Protein AF-A0A0S2IDI2-F1 (afdb_monomer)

Foldseek 3Di:
DDDDPDFQFAFLLLLLLFQQQQAPLGAEEEAEAPPPPCSQVCQCAQQVDPDGRRYHYLHDDPVCVVPNSQVSLLVVLLVCCVVRVGQEYEYEYGPVNLVSPDPVVVSQVVSVVRHPHRYDYQPDDRVPDTSLQSNQSSQQVLLVVLQVVCLQVVVFDWPPDDPDPDPDDPPPDPDDDDDDPDQDPATEGAADLWAEEEEWFQTGPFQLSVLQVVQVCVVCVLQRYHYQYYPPHHHHSNSSSCNLRHQAYEYQDPRHGVSNRVVSCSHHVHHYDHQHQFALVSVLVRLVVLLVSVQVSVVVCVVVVVCVSNVPDCSCVVGLSPDPVSSVVVSVCLLPPVFCLQVVLVDPLLVVQAAFEEEFEAALNQQLSLLCCCCVRRNHAHAETEYQPLVCQVVSCVSCPPSYNYYDHHRHLVVVLVVCLVVLTQAYEEAVSVCVSCVVLVHFYQYRYDPHGSVSSDPDNAHSGDRSVSNNSSCSVSVSNVVLVVVQVCQLVPPPPPDPPPDPDPDDPDDDDDDDDDDDDDDDDDDPDLDQAEDPQLVVVLSNDRPSCSVVLVVLLRVQCVVVVNNYRDVVSSVVSVVVVVVVD

Sequence (585 aa):
MKLAYWMYAGPAHIGTLRVASSFKNVHAIMHAPLGDDYFNVMRSMLERERDFTPVTASIVDRHVLARGSQEKVVQNITRKDLEERPDLILLTPTCTSSILQEDLQNFVNRSKNESDCDVILADVNHYRVNELQAADRTLEQIVRFYVEKALKDGSLNSRGYRPTSTTRSPLAKGLAKDKDCGAIPKLKVDKTKKPSANIIGIFTLGFHNQHDCKELTRILNDLGIDVNLILPEGSTVSSLKNLPKAWFNIVPYREVGLMTATYLEKTFNMPYTSITPMGLVDTAAFIKEIFTMCSKLVSQEFEAGRAETLAGNNFITESIIFNKKDVENYIDKQTHFISQAAWFSRSIDCQNLTGKKVVVFGDATHAASITKILVREMGIHVICSGTYCKHDADWFREQVCGYCDQILITDDHSQIGEIIAKLEPAAIFGTQMERHVGKRLDIPCGVISAPVHIQNFPLGFKPFLGYEGTNNISDLIYNSFNLGMEDHLLEIFNGHDNKPISLPSSKPLQGIYPETQIKARNSSEPQQQNTCEWTKEALLELNKVPGFVRSKVKRNTEKYACSKHFTNITVEVMYAAKEAAASLT

pLDDT: mean 84.14, std 20.72, range [24.61, 98.81]

Secondary structure (DSSP, 8-state):
----S--SS-BHHHHHHHHHHHSBTEEEEEEE-TTTTHHHHHHHHHT--SSPPSEEEEE--HHHHHH-SHHHHHHHHHHHHHHH--SEEEEEE-HHHHHHT--HHHHHHHHTTT-SSEEEE----TTT-BHHHHHHHHHHHHHHHHHHHHHHTT-S--BT---------S-----------PPPPPPB-PPPSS-EEEEEEE-TT-SSHHHHHHHHHHHHHHTT-EEEEEEETT-BGGGGGGGGGSSEEE---TTSSHHHHHHHHHHH---EE-----SHHHHHHHHHHHHHHHHHHHHHHHHTT-THHHHT-THHHH-GGG-HHHHHHHHHHIIIII-SHHHHTTSHHHHTTTT-EEEEEESHHHHHHHHHHHHHTT--EEEEEEES-GGGHHHHHHHHTTT-SEEEE-S-HHHHHHHHHHH--SEEEE-HHHHHHHHHHT--EEE-SSS--GGGS-SS---SSHHHHHHHHHHHHHHHHHHHHHHHHHHHHT--S----------------------------------PEEPHHHHHHHHTS-HHHHHHHHHHHHHHHHHTT-SEE-HHHHHHHHHHHHT--

Nearest PDB structures (foldseek):
  2xdq-assembly1_B-2  TM=9.746E-01  e=1.266E-65  Thermosynechococcus vestitus
  2ynm-assembly1_D-2  TM=8.622E-01  e=1.313E-41  Prochlorococcus marinus
  3aek-assembly1_D  TM=9.465E-01  e=3.951E-39  Rhodobacter capsulatus
  3aeu-assembly1_D  TM=9.539E-01  e=2.201E-38  Rhodobacter capsulatus
  3aeu-assembly1_B  TM=9.548E-01  e=1.296E-37  Rhodobacter capsulatus

Radius of gyration: 28.73 Å; Cα contacts (8 Å, |Δi|>4): 951; chains: 1; bounding box: 89×52×78 Å

Organism: NCBI:txid51712

Solvent-accessible surface area (backbone atoms only — not comparable to full-atom values): 32103 Å² total; per-residue (Å²): 140,81,96,73,94,70,69,69,63,57,58,18,48,58,15,38,48,27,41,31,57,14,26,46,54,27,33,29,37,30,42,27,47,84,74,72,61,54,60,49,56,50,48,41,64,40,71,59,49,88,67,82,65,47,62,45,68,42,65,51,50,78,60,31,78,75,71,53,52,61,69,58,48,33,50,50,51,43,49,46,38,71,74,67,60,30,62,31,39,36,40,30,55,32,67,65,39,67,71,69,66,65,67,60,65,59,42,38,61,53,35,49,79,70,33,92,34,49,56,45,68,54,89,63,53,55,92,79,37,42,12,51,58,22,24,18,49,40,50,27,51,54,50,50,52,42,38,54,48,23,51,73,72,57,76,38,70,43,57,72,72,74,85,77,92,63,99,68,81,89,86,79,75,79,93,73,82,96,77,82,85,73,78,72,74,61,35,47,51,75,58,57,95,59,57,21,31,30,40,32,45,40,36,53,97,44,74,38,30,77,36,24,53,53,40,52,52,50,54,33,49,74,37,51,30,46,80,67,46,47,30,40,39,78,28,46,69,84,53,48,55,53,58,69,24,29,62,31,38,39,23,62,38,74,64,24,24,53,61,35,50,53,49,41,27,67,45,50,69,31,53,66,47,71,58,40,28,36,31,72,69,38,28,52,49,33,55,54,50,50,32,52,52,52,51,52,54,52,52,54,42,45,75,69,70,52,40,74,79,56,74,75,41,73,57,66,82,68,26,38,50,72,37,71,69,49,44,52,50,47,50,51,47,41,46,71,72,67,20,54,38,63,55,44,43,72,31,72,73,31,58,75,40,44,65,44,39,26,38,34,32,19,39,52,52,44,26,34,38,51,42,46,36,38,38,79,55,39,46,26,35,36,53,32,39,26,24,50,44,65,91,49,45,68,61,42,51,63,66,38,60,91,44,41,78,37,82,46,79,50,67,53,68,64,60,56,45,51,49,48,69,72,65,57,40,62,28,36,38,13,18,52,65,49,37,53,46,18,63,77,69,62,28,31,47,31,73,62,29,56,47,70,58,51,82,66,50,59,92,63,91,55,23,55,32,35,57,68,4,26,35,47,51,44,52,45,54,51,52,24,47,45,52,51,49,51,60,32,50,49,63,66,63,54,66,82,65,91,61,91,75,79,70,80,70,80,72,77,82,87,78,89,82,86,88,77,90,75,82,80,78,88,77,91,73,92,74,88,71,87,73,58,45,69,36,73,66,26,50,59,55,49,66,67,40,53,64,70,47,28,68,55,51,52,52,48,28,51,52,43,31,59,76,71,68,42,62,61,39,40,54,67,52,45,53,52,30,51,54,58,56,63,74,76,111

InterPro domains:
  IPR000510 Nitrogenase/oxidoreductase, component 1 [PF00148] (12-481)
  IPR005969 Light-independent protochlorophyllide reductase, B subunit [MF_00353] (1-582)
  IPR005969 Light-independent protochlorophyllide reductase, B subunit [TIGR01278] (1-580)
  IPR013580 Light-independent protochlorophyllide reductase subunit B-like, C-terminal [PF08369] (534-578)
  IPR016209 Protochlorophyllide reductase, ChlB, light independent [PIRSF000163] (1-581)
  IPR042298 Proto-chlorophyllide reductase, C-terminal [G3DSA:1.10.8.550] (533-582)
  IPR050152 ChlB/BchB/BchZ [PTHR33712] (1-581)

Mean predicted aligned error: 10.93 Å

Structure (mmCIF, N/CA/C/O backbone):
data_AF-A0A0S2IDI2-F1
#
_entry.id   AF-A0A0S2IDI2-F1
#
loop_
_atom_site.group_PDB
_atom_site.id
_atom_site.type_symbol
_atom_site.label_atom_id
_atom_site.label_alt_id
_atom_site.label_comp_id
_atom_site.label_asym_id
_atom_site.label_entity_id
_atom_site.label_seq_id
_atom_site.pdbx_PDB_ins_code
_atom_site.Cartn_x
_atom_site.Cartn_y
_atom_site.Cartn_z
_atom_site.occupancy
_atom_site.B_iso_or_equiv
_atom_site.auth_seq_id
_atom_site.auth_comp_id
_atom_site.auth_asym_id
_atom_site.auth_atom_id
_atom_site.pdbx_PDB_model_num
ATOM 1 N N . MET A 1 1 ? 22.011 -18.651 10.833 1.00 74.12 1 MET A N 1
ATOM 2 C CA . MET A 1 1 ? 22.240 -17.206 10.605 1.00 74.12 1 MET A CA 1
ATOM 3 C C . MET A 1 1 ? 22.327 -16.973 9.102 1.00 74.12 1 MET A C 1
ATOM 5 O O . MET A 1 1 ? 22.851 -17.848 8.425 1.00 74.12 1 MET A O 1
ATOM 9 N N . LYS A 1 2 ? 21.782 -15.867 8.581 1.00 77.94 2 LYS A N 1
ATOM 10 C CA . LYS A 1 2 ? 21.916 -15.455 7.172 1.00 77.94 2 LYS A CA 1
ATOM 11 C C . LYS A 1 2 ? 22.753 -14.176 7.131 1.00 77.94 2 LYS A C 1
ATOM 13 O O . LYS A 1 2 ? 22.509 -13.297 7.953 1.00 77.94 2 LYS A O 1
ATOM 18 N N . LEU A 1 3 ? 23.720 -14.082 6.221 1.00 83.00 3 LEU A N 1
ATOM 19 C CA . LEU A 1 3 ? 24.461 -12.840 6.000 1.00 83.00 3 LEU A CA 1
ATOM 20 C C . LEU A 1 3 ? 23.602 -11.926 5.121 1.00 83.00 3 LEU A C 1
ATOM 22 O O . LEU A 1 3 ? 23.314 -12.281 3.984 1.00 83.00 3 LEU A O 1
ATOM 26 N N . ALA A 1 4 ? 23.171 -10.788 5.656 1.00 81.25 4 ALA A N 1
ATOM 27 C CA . ALA A 1 4 ? 22.379 -9.801 4.930 1.00 81.25 4 ALA A CA 1
ATOM 28 C C . ALA A 1 4 ? 22.760 -8.395 5.404 1.00 81.25 4 ALA A C 1
ATOM 30 O O . ALA A 1 4 ? 22.906 -8.171 6.604 1.00 81.25 4 ALA A O 1
ATOM 31 N N . TYR A 1 5 ? 22.916 -7.463 4.464 1.00 86.50 5 TYR A N 1
ATOM 32 C CA . TYR A 1 5 ? 23.124 -6.035 4.747 1.00 86.50 5 TYR A CA 1
ATOM 33 C C . TYR A 1 5 ? 21.960 -5.162 4.255 1.00 86.50 5 TYR A C 1
ATOM 35 O O . TYR A 1 5 ? 21.942 -3.959 4.502 1.00 86.50 5 TYR A O 1
ATOM 43 N N . TRP A 1 6 ? 20.984 -5.766 3.574 1.00 91.56 6 TRP A N 1
ATOM 44 C CA . TRP A 1 6 ? 19.757 -5.127 3.121 1.00 91.56 6 TRP A CA 1
ATOM 45 C C . TRP A 1 6 ? 18.576 -6.077 3.306 1.00 91.56 6 TRP A C 1
ATOM 47 O O . TRP A 1 6 ? 18.709 -7.288 3.118 1.00 91.56 6 TRP A O 1
ATOM 57 N N . MET A 1 7 ? 17.420 -5.523 3.662 1.00 93.62 7 MET A N 1
ATOM 58 C CA . MET A 1 7 ? 16.162 -6.250 3.808 1.00 93.62 7 MET A CA 1
ATOM 59 C C . MET A 1 7 ? 15.039 -5.441 3.164 1.00 93.62 7 MET A C 1
ATOM 61 O O . MET A 1 7 ? 14.935 -4.240 3.396 1.00 93.62 7 MET A O 1
ATOM 65 N N . TYR A 1 8 ? 14.195 -6.100 2.367 1.00 96.19 8 TYR A N 1
ATOM 66 C CA . TYR A 1 8 ? 13.068 -5.438 1.700 1.00 96.19 8 TYR A CA 1
ATOM 67 C C . TYR A 1 8 ? 11.893 -5.146 2.638 1.00 96.19 8 TYR A C 1
ATOM 69 O O . TYR A 1 8 ? 11.248 -4.113 2.508 1.00 96.19 8 TYR A O 1
ATOM 77 N N . ALA A 1 9 ? 11.628 -6.040 3.591 1.00 95.94 9 ALA A N 1
ATOM 78 C CA . ALA A 1 9 ? 10.614 -5.853 4.623 1.00 95.94 9 ALA A CA 1
ATOM 79 C C . ALA A 1 9 ? 11.290 -5.802 5.994 1.00 95.94 9 ALA A C 1
ATOM 81 O O . ALA A 1 9 ? 12.139 -6.645 6.302 1.00 95.94 9 ALA A O 1
ATOM 82 N N . GLY A 1 10 ? 10.905 -4.824 6.809 1.00 94.44 10 GLY A N 1
ATOM 83 C CA . GLY A 1 10 ? 11.411 -4.652 8.159 1.00 94.44 10 GLY A CA 1
ATOM 84 C C . GLY A 1 10 ? 10.927 -5.731 9.137 1.00 94.44 10 GLY A C 1
ATOM 85 O O . GLY A 1 10 ? 10.168 -6.648 8.785 1.00 94.44 10 GLY A O 1
ATOM 86 N N . PRO A 1 11 ? 11.363 -5.636 10.403 1.00 95.56 11 PRO A N 1
ATOM 87 C CA . PRO A 1 11 ? 10.878 -6.509 11.458 1.00 95.56 11 PRO A CA 1
ATOM 88 C C . PRO A 1 11 ? 9.403 -6.234 11.775 1.00 95.56 11 PRO A C 1
ATOM 90 O O . PRO A 1 11 ? 8.873 -5.150 11.543 1.00 95.56 11 PRO A O 1
ATOM 93 N N . ALA A 1 12 ? 8.748 -7.233 12.360 1.00 96.44 12 ALA A N 1
ATOM 94 C CA . ALA A 1 12 ? 7.308 -7.243 12.587 1.00 96.44 12 ALA A CA 1
ATOM 95 C C . ALA A 1 12 ? 6.767 -6.017 13.353 1.00 96.44 12 ALA A C 1
ATOM 97 O O . ALA A 1 12 ? 5.747 -5.456 12.961 1.00 96.44 12 ALA A O 1
ATOM 98 N N . HIS A 1 13 ? 7.469 -5.552 14.396 1.00 96.38 13 HIS A N 1
ATOM 99 C CA . HIS A 1 13 ? 7.044 -4.375 15.159 1.00 96.38 13 HIS A CA 1
ATOM 100 C C . HIS A 1 13 ? 6.902 -3.124 14.290 1.00 96.38 13 HIS A C 1
ATOM 102 O O . HIS A 1 13 ? 5.986 -2.354 14.532 1.00 96.38 13 HIS A O 1
ATOM 108 N N . ILE A 1 14 ? 7.716 -2.935 13.243 1.00 97.31 14 ILE A N 1
ATOM 109 C CA . ILE A 1 14 ? 7.574 -1.775 12.348 1.00 97.31 14 ILE A CA 1
ATOM 110 C C . ILE A 1 14 ? 6.183 -1.760 11.709 1.00 97.31 14 ILE A C 1
ATOM 112 O O . ILE A 1 14 ? 5.557 -0.708 11.654 1.00 97.31 14 ILE A O 1
ATOM 116 N N . GLY A 1 15 ? 5.644 -2.919 11.328 1.00 97.44 15 GLY A N 1
ATOM 117 C CA . GLY A 1 15 ? 4.285 -3.025 10.794 1.00 97.44 15 GLY A CA 1
ATOM 118 C C . GLY A 1 15 ? 3.224 -2.582 11.795 1.00 97.44 15 GLY A C 1
ATOM 119 O O . GLY A 1 15 ? 2.353 -1.775 11.474 1.00 97.44 15 GLY A O 1
ATOM 120 N N . THR A 1 16 ? 3.343 -3.055 13.037 1.00 97.88 16 THR A N 1
ATOM 121 C CA . THR A 1 16 ? 2.486 -2.644 14.156 1.00 97.88 16 THR A CA 1
ATOM 122 C C . THR A 1 16 ? 2.562 -1.135 14.413 1.00 97.88 16 THR A C 1
ATOM 124 O O . THR A 1 16 ? 1.528 -0.486 14.560 1.00 97.88 16 THR A O 1
ATOM 127 N N . LEU A 1 17 ? 3.768 -0.560 14.422 1.00 98.00 17 LEU A N 1
ATOM 128 C CA . LEU A 1 17 ? 3.987 0.869 14.664 1.00 98.00 17 LEU A CA 1
ATOM 129 C C . LEU A 1 17 ? 3.443 1.748 13.543 1.00 98.00 17 LEU A C 1
ATOM 131 O O . LEU A 1 17 ? 2.897 2.814 13.827 1.00 98.00 17 LEU A O 1
ATOM 135 N N . ARG A 1 18 ? 3.572 1.306 12.285 1.00 97.94 18 ARG A N 1
ATOM 136 C CA . ARG A 1 18 ? 2.987 2.002 11.136 1.00 97.94 18 ARG A CA 1
ATOM 137 C C . ARG A 1 18 ? 1.474 2.082 11.293 1.00 97.94 18 ARG A C 1
ATOM 139 O O . ARG A 1 18 ? 0.944 3.180 11.229 1.00 97.94 18 ARG A O 1
ATOM 146 N N . VAL A 1 19 ? 0.802 0.969 11.605 1.00 98.12 19 VAL A N 1
ATOM 147 C CA . VAL A 1 19 ? -0.653 0.954 11.850 1.00 98.12 19 VAL A CA 1
ATOM 148 C C . VAL A 1 19 ? -1.043 1.845 13.029 1.00 98.12 19 VAL A C 1
ATOM 150 O O . VAL A 1 19 ? -1.971 2.638 12.901 1.00 98.12 19 VAL A O 1
ATOM 153 N N . ALA A 1 20 ? -0.337 1.746 14.159 1.00 97.44 20 ALA A N 1
ATOM 154 C CA . ALA A 1 20 ? -0.620 2.568 15.335 1.00 97.44 20 ALA A CA 1
ATOM 155 C C . ALA A 1 20 ? -0.476 4.067 15.040 1.00 97.44 20 ALA A C 1
ATOM 157 O O . ALA A 1 20 ? -1.360 4.840 15.385 1.00 97.44 20 ALA A O 1
ATOM 158 N N . SER A 1 21 ? 0.596 4.457 14.343 1.00 97.44 21 SER A N 1
ATOM 159 C CA . SER A 1 21 ? 0.885 5.859 14.013 1.00 97.44 21 SER A CA 1
ATOM 160 C C . SER A 1 21 ? -0.049 6.447 12.954 1.00 97.44 21 SER A C 1
ATOM 162 O O . SER A 1 21 ? -0.127 7.667 12.838 1.00 97.44 21 SER A O 1
ATOM 164 N N . SER A 1 22 ? -0.738 5.602 12.181 1.00 97.62 22 SER A N 1
ATOM 165 C CA . SER A 1 22 ? -1.747 6.031 11.206 1.00 97.62 22 SER A CA 1
ATOM 166 C C . SER A 1 22 ? -3.079 6.402 11.853 1.00 97.62 22 SER A C 1
ATOM 168 O O . SER A 1 22 ? -3.804 7.247 11.328 1.00 97.62 22 SER A O 1
ATOM 170 N N . PHE A 1 23 ? -3.420 5.776 12.983 1.00 97.69 23 PHE A N 1
ATOM 171 C CA . PHE A 1 23 ? -4.600 6.154 13.751 1.00 97.69 23 PHE A CA 1
ATOM 172 C C . PHE A 1 23 ? -4.348 7.442 14.539 1.00 97.69 23 PHE A C 1
ATOM 174 O O . PHE A 1 23 ? -3.258 7.702 15.044 1.00 97.69 23 PHE A O 1
ATOM 181 N N . LYS A 1 24 ? -5.404 8.233 14.716 1.00 96.19 24 LYS A N 1
ATOM 182 C CA . LYS A 1 24 ? -5.406 9.361 15.647 1.00 96.19 24 LYS A CA 1
ATOM 183 C C . LYS A 1 24 ? -5.610 8.859 17.071 1.00 96.19 24 LYS A C 1
ATOM 185 O O . LYS A 1 24 ? -6.450 7.989 17.299 1.00 96.19 24 LYS A O 1
ATOM 190 N N . ASN A 1 25 ? -4.889 9.464 18.013 1.00 95.81 25 ASN A N 1
ATOM 191 C CA . ASN A 1 25 ? -4.958 9.170 19.448 1.00 95.81 25 ASN A CA 1
ATOM 192 C C . ASN A 1 25 ? -4.694 7.693 19.791 1.00 95.81 25 ASN A C 1
ATOM 194 O O . ASN A 1 25 ? -5.272 7.157 20.733 1.00 95.81 25 ASN A O 1
ATOM 198 N N . VAL A 1 26 ? -3.825 7.025 19.032 1.00 98.00 26 VAL A N 1
ATOM 199 C CA . VAL A 1 26 ? -3.325 5.689 19.365 1.00 98.00 26 VAL A CA 1
ATOM 200 C C . VAL A 1 26 ? -1.843 5.801 19.666 1.00 98.00 26 VAL A C 1
ATOM 202 O O . VAL A 1 26 ? -1.087 6.317 18.848 1.00 98.00 26 VAL A O 1
ATOM 205 N N . HIS A 1 27 ? -1.430 5.300 20.827 1.00 98.19 27 HIS A N 1
ATOM 206 C CA . HIS A 1 27 ? -0.036 5.337 21.254 1.00 98.19 27 HIS A CA 1
ATOM 207 C C . HIS A 1 27 ? 0.562 3.940 21.275 1.00 98.19 27 HIS A C 1
ATOM 209 O O . HIS A 1 27 ? 0.031 3.041 21.926 1.00 98.19 27 HIS A O 1
ATOM 215 N N . ALA A 1 28 ? 1.688 3.730 20.602 1.00 97.94 28 ALA A N 1
ATOM 216 C CA . ALA A 1 28 ? 2.397 2.461 20.685 1.00 97.94 28 ALA A CA 1
ATOM 217 C C . ALA A 1 28 ? 3.476 2.516 21.770 1.00 97.94 28 ALA A C 1
ATOM 219 O O . ALA A 1 28 ? 4.295 3.434 21.815 1.00 97.94 28 ALA A O 1
ATOM 220 N N . ILE A 1 29 ? 3.530 1.495 22.623 1.00 97.50 29 ILE A N 1
ATOM 221 C CA . ILE A 1 29 ? 4.626 1.331 23.581 1.00 97.50 29 ILE A CA 1
ATOM 222 C C . ILE A 1 29 ? 5.412 0.091 23.193 1.00 97.50 29 ILE A C 1
ATOM 224 O O . ILE A 1 29 ? 4.907 -1.023 23.280 1.00 97.50 29 ILE A O 1
ATOM 228 N N . MET A 1 30 ? 6.654 0.269 22.761 1.00 96.25 30 MET A N 1
ATOM 229 C CA . MET A 1 30 ? 7.528 -0.839 22.395 1.00 96.25 30 MET A CA 1
ATOM 230 C C . MET A 1 30 ? 8.254 -1.380 23.613 1.00 96.25 30 MET A C 1
ATOM 232 O O . MET A 1 30 ? 8.971 -0.641 24.280 1.00 96.25 30 MET A O 1
ATOM 236 N N . HIS A 1 31 ? 8.151 -2.677 23.874 1.00 95.25 31 HIS A N 1
ATOM 237 C CA . HIS A 1 31 ? 9.022 -3.324 24.850 1.00 95.25 31 HIS A CA 1
ATOM 238 C C . HIS A 1 31 ? 10.356 -3.686 24.175 1.00 95.25 31 HIS A C 1
ATOM 240 O O . HIS A 1 31 ? 10.496 -4.733 23.541 1.00 95.25 31 HIS A O 1
ATOM 246 N N . ALA A 1 32 ? 11.323 -2.771 24.225 1.00 94.81 32 ALA A N 1
ATOM 247 C CA . ALA A 1 32 ? 12.502 -2.813 23.361 1.00 94.81 32 ALA A CA 1
ATOM 248 C C . ALA A 1 32 ? 13.763 -2.275 24.050 1.00 94.81 32 ALA A C 1
ATOM 250 O O . ALA A 1 32 ? 13.646 -1.428 24.932 1.00 94.81 32 ALA A O 1
ATOM 251 N N . PRO A 1 33 ? 14.973 -2.717 23.670 1.00 93.69 33 PRO A N 1
ATOM 252 C CA . PRO A 1 33 ? 16.214 -2.060 24.071 1.00 93.69 33 PRO A CA 1
ATOM 253 C C . PRO A 1 33 ? 16.281 -0.597 23.618 1.00 93.69 33 PRO A C 1
ATOM 255 O O . PRO A 1 33 ? 15.570 -0.165 22.712 1.00 93.69 33 PRO A O 1
ATOM 258 N N . LEU A 1 34 ? 17.185 0.167 24.232 1.00 92.75 34 LEU A N 1
ATOM 259 C CA . LEU A 1 34 ? 17.510 1.514 23.764 1.00 92.75 34 LEU A CA 1
ATOM 260 C C . LEU A 1 34 ? 18.097 1.453 22.340 1.00 92.75 34 LEU A C 1
ATOM 262 O O . LEU A 1 34 ? 19.045 0.702 22.111 1.00 92.75 34 LEU A O 1
ATOM 266 N N . GLY A 1 35 ? 17.562 2.263 21.421 1.00 91.38 35 GLY A N 1
ATOM 267 C CA . GLY A 1 35 ? 17.973 2.335 20.012 1.00 91.38 35 GLY A CA 1
ATOM 268 C C . GLY A 1 35 ? 16.963 1.747 19.019 1.00 91.38 35 GLY A C 1
ATOM 269 O O . GLY A 1 35 ? 16.988 2.110 17.844 1.00 91.38 35 GLY A O 1
ATOM 270 N N . ASP A 1 36 ? 16.031 0.903 19.475 1.00 93.12 36 ASP A N 1
ATOM 271 C CA . ASP A 1 36 ? 14.946 0.364 18.635 1.00 93.12 36 ASP A CA 1
ATOM 272 C C . ASP A 1 36 ? 13.873 1.429 18.295 1.00 93.12 36 ASP A C 1
ATOM 274 O O . ASP A 1 36 ? 12.983 1.195 17.482 1.00 93.12 36 ASP A O 1
ATOM 278 N N . ASP A 1 37 ? 13.975 2.633 18.866 1.00 93.19 37 ASP A N 1
ATOM 279 C CA . ASP A 1 37 ? 13.136 3.809 18.601 1.00 93.19 37 ASP A CA 1
ATOM 280 C C . ASP A 1 37 ? 13.467 4.544 17.288 1.00 93.19 37 ASP A C 1
ATOM 282 O O . ASP A 1 37 ? 12.864 5.575 16.982 1.00 93.19 37 ASP A O 1
ATOM 286 N N . TYR A 1 38 ? 14.341 3.978 16.446 1.00 94.81 38 TYR A N 1
ATOM 287 C CA . TYR A 1 38 ? 14.665 4.500 15.110 1.00 94.81 38 TYR A CA 1
ATOM 288 C C . TYR A 1 38 ? 13.445 4.631 14.178 1.00 94.81 38 TYR A C 1
ATOM 290 O O . TYR A 1 38 ? 13.496 5.397 13.212 1.00 94.81 38 TYR A O 1
ATOM 298 N N . PHE A 1 39 ? 12.330 3.948 14.471 1.00 96.31 39 PHE A N 1
ATOM 299 C CA . PHE A 1 39 ? 11.050 4.167 13.789 1.00 96.31 39 PHE A CA 1
ATOM 300 C C . PHE A 1 39 ? 10.618 5.640 13.814 1.00 96.31 39 PHE A C 1
ATOM 302 O O . PHE A 1 39 ? 10.168 6.165 12.794 1.00 96.31 39 PHE A O 1
ATOM 309 N N . ASN A 1 40 ? 10.835 6.329 14.938 1.00 95.88 40 ASN A N 1
ATOM 310 C CA . ASN A 1 40 ? 10.496 7.744 15.092 1.00 95.88 40 ASN A CA 1
ATOM 311 C C . ASN A 1 40 ? 11.277 8.603 14.093 1.00 95.88 40 ASN A C 1
ATOM 313 O O . ASN A 1 40 ? 10.713 9.481 13.446 1.00 95.88 40 ASN A O 1
ATOM 317 N N . VAL A 1 41 ? 12.564 8.297 13.905 1.00 95.75 41 VAL A N 1
ATOM 318 C CA . VAL A 1 41 ? 13.415 8.978 12.922 1.00 95.75 41 VAL A CA 1
ATOM 319 C C . VAL A 1 41 ? 12.918 8.709 11.504 1.00 95.75 41 VAL A C 1
ATOM 321 O O . VAL A 1 41 ? 12.813 9.645 10.716 1.00 95.75 41 VAL A O 1
ATOM 324 N N . MET A 1 42 ? 12.573 7.459 11.173 1.00 93.94 42 MET A N 1
ATOM 325 C CA . MET A 1 42 ? 12.057 7.120 9.842 1.00 93.94 42 MET A CA 1
ATOM 326 C C . MET A 1 42 ? 10.778 7.891 9.518 1.00 93.94 42 MET A C 1
ATOM 328 O O . MET A 1 42 ? 10.716 8.515 8.461 1.00 93.94 42 MET A O 1
ATOM 332 N N . ARG A 1 43 ? 9.790 7.900 10.421 1.00 94.56 43 ARG A N 1
ATOM 333 C CA . ARG A 1 43 ? 8.523 8.607 10.196 1.00 94.56 43 ARG A CA 1
ATOM 334 C C . ARG A 1 43 ? 8.730 10.115 10.082 1.00 94.56 43 ARG A C 1
ATOM 336 O O . ARG A 1 43 ? 8.350 10.708 9.075 1.00 94.56 43 ARG A O 1
ATOM 343 N N . SER A 1 44 ? 9.399 10.725 11.061 1.00 95.00 44 SER A N 1
ATOM 344 C CA . SER A 1 44 ? 9.643 12.171 11.062 1.00 95.00 44 SER A CA 1
ATOM 345 C C . SER A 1 44 ? 10.441 12.635 9.844 1.00 95.00 44 SER A C 1
ATOM 347 O O . SER A 1 44 ? 10.136 13.685 9.287 1.00 95.00 44 SER A O 1
ATOM 349 N N . MET A 1 45 ? 11.431 11.863 9.386 1.00 94.81 45 MET A N 1
ATOM 350 C CA . MET A 1 45 ? 12.277 12.274 8.263 1.00 94.81 45 MET A CA 1
ATOM 351 C C . MET A 1 45 ? 11.657 11.971 6.899 1.00 94.81 45 MET A C 1
ATOM 353 O O . MET A 1 45 ? 11.707 12.835 6.026 1.00 94.81 45 MET A O 1
ATOM 357 N N . LEU A 1 46 ? 11.103 10.770 6.691 1.00 93.06 46 LEU A N 1
ATOM 358 C CA . LEU A 1 46 ? 10.581 10.350 5.384 1.00 93.06 46 LEU A CA 1
ATOM 359 C C . LEU A 1 46 ? 9.252 11.030 5.053 1.00 93.06 46 LEU A C 1
ATOM 361 O O . LEU A 1 46 ? 9.104 11.564 3.957 1.00 93.06 46 LEU A O 1
ATOM 365 N N . GLU A 1 47 ? 8.313 11.074 5.998 1.00 92.75 47 GLU A N 1
ATOM 366 C CA . GLU A 1 47 ? 7.017 11.728 5.774 1.00 92.75 47 GLU A CA 1
ATOM 367 C C . GLU A 1 47 ? 7.053 13.231 6.042 1.00 92.75 47 GLU A C 1
ATOM 369 O O . GLU A 1 47 ? 6.146 13.946 5.621 1.00 92.75 47 GLU A O 1
ATOM 374 N N . ARG A 1 48 ? 8.116 13.731 6.690 1.00 92.62 48 ARG A N 1
ATOM 375 C CA . ARG A 1 48 ? 8.206 15.121 7.172 1.00 92.62 48 ARG A CA 1
ATOM 376 C C . ARG A 1 48 ? 7.022 15.468 8.074 1.00 92.62 48 ARG A C 1
ATOM 378 O O . ARG A 1 48 ? 6.417 16.535 7.948 1.00 92.62 48 ARG A O 1
ATOM 385 N N . GLU A 1 49 ? 6.708 14.527 8.960 1.00 92.56 49 GLU A N 1
ATOM 386 C CA . GLU A 1 49 ? 5.644 14.661 9.946 1.00 92.56 49 GLU A CA 1
ATOM 387 C C . GLU A 1 49 ? 5.934 15.838 10.882 1.00 92.56 49 GLU A C 1
ATOM 389 O O . GLU A 1 49 ? 7.075 16.037 11.312 1.00 92.56 49 GLU A O 1
ATOM 394 N N . ARG A 1 50 ? 4.904 16.639 11.166 1.00 93.31 50 ARG A N 1
ATOM 395 C CA . ARG A 1 50 ? 5.037 17.837 12.013 1.00 93.31 50 ARG A CA 1
ATOM 396 C C . ARG A 1 50 ? 4.863 17.513 13.486 1.00 93.31 50 ARG A C 1
ATOM 398 O O . ARG A 1 50 ? 5.487 18.155 14.328 1.00 93.31 50 ARG A O 1
ATOM 405 N N . ASP A 1 51 ? 4.011 16.537 13.765 1.00 93.81 51 ASP A N 1
ATOM 406 C CA . ASP A 1 51 ? 3.718 16.084 15.113 1.00 93.81 51 ASP A CA 1
ATOM 407 C C . ASP A 1 51 ? 4.734 15.032 15.570 1.00 93.81 51 ASP A C 1
ATOM 409 O O . ASP A 1 51 ? 5.393 14.355 14.773 1.00 93.81 51 ASP A O 1
ATOM 413 N N . PHE A 1 52 ? 4.866 14.877 16.888 1.00 95.19 52 PHE A N 1
ATOM 414 C CA . PHE A 1 52 ? 5.670 13.793 17.435 1.00 95.19 52 PHE A CA 1
ATOM 415 C C . PHE A 1 52 ? 5.064 12.441 17.055 1.00 95.19 52 PHE A C 1
ATOM 417 O O . PHE A 1 52 ? 3.849 12.252 17.023 1.00 95.19 52 PHE A O 1
ATOM 424 N N . THR A 1 53 ? 5.934 11.474 16.775 1.00 96.25 53 THR A N 1
ATOM 425 C CA . THR A 1 53 ? 5.486 10.109 16.505 1.00 96.25 53 THR A CA 1
ATOM 426 C C . THR A 1 53 ? 4.939 9.493 17.801 1.00 96.25 53 THR A C 1
ATOM 428 O O . THR A 1 53 ? 5.677 9.503 18.789 1.00 96.25 53 THR A O 1
ATOM 431 N N . PRO A 1 54 ? 3.695 8.957 17.832 1.00 96.62 54 PRO A N 1
ATOM 432 C CA . PRO A 1 54 ? 3.043 8.460 19.047 1.00 96.62 54 PRO A CA 1
ATOM 433 C C . PRO A 1 54 ? 3.558 7.059 19.404 1.00 96.62 54 PRO A C 1
ATOM 435 O O . PRO A 1 54 ? 2.832 6.065 19.437 1.00 96.62 54 PRO A O 1
ATOM 438 N N . VAL A 1 55 ? 4.875 6.960 19.583 1.00 97.62 55 VAL A N 1
ATOM 439 C CA . VAL A 1 55 ? 5.593 5.720 19.851 1.00 97.62 55 VAL A CA 1
ATOM 440 C C . VAL A 1 55 ? 6.633 5.975 20.933 1.00 97.62 55 VAL A C 1
ATOM 442 O O . VAL A 1 55 ? 7.473 6.869 20.832 1.00 97.62 55 VAL A O 1
ATOM 445 N N . THR A 1 56 ? 6.604 5.167 21.988 1.00 96.75 56 THR A N 1
ATOM 446 C CA . THR A 1 56 ? 7.547 5.250 23.110 1.00 96.75 56 THR A CA 1
ATOM 447 C C . THR A 1 56 ? 8.187 3.896 23.375 1.00 96.75 56 THR A C 1
ATOM 449 O O . THR A 1 56 ? 7.512 2.872 23.378 1.00 96.75 56 THR A O 1
ATOM 452 N N . ALA A 1 57 ? 9.491 3.869 23.640 1.00 95.44 57 ALA A N 1
ATOM 453 C CA . ALA A 1 57 ? 10.174 2.652 24.060 1.00 95.44 57 ALA A CA 1
ATOM 454 C C . ALA A 1 57 ? 10.086 2.471 25.585 1.00 95.44 57 ALA A C 1
ATOM 456 O O . ALA A 1 57 ? 10.621 3.266 26.358 1.00 95.44 57 ALA A O 1
ATOM 457 N N . SER A 1 58 ? 9.463 1.382 26.031 1.00 94.81 58 SER A N 1
ATOM 458 C CA . SER A 1 58 ? 9.662 0.835 27.371 1.00 94.81 58 SER A CA 1
ATOM 459 C C . SER A 1 58 ? 10.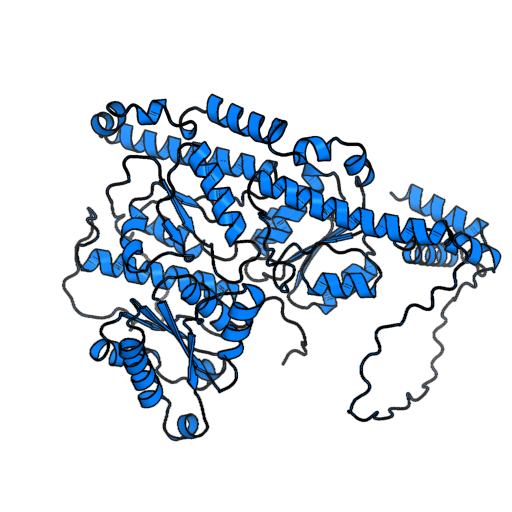988 0.076 27.399 1.00 94.81 58 SER A C 1
ATOM 461 O O . SER A 1 58 ? 11.049 -1.111 27.071 1.00 94.81 58 SER A O 1
ATOM 463 N N . ILE A 1 59 ? 12.053 0.799 27.761 1.00 93.56 59 ILE A N 1
ATOM 464 C CA . ILE A 1 59 ? 13.444 0.358 27.598 1.00 93.56 59 ILE A CA 1
ATOM 465 C C . ILE A 1 59 ? 13.734 -0.954 28.343 1.00 93.56 59 ILE A C 1
ATOM 467 O O . ILE A 1 59 ? 13.601 -1.027 29.566 1.00 93.56 59 ILE A O 1
ATOM 471 N N . VAL A 1 60 ? 14.250 -1.942 27.620 1.00 91.69 60 VAL A N 1
ATOM 472 C CA . VAL A 1 60 ? 14.835 -3.175 28.155 1.00 91.69 60 VAL A CA 1
ATOM 473 C C . VAL A 1 60 ? 16.324 -2.947 28.400 1.00 91.69 60 VAL A C 1
ATOM 475 O O . VAL A 1 60 ? 17.119 -2.889 27.464 1.00 91.69 60 VAL A O 1
ATOM 478 N N . ASP A 1 61 ? 16.703 -2.803 29.667 1.00 90.12 61 ASP A N 1
ATOM 479 C CA . ASP A 1 61 ? 18.097 -2.662 30.096 1.00 90.12 61 ASP A CA 1
ATOM 480 C C . ASP A 1 61 ? 18.550 -3.872 30.937 1.00 90.12 61 ASP A C 1
ATOM 482 O O . ASP A 1 61 ? 17.807 -4.832 31.145 1.00 90.12 61 ASP A O 1
ATOM 486 N N . ARG A 1 62 ? 19.792 -3.856 31.432 1.00 88.69 62 ARG A N 1
ATOM 487 C CA . ARG A 1 62 ? 20.349 -4.981 32.206 1.00 88.69 62 ARG A CA 1
ATOM 488 C C . ARG A 1 62 ? 19.571 -5.284 33.495 1.00 88.69 62 ARG A C 1
ATOM 490 O O . ARG A 1 62 ? 19.610 -6.421 33.953 1.00 88.69 62 ARG A O 1
ATOM 497 N N . HIS A 1 63 ? 18.865 -4.313 34.075 1.00 87.56 63 HIS A N 1
ATOM 498 C CA . HIS A 1 63 ? 18.056 -4.533 35.275 1.00 87.56 63 HIS A CA 1
ATOM 499 C C . HIS A 1 63 ? 16.778 -5.302 34.953 1.00 87.56 63 HIS A C 1
ATOM 501 O O . HIS A 1 63 ? 16.360 -6.123 35.765 1.00 87.56 63 HIS A O 1
ATOM 507 N N . VAL A 1 64 ? 16.212 -5.104 33.757 1.00 85.69 64 VAL A N 1
ATOM 508 C CA . VAL A 1 64 ? 15.071 -5.890 33.264 1.00 85.69 64 VAL A CA 1
ATOM 509 C C . VAL A 1 64 ? 15.436 -7.373 33.177 1.00 85.69 64 VAL A C 1
ATOM 511 O O . VAL A 1 64 ? 14.659 -8.215 33.606 1.00 85.69 64 VAL A O 1
ATOM 514 N N . LEU A 1 65 ? 16.654 -7.704 32.738 1.00 80.00 65 LEU A N 1
ATOM 515 C CA . LEU A 1 65 ? 17.126 -9.096 32.706 1.00 80.00 65 LEU A CA 1
ATOM 516 C C . LEU A 1 65 ? 17.225 -9.736 34.100 1.00 80.00 65 LEU A C 1
ATOM 518 O O . LEU A 1 65 ? 17.094 -10.949 34.227 1.00 80.00 65 LEU A O 1
ATOM 522 N N . ALA A 1 66 ? 17.483 -8.935 35.137 1.00 79.50 66 ALA A N 1
ATOM 523 C CA . ALA A 1 66 ? 17.673 -9.422 36.501 1.00 79.50 66 ALA A CA 1
ATOM 524 C C . ALA A 1 66 ? 16.379 -9.440 37.333 1.00 79.50 66 ALA A C 1
ATOM 526 O O . ALA A 1 66 ? 16.242 -10.276 38.223 1.00 79.50 66 ALA A O 1
ATOM 527 N N . ARG A 1 67 ? 15.463 -8.494 37.096 1.00 79.06 67 ARG A N 1
ATOM 528 C CA . ARG A 1 67 ? 14.272 -8.252 37.934 1.00 79.06 67 ARG A CA 1
ATOM 529 C C . ARG A 1 67 ? 12.941 -8.380 37.186 1.00 79.06 67 ARG A C 1
ATOM 531 O O . ARG A 1 67 ? 11.896 -8.336 37.826 1.00 79.06 67 ARG A O 1
ATOM 538 N N . GLY A 1 68 ? 12.975 -8.553 35.867 1.00 82.38 68 GLY A N 1
ATOM 539 C CA . GLY A 1 68 ? 11.808 -8.503 34.990 1.00 82.38 68 GLY A CA 1
ATOM 540 C C . GLY A 1 68 ? 11.443 -7.077 34.567 1.00 82.38 68 GLY A C 1
ATOM 541 O O . GLY A 1 68 ? 11.845 -6.089 35.186 1.00 82.38 68 GLY A O 1
ATOM 542 N N . SER A 1 69 ? 10.678 -6.959 33.485 1.00 84.75 69 SER A N 1
ATOM 543 C CA . SER A 1 69 ? 10.217 -5.682 32.917 1.00 84.75 69 SER A CA 1
ATOM 544 C C . SER A 1 69 ? 8.880 -5.206 33.479 1.00 84.75 69 SER A C 1
ATOM 546 O O . SER A 1 69 ? 8.443 -4.095 33.175 1.00 84.75 69 SER A O 1
ATOM 548 N N . GLN A 1 70 ? 8.238 -6.039 34.300 1.00 81.38 70 GLN A N 1
ATOM 549 C CA . GLN A 1 70 ? 6.836 -5.913 34.681 1.00 81.38 70 GLN A CA 1
ATOM 550 C C . GLN A 1 70 ? 6.457 -4.517 35.186 1.00 81.38 70 GLN A C 1
ATOM 552 O O . GLN A 1 70 ? 5.585 -3.873 34.606 1.00 81.38 70 GLN A O 1
ATOM 557 N N . GLU A 1 71 ? 7.110 -4.040 36.249 1.00 84.38 71 GLU A N 1
ATOM 558 C CA . GLU A 1 71 ? 6.796 -2.734 36.842 1.00 84.38 71 GLU A CA 1
ATOM 559 C C . GLU A 1 71 ? 7.043 -1.598 35.848 1.00 84.38 71 GLU A C 1
ATOM 561 O O . GLU A 1 71 ? 6.237 -0.680 35.748 1.00 84.38 71 GLU A O 1
ATOM 566 N N . LYS A 1 72 ? 8.115 -1.694 35.054 1.00 89.69 72 LYS A N 1
ATOM 567 C CA . LYS A 1 72 ? 8.511 -0.661 34.093 1.00 89.69 72 LYS A CA 1
ATOM 568 C C . LYS A 1 72 ? 7.507 -0.536 32.949 1.00 89.69 72 LYS A C 1
ATOM 570 O O . LYS A 1 72 ? 7.136 0.576 32.588 1.00 89.69 72 LYS A O 1
ATOM 575 N N . VAL A 1 73 ? 7.050 -1.659 32.392 1.00 92.50 73 VAL A N 1
ATOM 576 C CA . VAL A 1 73 ? 6.057 -1.668 31.307 1.00 92.50 73 VAL A CA 1
ATOM 577 C C . VAL A 1 73 ? 4.727 -1.102 31.799 1.00 92.50 73 VAL A C 1
ATOM 579 O O . VAL A 1 73 ? 4.186 -0.208 31.153 1.00 92.50 73 VAL A O 1
ATOM 582 N N . VAL A 1 74 ? 4.237 -1.557 32.959 1.00 93.38 74 VAL A N 1
ATOM 583 C CA . VAL A 1 74 ? 2.971 -1.068 33.533 1.00 93.38 74 VAL A CA 1
ATOM 584 C C . VAL A 1 74 ? 3.061 0.425 33.857 1.00 93.38 74 VAL A C 1
ATOM 586 O O . VAL A 1 74 ? 2.211 1.186 33.407 1.00 93.38 74 VAL A O 1
ATOM 589 N N . GLN A 1 75 ? 4.129 0.873 34.528 1.00 93.06 75 GLN A N 1
ATOM 590 C CA . GLN A 1 75 ? 4.347 2.292 34.834 1.00 93.06 75 GLN A CA 1
ATOM 591 C C . GLN A 1 75 ? 4.426 3.158 33.575 1.00 93.06 75 GLN A C 1
ATOM 593 O O . GLN A 1 75 ? 3.879 4.257 33.566 1.00 93.06 75 GLN A O 1
ATOM 598 N N . ASN A 1 76 ? 5.085 2.689 32.511 1.00 94.81 76 ASN A N 1
ATOM 599 C CA . ASN A 1 76 ? 5.165 3.432 31.253 1.00 94.81 76 ASN A CA 1
ATOM 600 C C . ASN A 1 76 ? 3.802 3.545 30.563 1.00 94.81 76 ASN A C 1
ATOM 602 O O . ASN A 1 76 ? 3.505 4.605 30.015 1.00 94.81 76 ASN A O 1
ATOM 606 N N . ILE A 1 77 ? 2.976 2.493 30.612 1.00 95.38 77 ILE A N 1
ATOM 607 C CA . ILE A 1 77 ? 1.598 2.528 30.104 1.00 95.38 77 ILE A CA 1
ATOM 608 C C . ILE A 1 77 ? 0.783 3.563 30.884 1.00 95.38 77 ILE A C 1
ATOM 610 O O . ILE A 1 77 ? 0.276 4.503 30.279 1.00 95.38 77 ILE A O 1
ATOM 614 N N . THR A 1 78 ? 0.736 3.461 32.214 1.00 95.25 78 THR A N 1
ATOM 615 C CA . THR A 1 78 ? -0.027 4.386 33.071 1.00 95.25 78 THR A CA 1
ATOM 616 C C . THR A 1 78 ? 0.477 5.826 32.941 1.00 95.25 78 THR A C 1
ATOM 618 O O . THR A 1 78 ? -0.301 6.773 32.878 1.00 95.25 78 THR A O 1
ATOM 621 N N . ARG A 1 79 ? 1.795 6.021 32.834 1.00 95.50 79 ARG A N 1
ATOM 622 C CA . ARG A 1 79 ? 2.389 7.339 32.601 1.00 95.50 79 ARG A CA 1
ATOM 623 C C . ARG A 1 79 ? 1.939 7.932 31.268 1.00 95.50 79 ARG A C 1
ATOM 625 O O . ARG A 1 79 ? 1.589 9.108 31.228 1.00 95.50 79 ARG A O 1
ATOM 632 N N . LYS A 1 80 ? 1.971 7.150 30.186 1.00 95.81 80 LYS A N 1
ATOM 633 C CA . LYS A 1 80 ? 1.586 7.640 28.857 1.00 95.81 80 LYS A CA 1
ATOM 634 C C . LYS A 1 80 ? 0.093 7.890 28.726 1.00 95.81 80 LYS A C 1
ATOM 636 O O . LYS A 1 80 ? -0.290 8.853 28.070 1.00 95.81 80 LYS A O 1
ATOM 641 N N . ASP A 1 81 ? -0.717 7.103 29.420 1.00 96.12 81 ASP A N 1
ATOM 642 C CA . ASP A 1 81 ? -2.145 7.362 29.575 1.00 96.12 81 ASP A CA 1
ATOM 643 C C . ASP A 1 81 ? -2.404 8.743 30.206 1.00 96.12 81 ASP A C 1
ATOM 645 O O . ASP A 1 81 ? -3.164 9.548 29.673 1.00 96.12 81 ASP A O 1
ATOM 649 N N . LEU A 1 82 ? -1.679 9.084 31.277 1.00 95.44 82 LEU A N 1
ATOM 650 C CA . LEU A 1 82 ? -1.809 10.382 31.946 1.00 95.44 82 LEU A CA 1
ATOM 651 C C . LEU A 1 82 ? -1.266 11.563 31.125 1.00 95.44 82 LEU A C 1
ATOM 653 O O . LEU A 1 82 ? -1.866 12.640 31.144 1.00 95.44 82 LEU A O 1
ATOM 657 N N . GLU A 1 83 ? -0.125 11.387 30.450 1.00 95.69 83 GLU A N 1
ATOM 658 C CA . GLU A 1 83 ? 0.546 12.447 29.683 1.00 95.69 83 GLU A CA 1
ATOM 659 C C . GLU A 1 83 ? -0.189 12.787 28.380 1.00 95.69 83 GLU A C 1
ATOM 661 O O . GLU A 1 83 ? -0.345 13.966 28.061 1.00 95.69 83 GLU A O 1
ATOM 666 N N . GLU A 1 84 ? -0.617 11.772 27.625 1.00 94.69 84 GLU A N 1
ATOM 667 C CA . GLU A 1 84 ? -1.097 11.939 26.245 1.00 94.69 84 GLU A CA 1
ATOM 668 C C . GLU A 1 84 ? -2.589 11.624 26.078 1.00 94.69 84 GLU A C 1
ATOM 670 O O . GLU A 1 84 ? -3.182 12.037 25.082 1.00 94.69 84 GLU A O 1
ATOM 675 N N . ARG A 1 85 ? -3.215 10.948 27.056 1.00 95.38 85 ARG A N 1
ATOM 676 C CA . ARG A 1 85 ? -4.631 10.528 27.043 1.00 95.38 85 ARG A CA 1
ATOM 677 C C . ARG A 1 85 ? -5.075 9.909 25.706 1.00 95.38 85 ARG A C 1
ATOM 679 O O . ARG A 1 85 ? -6.038 10.392 25.102 1.00 95.38 85 ARG A O 1
ATOM 686 N N . PRO A 1 86 ? -4.370 8.876 25.207 1.00 96.81 86 PRO A N 1
ATOM 687 C CA . PRO A 1 86 ? -4.756 8.195 23.979 1.00 96.81 86 PRO A CA 1
ATOM 688 C C . PRO A 1 86 ? -6.080 7.439 24.162 1.00 96.81 86 PRO A C 1
ATOM 690 O O . PRO A 1 86 ? -6.433 7.033 25.263 1.00 96.81 86 PRO A O 1
ATOM 693 N N . ASP A 1 87 ? -6.789 7.175 23.067 1.00 96.50 87 ASP A N 1
ATOM 694 C CA . ASP A 1 87 ? -7.947 6.276 23.087 1.00 96.50 87 ASP A CA 1
ATOM 695 C C . ASP A 1 87 ? -7.496 4.803 23.222 1.00 96.50 87 ASP A C 1
ATOM 697 O O . ASP A 1 87 ? -8.196 3.972 23.803 1.00 96.50 87 ASP A O 1
ATOM 701 N N . LEU A 1 88 ? -6.313 4.471 22.684 1.00 97.88 88 LEU A N 1
ATOM 702 C CA . LEU A 1 88 ? -5.719 3.132 22.704 1.00 97.88 88 LEU A CA 1
ATOM 703 C C . LEU A 1 88 ? -4.210 3.196 22.963 1.00 97.88 88 LEU A C 1
ATOM 705 O O . LEU A 1 88 ? -3.488 3.878 22.235 1.00 97.88 88 LEU A O 1
ATOM 709 N N . ILE A 1 89 ? -3.720 2.379 23.894 1.00 98.25 89 ILE A N 1
ATOM 710 C CA . ILE A 1 89 ? -2.306 2.016 24.000 1.00 98.25 89 ILE A CA 1
ATOM 711 C C . ILE A 1 89 ? -2.080 0.619 23.415 1.00 98.25 89 ILE A C 1
ATOM 713 O O . ILE A 1 89 ? -2.670 -0.376 23.845 1.00 98.25 89 ILE A O 1
ATOM 717 N N . LEU A 1 90 ? -1.175 0.534 22.443 1.00 97.81 90 LEU A N 1
ATOM 718 C CA . LEU A 1 90 ? -0.757 -0.707 21.801 1.00 97.81 90 LEU A CA 1
ATOM 719 C C . LEU A 1 90 ? 0.619 -1.136 22.319 1.00 97.81 90 LEU A C 1
ATOM 721 O O . LEU A 1 90 ? 1.658 -0.640 21.870 1.00 97.81 90 LEU A O 1
ATOM 725 N N . LEU A 1 91 ? 0.639 -2.089 23.254 1.00 97.44 91 LEU A N 1
ATOM 726 C CA . LEU A 1 91 ? 1.883 -2.709 23.700 1.00 97.44 91 LEU A CA 1
ATOM 727 C C . LEU A 1 91 ? 2.446 -3.551 22.553 1.00 97.44 91 LEU A C 1
ATOM 729 O O . LEU A 1 91 ? 1.828 -4.512 22.097 1.00 97.44 91 LEU A O 1
ATOM 733 N N . THR A 1 92 ? 3.626 -3.177 22.081 1.00 96.81 92 THR A N 1
ATOM 734 C CA . THR A 1 92 ? 4.267 -3.745 20.900 1.00 96.81 92 THR A CA 1
ATOM 735 C C . THR A 1 92 ? 5.478 -4.569 21.342 1.00 96.81 92 THR A C 1
ATOM 737 O O . THR A 1 92 ? 6.461 -3.997 21.827 1.00 96.81 92 THR A O 1
ATOM 740 N N . PRO A 1 93 ? 5.443 -5.910 21.218 1.00 94.12 93 PRO A N 1
ATOM 741 C CA . PRO A 1 93 ? 6.629 -6.717 21.458 1.00 94.12 93 PRO A CA 1
ATOM 742 C C . PRO A 1 93 ? 7.692 -6.398 20.400 1.00 94.12 93 PRO A C 1
ATOM 744 O O . PRO A 1 93 ? 7.365 -5.946 19.307 1.00 94.12 93 PRO A O 1
ATOM 747 N N . THR A 1 94 ? 8.960 -6.679 20.698 1.00 94.69 94 THR A N 1
ATOM 748 C CA . THR A 1 94 ? 10.069 -6.668 19.723 1.00 94.69 94 THR A CA 1
ATOM 749 C C . THR A 1 94 ? 10.743 -8.040 19.605 1.00 94.69 94 THR A C 1
ATOM 751 O O . THR A 1 94 ? 10.334 -9.020 20.244 1.00 94.69 94 THR A O 1
ATOM 754 N N . CYS A 1 95 ? 11.803 -8.141 18.793 1.00 92.31 95 CYS A N 1
ATOM 755 C CA . CYS A 1 95 ? 12.629 -9.349 18.722 1.00 92.31 95 CYS A CA 1
ATOM 756 C C . CYS A 1 95 ? 13.207 -9.710 20.100 1.00 92.31 95 CYS A C 1
ATOM 758 O O . CYS A 1 95 ? 13.141 -10.871 20.502 1.00 92.31 95 CYS A O 1
ATOM 760 N N . THR A 1 96 ? 13.653 -8.712 20.868 1.00 91.25 96 THR A N 1
ATOM 761 C CA . THR A 1 96 ? 14.147 -8.891 22.240 1.00 91.25 96 THR A CA 1
ATOM 762 C C . THR A 1 96 ? 13.040 -9.364 23.178 1.00 91.25 96 THR A C 1
ATOM 764 O O . THR A 1 96 ? 13.228 -10.349 23.889 1.00 91.25 96 THR A O 1
ATOM 767 N N . SER A 1 97 ? 11.853 -8.744 23.126 1.00 87.75 97 SER A N 1
ATOM 768 C CA . SER A 1 97 ? 10.689 -9.195 23.913 1.00 87.75 97 SER A CA 1
ATOM 769 C C . SER A 1 97 ? 10.370 -10.672 23.697 1.00 87.75 97 SER A C 1
ATOM 771 O O . SER A 1 97 ? 10.061 -11.398 24.637 1.00 87.75 97 SER A O 1
ATOM 773 N N . SER A 1 98 ? 10.451 -11.114 22.440 1.00 88.12 98 SER A N 1
ATOM 774 C CA . SER A 1 98 ? 10.088 -12.476 22.046 1.00 88.12 98 SER A CA 1
ATOM 775 C C . SER A 1 98 ? 11.045 -13.525 22.628 1.00 88.12 98 SER A C 1
ATOM 777 O O . SER A 1 98 ? 10.645 -14.671 22.819 1.00 88.12 98 SER A O 1
ATOM 779 N N . ILE A 1 99 ? 12.294 -13.141 22.920 1.00 90.31 99 ILE A N 1
ATOM 780 C CA . ILE A 1 99 ? 13.296 -14.009 23.555 1.00 90.31 99 ILE A CA 1
ATOM 781 C C . ILE A 1 99 ? 13.118 -14.038 25.076 1.00 90.31 99 ILE A C 1
ATOM 783 O O . ILE A 1 99 ? 13.290 -15.093 25.678 1.00 90.31 99 ILE A O 1
ATOM 787 N N . LEU A 1 100 ? 12.768 -12.906 25.695 1.00 88.94 100 LEU A N 1
ATOM 788 C CA . LEU A 1 100 ? 12.574 -12.827 27.147 1.00 88.94 100 LEU A CA 1
ATOM 789 C C . LEU A 1 100 ? 11.390 -13.670 27.632 1.00 88.94 100 LEU A C 1
ATOM 791 O O . LEU A 1 100 ? 11.396 -14.111 28.776 1.00 88.94 100 LEU A O 1
ATOM 795 N N . GLN A 1 101 ? 10.401 -13.906 26.760 1.00 87.25 101 GLN A N 1
ATOM 796 C CA . GLN A 1 101 ? 9.215 -14.727 27.041 1.00 87.25 101 GLN A CA 1
ATOM 797 C C . GLN A 1 101 ? 8.469 -14.318 28.320 1.00 87.25 101 GLN A C 1
ATOM 799 O O . GLN A 1 101 ? 7.847 -15.141 28.989 1.00 87.25 101 GLN A O 1
ATOM 804 N N . GLU A 1 102 ? 8.509 -13.029 28.650 1.00 90.00 102 GLU A N 1
ATOM 805 C CA . GLU A 1 102 ? 7.705 -12.475 29.729 1.00 90.00 102 GLU A CA 1
ATOM 806 C C . GLU A 1 102 ? 6.222 -12.484 29.352 1.00 90.00 102 GLU A C 1
ATOM 808 O O . GLU A 1 102 ? 5.845 -12.385 28.180 1.00 90.00 102 GLU A O 1
ATOM 813 N N . ASP A 1 103 ? 5.363 -12.564 30.365 1.00 92.19 103 ASP A N 1
ATOM 814 C CA . ASP A 1 103 ? 3.916 -12.545 30.179 1.00 92.19 103 ASP A CA 1
ATOM 815 C C . ASP A 1 103 ? 3.409 -11.110 29.954 1.00 92.19 103 ASP A C 1
ATOM 817 O O . ASP A 1 103 ? 2.787 -10.484 30.816 1.00 92.19 103 ASP A O 1
ATOM 821 N N . LEU A 1 104 ? 3.686 -10.580 28.760 1.00 93.19 104 LEU A N 1
ATOM 822 C CA . LEU A 1 104 ? 3.242 -9.247 28.342 1.00 93.19 104 LEU A CA 1
ATOM 823 C C . LEU A 1 104 ? 1.712 -9.116 28.367 1.00 93.19 104 LEU A C 1
ATOM 825 O O . LEU A 1 104 ? 1.185 -8.024 28.585 1.00 93.19 104 LEU A O 1
ATOM 829 N N . GLN A 1 105 ? 0.984 -10.221 28.180 1.00 94.06 105 GLN A N 1
ATOM 830 C CA . GLN A 1 105 ? -0.474 -10.214 28.230 1.00 94.06 105 GLN A CA 1
ATOM 831 C C . GLN A 1 105 ? -0.977 -9.943 29.651 1.00 94.06 105 GLN A C 1
ATOM 833 O O . GLN A 1 105 ? -1.940 -9.194 29.831 1.00 94.06 105 GLN A O 1
ATOM 838 N N . ASN A 1 106 ? -0.316 -10.501 30.667 1.00 93.25 106 ASN A N 1
ATOM 839 C CA . ASN A 1 106 ? -0.587 -10.174 32.063 1.00 93.25 106 ASN A CA 1
ATOM 840 C C . ASN A 1 106 ? -0.281 -8.702 32.372 1.00 93.25 106 ASN A C 1
ATOM 842 O O . ASN A 1 106 ? -1.049 -8.070 33.093 1.00 93.25 106 ASN A O 1
ATOM 846 N N . PHE A 1 107 ? 0.772 -8.120 31.790 1.00 93.25 107 PHE A N 1
ATOM 847 C CA . PHE A 1 107 ? 1.070 -6.692 31.977 1.00 93.25 107 PHE A CA 1
ATOM 848 C C . PHE A 1 107 ? -0.049 -5.814 31.414 1.00 93.25 107 PHE A C 1
ATOM 850 O O . PHE A 1 107 ? -0.564 -4.962 32.130 1.00 93.25 107 PHE A O 1
ATOM 857 N N . VAL A 1 108 ? -0.519 -6.106 30.196 1.00 94.25 108 VAL A N 1
ATOM 858 C CA . VAL A 1 108 ? -1.688 -5.433 29.605 1.00 94.25 108 VAL A CA 1
ATOM 859 C C . VAL A 1 108 ? -2.932 -5.584 30.480 1.00 94.25 108 VAL A C 1
ATOM 861 O O . VAL A 1 108 ? -3.641 -4.610 30.712 1.00 94.25 108 VAL A O 1
ATOM 864 N N . ASN A 1 109 ? -3.203 -6.786 30.997 1.00 93.25 109 ASN A N 1
ATOM 865 C CA . ASN A 1 109 ? -4.372 -7.026 31.847 1.00 93.25 109 ASN A CA 1
ATOM 866 C C . ASN A 1 109 ? -4.321 -6.240 33.165 1.00 93.25 109 ASN A C 1
ATOM 868 O O . ASN A 1 109 ? -5.371 -5.846 33.663 1.00 93.25 109 ASN A O 1
ATOM 872 N N . ARG A 1 110 ? -3.127 -6.018 33.727 1.00 91.00 110 ARG A N 1
ATOM 873 C CA . ARG A 1 110 ? -2.948 -5.177 34.917 1.00 91.00 110 ARG A CA 1
ATOM 874 C C . ARG A 1 110 ? -3.126 -3.703 34.586 1.00 91.00 110 ARG A C 1
ATOM 876 O O . ARG A 1 110 ? -3.917 -3.049 35.254 1.00 91.00 110 ARG A O 1
ATOM 883 N N . SER A 1 111 ? -2.475 -3.223 33.525 1.00 91.12 111 SER A N 1
ATOM 884 C CA . SER A 1 111 ? -2.574 -1.826 33.098 1.00 91.12 111 SER A CA 1
ATOM 885 C C . SER A 1 111 ? -4.010 -1.402 32.806 1.00 91.12 111 SER A C 1
ATOM 887 O O . SER A 1 111 ? -4.386 -0.311 33.196 1.00 91.12 111 SER A O 1
ATOM 889 N N . LYS A 1 112 ? -4.853 -2.284 32.249 1.00 89.81 112 LYS A N 1
ATOM 890 C CA . LYS A 1 112 ? -6.289 -2.010 32.035 1.00 89.81 112 LYS A CA 1
ATOM 891 C C . LYS A 1 112 ? -7.073 -1.607 33.287 1.00 89.81 112 LYS A C 1
ATOM 893 O O . LYS A 1 112 ? -8.133 -1.014 33.150 1.00 89.81 112 LYS A O 1
ATOM 898 N N . ASN A 1 113 ? -6.618 -1.992 34.481 1.00 87.94 113 ASN A N 1
ATOM 899 C CA . ASN A 1 113 ? -7.272 -1.600 35.733 1.00 87.94 113 ASN A CA 1
ATOM 900 C C . ASN A 1 113 ? -6.751 -0.258 36.272 1.00 87.94 113 ASN A C 1
ATOM 902 O O . ASN A 1 113 ? -7.344 0.289 37.197 1.00 87.94 113 ASN A O 1
ATOM 906 N N . GLU A 1 114 ? -5.627 0.226 35.742 1.00 89.00 114 GLU A N 1
ATOM 907 C CA . GLU A 1 114 ? -4.922 1.429 36.194 1.00 89.00 114 GLU A CA 1
ATOM 908 C C . GLU A 1 114 ? -4.986 2.579 35.175 1.00 89.00 114 GLU A C 1
ATOM 910 O O . GLU A 1 114 ? -4.699 3.713 35.548 1.00 89.00 114 GLU A O 1
ATOM 915 N N . SER A 1 115 ? -5.341 2.296 33.916 1.00 89.56 115 SER A N 1
ATOM 916 C CA . SER A 1 115 ? -5.452 3.266 32.823 1.00 89.56 115 SER A CA 1
ATOM 917 C C . SER A 1 115 ? -6.901 3.501 32.401 1.00 89.56 115 SER A C 1
ATOM 919 O O . SER A 1 115 ? -7.702 2.565 32.373 1.00 89.56 115 SER A O 1
ATOM 921 N N . ASP A 1 116 ? -7.209 4.729 31.987 1.00 90.75 116 ASP A N 1
ATOM 922 C CA . ASP A 1 116 ? -8.511 5.092 31.417 1.00 90.75 116 ASP A CA 1
ATOM 923 C C . ASP A 1 116 ? -8.633 4.646 29.947 1.00 90.75 116 ASP A C 1
ATOM 925 O O . ASP A 1 116 ? -9.728 4.313 29.482 1.00 90.75 116 ASP A O 1
ATOM 929 N N . CYS A 1 117 ? -7.518 4.617 29.205 1.00 93.62 117 CYS A N 1
ATOM 930 C CA . CYS A 1 117 ? -7.497 4.152 27.819 1.00 93.62 117 CYS A CA 1
ATOM 931 C C . CYS A 1 117 ? -7.630 2.627 27.678 1.00 93.62 117 CYS A C 1
ATOM 933 O O . CYS A 1 117 ? -7.309 1.841 28.579 1.00 93.62 117 CYS A O 1
ATOM 935 N N . ASP A 1 118 ? -8.053 2.180 26.490 1.00 96.56 118 ASP A N 1
ATOM 936 C CA . ASP A 1 118 ? -7.965 0.764 26.145 1.00 96.56 118 ASP A CA 1
ATOM 937 C C . ASP A 1 118 ? -6.495 0.365 25.963 1.00 96.56 118 ASP A C 1
ATOM 939 O O . ASP A 1 118 ? -5.730 1.055 25.297 1.00 96.56 118 ASP A O 1
ATOM 943 N N . VAL A 1 119 ? -6.100 -0.798 26.483 1.00 96.88 119 VAL A N 1
ATOM 944 C CA . VAL A 1 119 ? -4.744 -1.340 26.292 1.00 96.88 119 VAL A CA 1
ATOM 945 C C . VAL A 1 119 ? -4.822 -2.688 25.585 1.00 96.88 119 VAL A C 1
ATOM 947 O O . VAL A 1 119 ? -5.539 -3.588 26.028 1.00 96.88 119 VAL A O 1
ATOM 950 N N . ILE A 1 120 ? -4.077 -2.876 24.496 1.00 97.12 120 ILE A N 1
ATOM 951 C CA . ILE A 1 120 ? -3.996 -4.167 23.796 1.00 97.12 120 ILE A CA 1
ATOM 952 C C . ILE A 1 120 ? -2.537 -4.565 23.548 1.00 97.12 120 ILE A C 1
ATOM 954 O O . ILE A 1 120 ? -1.673 -3.713 23.360 1.00 97.12 120 ILE A O 1
ATOM 958 N N . LEU A 1 121 ? -2.259 -5.870 23.551 1.00 97.31 121 LEU A N 1
ATOM 959 C CA . LEU A 1 121 ? -0.970 -6.427 23.134 1.00 97.31 121 LEU A CA 1
ATOM 960 C C . LEU A 1 121 ? -1.041 -6.739 21.641 1.00 97.31 121 LEU A C 1
ATOM 962 O O . LEU A 1 121 ? -1.938 -7.475 21.231 1.00 97.31 121 LEU A O 1
ATOM 966 N N . ALA A 1 122 ? -0.100 -6.232 20.848 1.00 96.62 122 ALA A N 1
ATOM 967 C CA . ALA A 1 122 ? -0.007 -6.587 19.439 1.00 96.62 122 ALA A CA 1
ATOM 968 C C . ALA A 1 122 ? 0.259 -8.095 19.294 1.00 96.62 122 ALA A C 1
ATOM 970 O O . ALA A 1 122 ? 1.276 -8.610 19.769 1.00 96.62 122 ALA A O 1
ATOM 971 N N . ASP A 1 123 ? -0.657 -8.805 18.638 1.00 93.62 123 ASP A N 1
ATOM 972 C CA . ASP A 1 123 ? -0.587 -10.255 18.435 1.00 93.62 123 ASP A CA 1
ATOM 973 C C . ASP A 1 123 ? 0.359 -10.591 17.273 1.00 93.62 123 ASP A C 1
ATOM 975 O O . ASP A 1 123 ? -0.041 -10.987 16.177 1.00 93.62 123 ASP A O 1
ATOM 979 N N . VAL A 1 124 ? 1.650 -10.362 17.504 1.00 92.25 124 VAL A N 1
ATOM 980 C CA . VAL A 1 124 ? 2.688 -10.423 16.479 1.00 92.25 124 VAL A CA 1
ATOM 981 C C . VAL A 1 124 ? 3.891 -11.212 16.987 1.00 92.25 124 VAL A C 1
ATOM 983 O O . VAL A 1 124 ? 4.419 -10.965 18.070 1.00 92.25 124 VAL A O 1
ATOM 986 N N . ASN A 1 125 ? 4.366 -12.159 16.170 1.00 89.69 125 ASN A N 1
ATOM 987 C CA . ASN A 1 125 ? 5.562 -12.948 16.461 1.00 89.69 125 ASN A CA 1
ATOM 988 C C . ASN A 1 125 ? 6.709 -12.598 15.501 1.00 89.69 125 ASN A C 1
ATOM 990 O O . ASN A 1 125 ? 6.677 -12.947 14.320 1.00 89.69 125 ASN A O 1
ATOM 994 N N . HIS A 1 126 ? 7.759 -11.988 16.049 1.00 88.44 126 HIS A N 1
ATOM 995 C CA . HIS A 1 126 ? 8.912 -11.441 15.326 1.00 88.44 126 HIS A CA 1
ATOM 996 C C . HIS A 1 126 ? 9.658 -12.427 14.435 1.00 88.44 126 HIS A C 1
ATOM 998 O O . HIS A 1 126 ? 10.261 -12.019 13.449 1.00 88.44 126 HIS A O 1
ATOM 1004 N N . TYR A 1 127 ? 9.642 -13.713 14.783 1.00 88.56 127 TYR A N 1
ATOM 1005 C CA . TYR A 1 127 ? 10.366 -14.746 14.042 1.00 88.56 127 TYR A CA 1
ATOM 1006 C C . TYR A 1 127 ? 9.488 -15.481 13.027 1.00 88.56 127 TYR A C 1
ATOM 1008 O O . TYR A 1 127 ? 9.974 -16.378 12.341 1.00 88.56 127 TYR A O 1
ATOM 1016 N N . ARG A 1 128 ? 8.195 -15.139 12.945 1.00 90.62 128 ARG A N 1
ATOM 1017 C CA . ARG A 1 128 ? 7.227 -15.803 12.058 1.00 90.62 128 ARG A CA 1
ATOM 1018 C C . ARG A 1 128 ? 6.622 -14.886 11.009 1.00 90.62 128 ARG A C 1
ATOM 1020 O O . ARG A 1 128 ? 6.245 -15.383 9.955 1.00 90.62 128 ARG A O 1
ATOM 1027 N N . VAL A 1 129 ? 6.498 -13.597 11.306 1.00 94.81 129 VAL A N 1
ATOM 1028 C CA . VAL A 1 129 ? 5.878 -12.624 10.405 1.00 94.81 129 VAL A CA 1
ATOM 1029 C C . VAL A 1 129 ? 6.811 -11.443 10.172 1.00 94.81 129 VAL A C 1
ATOM 1031 O O . VAL A 1 129 ? 7.597 -11.086 11.050 1.00 94.81 129 VAL A O 1
ATOM 1034 N N . ASN A 1 130 ? 6.742 -10.860 8.980 1.00 95.69 130 ASN A N 1
ATOM 1035 C CA . ASN A 1 130 ? 7.473 -9.641 8.639 1.00 95.69 130 ASN A CA 1
ATOM 1036 C C . ASN A 1 130 ? 6.630 -8.383 8.920 1.00 95.69 130 ASN A C 1
ATOM 1038 O O . ASN A 1 130 ? 5.508 -8.472 9.417 1.00 95.69 130 ASN A O 1
ATOM 1042 N N . GLU A 1 131 ? 7.180 -7.212 8.599 1.00 97.19 131 GLU A N 1
ATOM 1043 C CA . GLU A 1 131 ? 6.503 -5.914 8.696 1.00 97.19 131 GLU A CA 1
ATOM 1044 C C . GLU A 1 131 ? 5.088 -5.901 8.087 1.00 97.19 131 GLU A C 1
ATOM 1046 O O . GLU A 1 131 ? 4.140 -5.495 8.750 1.00 97.19 131 GLU A O 1
ATOM 1051 N N . LEU A 1 132 ? 4.919 -6.370 6.850 1.00 97.25 132 LEU A N 1
ATOM 1052 C CA . LEU A 1 132 ? 3.647 -6.273 6.124 1.00 97.25 132 LEU A CA 1
ATOM 1053 C C . LEU A 1 132 ? 2.562 -7.162 6.745 1.00 97.25 132 LEU A C 1
ATOM 1055 O O . LEU A 1 132 ? 1.462 -6.705 7.044 1.00 97.25 132 LEU A O 1
ATOM 1059 N N . GLN A 1 133 ? 2.911 -8.412 7.047 1.00 97.19 133 GLN A N 1
ATOM 1060 C CA . GLN A 1 133 ? 2.009 -9.359 7.705 1.00 97.19 133 GLN A CA 1
ATOM 1061 C C . GLN A 1 133 ? 1.616 -8.894 9.116 1.00 97.19 133 GLN A C 1
ATOM 1063 O O . GLN A 1 133 ? 0.488 -9.108 9.561 1.00 97.19 133 GLN A O 1
ATOM 1068 N N . ALA A 1 134 ? 2.549 -8.266 9.838 1.00 97.81 134 ALA A N 1
ATOM 1069 C CA . ALA A 1 134 ? 2.277 -7.690 11.147 1.00 97.81 134 ALA A CA 1
ATOM 1070 C C . ALA A 1 134 ? 1.358 -6.468 11.057 1.00 97.81 134 ALA A C 1
ATOM 1072 O O . ALA A 1 134 ? 0.488 -6.321 11.914 1.00 97.81 134 ALA A O 1
ATOM 1073 N N . ALA A 1 135 ? 1.507 -5.627 10.030 1.00 98.19 135 ALA A N 1
ATOM 1074 C CA . ALA A 1 135 ? 0.600 -4.513 9.776 1.00 98.19 135 ALA A CA 1
ATOM 1075 C C . ALA A 1 135 ? -0.832 -5.011 9.507 1.00 98.19 135 ALA A C 1
ATOM 1077 O O . ALA A 1 135 ? -1.755 -4.578 10.196 1.00 98.19 135 ALA A O 1
ATOM 1078 N N . ASP A 1 136 ? -1.023 -5.976 8.599 1.00 98.00 136 ASP A N 1
ATOM 1079 C CA . ASP A 1 136 ? -2.363 -6.508 8.289 1.00 98.00 136 ASP A CA 1
ATOM 1080 C C . ASP A 1 136 ? -3.037 -7.128 9.524 1.00 98.00 136 ASP A C 1
ATOM 1082 O O . ASP A 1 136 ? -4.183 -6.812 9.858 1.00 98.00 136 ASP A O 1
ATOM 1086 N N . ARG A 1 137 ? -2.283 -7.932 10.287 1.00 97.81 137 ARG A N 1
ATOM 1087 C CA . ARG A 1 137 ? -2.781 -8.547 11.525 1.00 97.81 137 ARG A CA 1
ATOM 1088 C C . ARG A 1 137 ? -3.081 -7.525 12.618 1.00 97.81 137 ARG A C 1
ATOM 1090 O O . ARG A 1 137 ? -4.090 -7.657 13.300 1.00 97.81 137 ARG A O 1
ATOM 1097 N N . THR A 1 138 ? -2.232 -6.512 12.792 1.00 98.31 138 THR A N 1
ATOM 1098 C CA . THR A 1 138 ? -2.445 -5.459 13.801 1.00 98.31 138 THR A CA 1
ATOM 1099 C C . THR A 1 138 ? -3.698 -4.647 13.475 1.00 98.31 138 THR A C 1
ATOM 1101 O O . THR A 1 138 ? -4.505 -4.378 14.364 1.00 98.31 138 THR A O 1
ATOM 1104 N N . LEU A 1 139 ? -3.892 -4.281 12.203 1.00 98.44 139 LEU A N 1
ATOM 1105 C CA . LEU A 1 139 ? -5.076 -3.546 11.760 1.00 98.44 139 LEU A CA 1
ATOM 1106 C C . LEU A 1 139 ? -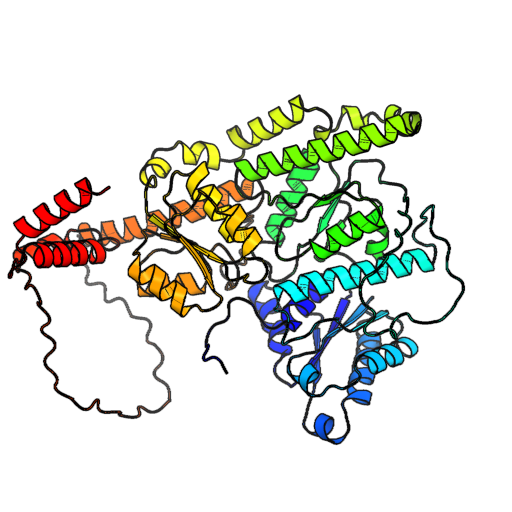6.353 -4.347 12.032 1.00 98.44 139 LEU A C 1
ATOM 1108 O O . LEU A 1 139 ? -7.299 -3.829 12.628 1.00 98.44 139 LEU A O 1
ATOM 1112 N N . GLU A 1 140 ? -6.351 -5.623 11.653 1.00 98.25 140 GLU A N 1
ATOM 1113 C CA . GLU A 1 140 ? -7.477 -6.523 11.883 1.00 98.25 140 GLU A CA 1
ATOM 1114 C C . GLU A 1 140 ? -7.766 -6.704 13.378 1.00 98.25 140 GLU A C 1
ATOM 1116 O O . GLU A 1 140 ? -8.924 -6.621 13.790 1.00 98.25 140 GLU A O 1
ATOM 1121 N N . GLN A 1 141 ? -6.726 -6.855 14.203 1.00 98.31 141 GLN A N 1
ATOM 1122 C CA . GLN A 1 141 ? -6.847 -6.983 15.653 1.00 98.31 141 GLN A CA 1
ATOM 1123 C C . GLN A 1 141 ? -7.513 -5.753 16.288 1.00 98.31 141 GLN A C 1
ATOM 1125 O O . GLN A 1 141 ? -8.430 -5.906 17.100 1.00 98.31 141 GLN A O 1
ATOM 1130 N N . ILE A 1 142 ? -7.083 -4.540 15.918 1.00 98.19 142 ILE A N 1
ATOM 1131 C CA . ILE A 1 142 ? -7.664 -3.284 16.423 1.00 98.19 142 ILE A CA 1
ATOM 1132 C C . ILE A 1 142 ? -9.133 -3.179 16.004 1.00 98.19 142 ILE A C 1
ATOM 1134 O O . ILE A 1 142 ? -10.002 -2.917 16.840 1.00 98.19 142 ILE A O 1
ATOM 1138 N N . VAL A 1 143 ? -9.432 -3.430 14.725 1.00 97.62 143 VAL A N 1
ATOM 1139 C CA . VAL A 1 143 ? -10.804 -3.375 14.202 1.00 97.62 143 VAL A CA 1
ATOM 1140 C C . VAL A 1 143 ? -11.698 -4.379 14.920 1.00 97.62 143 VAL A C 1
ATOM 1142 O O . VAL A 1 143 ? -12.770 -4.008 15.401 1.00 97.62 143 VAL A O 1
ATOM 1145 N N . ARG A 1 144 ? -11.260 -5.636 15.046 1.00 96.75 144 ARG A N 1
ATOM 1146 C CA . ARG A 1 144 ? -12.004 -6.679 15.755 1.00 96.75 144 ARG A CA 1
ATOM 1147 C C . ARG A 1 144 ? -12.277 -6.274 17.199 1.00 96.75 144 ARG A C 1
ATOM 1149 O O . ARG A 1 144 ? -13.426 -6.343 17.628 1.00 96.75 144 ARG A O 1
ATOM 1156 N N . PHE A 1 145 ? -11.259 -5.800 17.917 1.00 96.50 145 PHE A N 1
ATOM 1157 C CA . PHE A 1 145 ? -11.387 -5.385 19.314 1.00 96.50 145 PHE A CA 1
ATOM 1158 C C . PHE A 1 145 ? -12.468 -4.308 19.499 1.00 96.50 145 PHE A C 1
ATOM 1160 O O . PHE A 1 145 ? -13.378 -4.483 20.312 1.00 96.50 145 PHE A O 1
ATOM 1167 N N . TYR A 1 146 ? -12.425 -3.232 18.709 1.00 96.00 146 TYR A N 1
ATOM 1168 C CA . TYR A 1 146 ? -13.382 -2.127 18.840 1.00 96.00 146 TYR A CA 1
ATOM 1169 C C . TYR A 1 146 ? -14.781 -2.460 18.321 1.00 96.00 146 TYR A C 1
ATOM 1171 O O . TYR A 1 146 ? -15.772 -1.980 18.873 1.00 96.00 146 TYR A O 1
ATOM 1179 N N . VAL A 1 147 ? -14.893 -3.312 17.302 1.00 93.19 147 VAL A N 1
ATOM 1180 C CA . VAL A 1 147 ? -16.190 -3.813 16.834 1.00 93.19 147 VAL A CA 1
ATOM 1181 C C . VAL A 1 147 ? -16.839 -4.705 17.895 1.00 93.19 147 VAL A C 1
ATOM 1183 O O . VAL A 1 147 ? -18.015 -4.527 18.207 1.00 93.19 147 VAL A O 1
ATOM 1186 N N . GLU A 1 148 ? -16.091 -5.637 18.489 1.00 92.38 148 GLU A N 1
ATOM 1187 C CA . GLU A 1 148 ? -16.599 -6.498 19.562 1.00 92.38 148 GLU A CA 1
ATOM 1188 C C . GLU A 1 148 ? -16.975 -5.698 20.812 1.00 92.38 148 GLU A C 1
ATOM 1190 O O . GLU A 1 148 ? -17.998 -5.985 21.438 1.00 92.38 148 GLU A O 1
ATOM 1195 N N . LYS A 1 149 ? -16.180 -4.679 21.165 1.00 91.94 149 LYS A N 1
ATOM 1196 C CA . LYS A 1 149 ? -16.502 -3.734 22.241 1.00 91.94 149 LYS A CA 1
ATOM 1197 C C . LYS A 1 149 ? -17.817 -3.009 21.947 1.00 91.94 149 LYS A C 1
ATOM 1199 O O . LYS A 1 149 ? -18.733 -3.040 22.763 1.00 91.94 149 LYS A O 1
ATOM 1204 N N . ALA A 1 150 ? -17.977 -2.479 20.734 1.00 90.44 150 ALA A N 1
ATOM 1205 C CA . ALA A 1 150 ? -19.194 -1.780 20.334 1.00 90.44 150 ALA A CA 1
ATOM 1206 C C . ALA A 1 150 ? -20.455 -2.666 20.369 1.00 90.44 150 ALA A C 1
ATOM 1208 O O . ALA A 1 150 ? -21.534 -2.170 20.704 1.00 90.44 150 ALA A O 1
ATOM 1209 N N . LEU A 1 151 ? -20.321 -3.960 20.052 1.00 87.56 151 LEU A N 1
ATOM 1210 C CA . LEU A 1 151 ? -21.400 -4.949 20.156 1.00 87.56 151 LEU A CA 1
ATOM 1211 C C . LEU A 1 151 ? -21.769 -5.266 21.610 1.00 87.56 151 LEU A C 1
ATOM 1213 O O . LEU A 1 151 ? -22.953 -5.375 21.928 1.00 87.56 151 LEU A O 1
ATOM 1217 N N . LYS A 1 152 ? -20.777 -5.409 22.498 1.00 88.12 152 LYS A N 1
ATOM 1218 C CA . LYS A 1 152 ? -20.997 -5.677 23.930 1.00 88.12 152 LYS A CA 1
ATOM 1219 C C . LYS A 1 152 ? -21.666 -4.503 24.638 1.00 88.12 152 LYS A C 1
ATOM 1221 O O . LYS A 1 152 ? -22.597 -4.725 25.405 1.00 88.12 152 LYS A O 1
ATOM 1226 N N . ASP A 1 153 ? -21.251 -3.283 24.313 1.00 86.94 153 ASP A N 1
ATOM 1227 C CA . ASP A 1 153 ? -21.748 -2.061 24.954 1.00 86.94 153 ASP A CA 1
ATOM 1228 C C . ASP A 1 153 ? -23.083 -1.573 24.355 1.00 86.94 153 ASP A C 1
ATOM 1230 O O . ASP A 1 153 ? -23.610 -0.537 24.751 1.00 86.94 153 ASP A O 1
ATOM 1234 N N . GLY A 1 154 ? -23.627 -2.276 23.353 1.00 79.56 154 GLY A N 1
ATOM 1235 C CA . GLY A 1 154 ? -24.877 -1.912 22.672 1.00 79.56 154 GLY A CA 1
ATOM 1236 C C . GLY A 1 154 ? -24.784 -0.662 21.787 1.00 79.56 154 GLY A C 1
ATOM 1237 O O . GLY A 1 154 ? -25.779 -0.245 21.202 1.00 79.56 154 GLY A O 1
ATOM 1238 N N . SER A 1 155 ? -23.596 -0.067 21.640 1.00 78.44 155 SER A N 1
ATOM 1239 C CA . SER A 1 155 ? -23.380 1.114 20.790 1.00 78.44 155 SER A CA 1
ATOM 1240 C C . SER A 1 155 ? -23.487 0.813 19.288 1.00 78.44 155 SER A C 1
ATOM 1242 O O . SER A 1 155 ? -23.701 1.725 18.484 1.00 78.44 155 SER A O 1
ATOM 1244 N N . LEU A 1 156 ? -23.370 -0.464 18.909 1.00 77.12 156 LEU A N 1
ATOM 1245 C CA . LEU A 1 156 ? -23.666 -0.975 17.577 1.00 77.12 156 LEU A CA 1
ATOM 1246 C C . LEU A 1 156 ? -24.957 -1.806 17.614 1.00 77.12 156 LEU A C 1
ATOM 1248 O O . LEU A 1 156 ? -24.939 -2.996 17.931 1.00 77.12 156 LEU A O 1
ATOM 1252 N N . ASN A 1 157 ? -26.079 -1.179 17.250 1.00 66.00 157 ASN A N 1
ATOM 1253 C CA . ASN A 1 157 ? -27.368 -1.858 17.119 1.00 66.00 157 ASN A CA 1
ATOM 1254 C C . ASN A 1 157 ? -27.301 -2.892 15.988 1.00 66.00 157 ASN A C 1
ATOM 1256 O O . ASN A 1 157 ? -27.388 -2.543 14.810 1.00 66.00 157 ASN A O 1
ATOM 1260 N N . SER A 1 158 ? -27.151 -4.167 16.346 1.00 62.50 158 SER A N 1
ATOM 1261 C CA . SER A 1 158 ? -27.186 -5.272 15.393 1.00 62.50 158 SER A CA 1
ATOM 1262 C C . SER A 1 158 ? -28.295 -6.266 15.734 1.00 62.50 158 SER A C 1
ATOM 1264 O O . SER A 1 158 ? -28.403 -6.758 16.858 1.00 62.50 158 SER A O 1
ATOM 1266 N N . ARG A 1 159 ? -29.152 -6.578 14.755 1.00 58.22 159 ARG A N 1
ATOM 1267 C CA . ARG A 1 159 ? -30.167 -7.631 14.914 1.00 58.22 159 ARG A CA 1
ATOM 1268 C C . ARG A 1 159 ? -29.473 -8.988 14.785 1.00 58.22 159 ARG A C 1
ATOM 1270 O O . ARG A 1 159 ? -28.851 -9.252 13.758 1.00 58.22 159 ARG A O 1
ATOM 1277 N N . GLY A 1 160 ? -29.594 -9.833 15.809 1.00 55.38 160 GLY A N 1
ATOM 1278 C CA . GLY A 1 160 ? -29.011 -11.184 15.843 1.00 55.38 160 GLY A CA 1
ATOM 1279 C C . GLY A 1 160 ? -27.913 -11.394 16.891 1.00 55.38 160 GLY A C 1
ATOM 1280 O O . GLY A 1 160 ? -27.551 -12.540 17.149 1.00 55.38 160 GLY A O 1
ATOM 1281 N N . TYR A 1 161 ? -27.429 -10.333 17.546 1.00 48.53 161 TYR A N 1
ATOM 1282 C CA . TYR A 1 161 ? -26.501 -10.456 18.670 1.00 48.53 161 TYR A CA 1
ATOM 1283 C C . TYR A 1 161 ? -27.264 -10.788 19.963 1.00 48.53 161 TYR A C 1
ATOM 1285 O O . TYR A 1 161 ? -28.087 -9.998 20.424 1.00 48.53 161 TYR A O 1
ATOM 1293 N N . ARG A 1 162 ? -27.005 -11.960 20.559 1.00 46.00 162 ARG A N 1
ATOM 1294 C CA . ARG A 1 162 ? -27.376 -12.246 21.955 1.00 46.00 162 ARG A CA 1
ATOM 1295 C C . ARG A 1 162 ? -26.124 -12.080 22.816 1.00 46.00 162 ARG A C 1
ATOM 1297 O O . ARG A 1 162 ? -25.193 -12.862 22.624 1.00 46.00 162 ARG A O 1
ATOM 1304 N N . PRO A 1 163 ? -26.073 -11.121 23.757 1.00 42.72 163 PRO A N 1
ATOM 1305 C CA . PRO A 1 163 ? -24.955 -11.040 24.684 1.00 42.72 163 PRO A CA 1
ATOM 1306 C C . PRO A 1 163 ? -24.933 -12.320 25.527 1.00 42.72 163 PRO A C 1
ATOM 1308 O O . PRO A 1 163 ? -25.874 -12.610 26.265 1.00 42.72 163 PRO A O 1
ATOM 1311 N N . THR A 1 164 ? -23.881 -13.128 25.396 1.00 40.81 164 THR A N 1
ATOM 1312 C CA . THR A 1 164 ? -23.672 -14.271 26.287 1.00 40.81 164 THR A CA 1
ATOM 1313 C C . THR A 1 164 ? -23.294 -13.733 27.660 1.00 40.81 164 THR A C 1
ATOM 1315 O O . THR A 1 164 ? -22.190 -13.226 27.857 1.00 40.81 164 THR A O 1
ATOM 1318 N N . SER A 1 165 ? -24.219 -13.831 28.610 1.00 34.25 165 SER A N 1
ATOM 1319 C CA . SER A 1 165 ? -24.012 -13.496 30.013 1.00 34.25 165 SER A CA 1
ATOM 1320 C C . SER A 1 165 ? -23.074 -14.509 30.679 1.00 34.25 165 SER A C 1
ATOM 1322 O O . SER A 1 165 ? -23.536 -15.393 31.388 1.00 34.25 165 SER A O 1
ATOM 1324 N N . THR A 1 166 ? -21.765 -14.413 30.454 1.00 32.34 166 THR A N 1
ATOM 1325 C CA . THR A 1 166 ? -20.759 -15.009 31.349 1.00 32.34 166 THR A CA 1
ATOM 1326 C C . THR A 1 166 ? -19.399 -14.360 31.132 1.00 32.34 166 THR A C 1
ATOM 1328 O O . THR A 1 166 ? -18.772 -14.498 30.085 1.00 32.34 166 THR A O 1
ATOM 1331 N N . THR A 1 167 ? -18.928 -13.693 32.177 1.00 31.94 167 THR A N 1
ATOM 1332 C CA . THR A 1 167 ? -17.560 -13.240 32.418 1.00 31.94 167 THR A CA 1
ATOM 1333 C C . THR A 1 167 ? -16.583 -14.421 32.458 1.00 31.94 167 THR A C 1
ATOM 1335 O O . THR A 1 167 ? -16.203 -14.878 33.530 1.00 31.94 167 THR A O 1
ATOM 1338 N N . ARG A 1 168 ? -16.140 -14.935 31.304 1.00 28.47 168 ARG A N 1
ATOM 1339 C CA . ARG A 1 168 ? -14.886 -15.707 31.194 1.00 28.47 168 ARG A CA 1
ATOM 1340 C C . ARG A 1 168 ? -14.207 -15.413 29.859 1.00 28.47 168 ARG A C 1
ATOM 1342 O O . ARG A 1 168 ? -14.812 -15.555 28.802 1.00 28.47 168 ARG A O 1
ATOM 1349 N N . SER A 1 169 ? -12.952 -14.975 29.927 1.00 26.53 169 SER A N 1
ATOM 1350 C CA . SER A 1 169 ? -12.100 -14.712 28.768 1.00 26.53 169 SER A CA 1
ATOM 1351 C C . SER A 1 169 ? -11.908 -15.986 27.925 1.00 26.53 169 SER A C 1
ATOM 1353 O O . SER A 1 169 ? -11.674 -17.059 28.485 1.00 26.53 169 SER A O 1
ATOM 1355 N N . PRO A 1 170 ? -11.947 -15.915 26.583 1.00 31.64 170 PRO A N 1
ATOM 1356 C CA . PRO A 1 170 ? -11.614 -17.048 25.724 1.00 31.64 170 PRO A CA 1
ATOM 1357 C C . PRO A 1 170 ? -10.112 -17.087 25.383 1.00 31.64 170 PRO A C 1
ATOM 1359 O O . PRO A 1 170 ? -9.741 -17.438 24.270 1.00 31.64 170 PRO A O 1
ATOM 1362 N N . LEU A 1 171 ? -9.232 -16.734 26.329 1.00 31.23 171 LEU A N 1
ATOM 1363 C CA . LEU A 1 171 ? -7.769 -16.755 26.133 1.00 31.23 171 LEU A CA 1
ATOM 1364 C C . LEU A 1 171 ? -7.091 -18.017 26.699 1.00 31.23 171 LEU A C 1
ATOM 1366 O O . LEU A 1 171 ? -5.871 -18.112 26.723 1.00 31.23 171 LEU A O 1
ATOM 1370 N N . ALA A 1 172 ? -7.875 -19.017 27.113 1.00 28.38 172 ALA A N 1
ATOM 1371 C CA . ALA A 1 172 ? -7.369 -20.279 27.648 1.00 28.38 172 ALA A CA 1
ATOM 1372 C C . ALA A 1 172 ? -8.069 -21.499 27.025 1.00 28.38 172 ALA A C 1
ATOM 1374 O O . ALA A 1 172 ? -8.740 -22.256 27.719 1.00 28.38 172 ALA A O 1
ATOM 1375 N N . LYS A 1 173 ? -7.904 -21.712 25.715 1.00 26.48 173 LYS A N 1
ATOM 1376 C CA . LYS A 1 173 ? -7.945 -23.059 25.116 1.00 26.48 173 LYS A CA 1
ATOM 1377 C C . LYS A 1 173 ? -6.925 -23.144 23.987 1.00 26.48 173 LYS A C 1
ATOM 1379 O O . LYS A 1 173 ? -7.190 -22.753 22.856 1.00 26.48 173 LYS A O 1
ATOM 1384 N N . GLY A 1 174 ? -5.745 -23.652 24.327 1.00 26.61 174 GLY A N 1
ATOM 1385 C CA . GLY A 1 174 ? -4.806 -24.163 23.341 1.00 26.61 174 GLY A CA 1
ATOM 1386 C C . GLY A 1 174 ? -5.362 -25.408 22.644 1.00 26.61 174 GLY A C 1
ATOM 1387 O O . GLY A 1 174 ? -6.137 -26.160 23.230 1.00 26.61 174 GLY A O 1
ATOM 1388 N N . LEU A 1 175 ? -4.921 -25.599 21.399 1.00 30.08 175 LEU A N 1
ATOM 1389 C CA . LEU A 1 175 ? -4.820 -26.882 20.696 1.00 30.08 175 LEU A CA 1
ATOM 1390 C C . LEU A 1 175 ? -6.024 -27.829 20.857 1.00 30.08 175 LEU A C 1
ATOM 1392 O O . LEU A 1 175 ? -5.929 -28.879 21.490 1.00 30.08 175 LEU A O 1
ATOM 1396 N N . ALA A 1 176 ? -7.129 -27.519 20.185 1.00 25.50 176 ALA A N 1
ATOM 1397 C CA . ALA A 1 176 ? -8.099 -28.533 19.788 1.00 25.50 176 ALA A CA 1
ATOM 1398 C C . ALA A 1 176 ? -8.326 -28.418 18.279 1.00 25.50 176 ALA A C 1
ATOM 1400 O O . ALA A 1 176 ? -8.628 -27.343 17.771 1.00 25.50 176 ALA A O 1
ATOM 1401 N N . LYS A 1 177 ? -8.089 -29.532 17.582 1.00 25.52 177 LYS A N 1
ATOM 1402 C CA . LYS A 1 177 ? -8.214 -29.701 16.132 1.00 25.52 177 LYS A CA 1
ATOM 1403 C C . LYS A 1 177 ? -9.557 -29.184 15.614 1.00 25.52 177 LYS A C 1
ATOM 1405 O O . LYS A 1 177 ? -10.594 -29.503 16.191 1.00 25.52 177 LYS A O 1
ATOM 1410 N N . ASP A 1 178 ? -9.496 -28.491 14.481 1.00 33.66 178 ASP A N 1
ATOM 1411 C CA . ASP A 1 178 ? -10.621 -28.143 13.617 1.00 33.66 178 ASP A CA 1
ATOM 1412 C C . ASP A 1 178 ? -11.545 -29.342 13.384 1.00 33.66 178 ASP A C 1
ATOM 1414 O O . ASP A 1 178 ? -11.203 -30.239 12.611 1.00 33.66 178 ASP A O 1
ATOM 1418 N N . LYS A 1 179 ? -12.715 -29.348 14.031 1.00 29.11 179 LYS A N 1
ATOM 1419 C CA . LYS A 1 179 ? -13.964 -29.918 13.510 1.00 29.11 179 LYS A CA 1
ATOM 1420 C C . LYS A 1 179 ? -15.134 -29.118 14.090 1.00 29.11 179 LYS A C 1
ATOM 1422 O O . LYS A 1 179 ? -15.254 -28.991 15.304 1.00 29.11 179 LYS A O 1
ATOM 1427 N N . ASP A 1 180 ? -15.950 -28.590 13.183 1.00 30.12 180 ASP A N 1
ATOM 1428 C CA . ASP A 1 180 ? -17.215 -27.869 13.381 1.00 30.12 180 ASP A CA 1
ATOM 1429 C C . ASP A 1 180 ? -17.151 -26.460 13.996 1.00 30.12 180 ASP A C 1
ATOM 1431 O O . ASP A 1 180 ? -17.600 -26.190 15.110 1.00 30.12 180 ASP A O 1
ATOM 1435 N N . CYS A 1 181 ? -16.690 -25.503 13.185 1.00 33.12 181 CYS A N 1
ATOM 1436 C CA . CYS A 1 181 ? -16.973 -24.081 13.378 1.00 33.12 181 CYS A CA 1
ATOM 1437 C C . CYS A 1 181 ? -18.456 -23.811 13.068 1.00 33.12 181 CYS A C 1
ATOM 1439 O O . CYS A 1 181 ? -18.828 -23.572 11.918 1.00 33.12 181 CYS A O 1
ATOM 1441 N N . GLY A 1 182 ? -19.308 -23.860 14.094 1.00 29.08 182 GLY A N 1
ATOM 1442 C CA . GLY A 1 182 ? -20.692 -23.395 14.009 1.00 29.08 182 GLY A CA 1
ATOM 1443 C C . GLY A 1 182 ? -20.759 -21.971 13.448 1.00 29.08 182 GLY A C 1
ATOM 1444 O O . GLY A 1 182 ? -20.004 -21.093 13.867 1.00 29.08 182 GLY A O 1
ATOM 1445 N N . ALA A 1 183 ? -21.634 -21.756 12.464 1.00 35.81 183 ALA A N 1
ATOM 1446 C CA . ALA A 1 183 ? -21.784 -20.482 11.773 1.00 35.81 183 ALA A CA 1
ATOM 1447 C C . ALA A 1 183 ? -22.053 -19.342 12.770 1.00 35.81 183 ALA A C 1
ATOM 1449 O O . ALA A 1 183 ? -23.056 -19.357 13.485 1.00 35.81 183 ALA A O 1
ATOM 1450 N N . ILE A 1 184 ? -21.165 -18.344 12.800 1.00 43.94 184 ILE A N 1
ATOM 1451 C CA . ILE A 1 184 ? -21.400 -17.094 13.527 1.00 43.94 184 ILE A CA 1
ATOM 1452 C C . ILE A 1 184 ? -22.675 -16.472 12.928 1.00 43.94 184 ILE A C 1
ATOM 1454 O O . ILE A 1 184 ? -22.718 -16.263 11.710 1.00 43.94 184 ILE A O 1
ATOM 1458 N N . PRO A 1 185 ? -23.734 -16.213 13.717 1.00 51.34 185 PRO A N 1
ATOM 1459 C CA . PRO A 1 185 ? -24.944 -15.596 13.191 1.00 51.34 185 PRO A CA 1
ATOM 1460 C C . PRO A 1 185 ? -24.596 -14.223 12.607 1.00 51.34 185 PRO A C 1
ATOM 1462 O O . PRO A 1 185 ? -24.080 -13.352 13.306 1.00 51.34 185 PRO A O 1
ATOM 1465 N N . LYS A 1 186 ? -24.852 -14.048 11.304 1.00 67.75 186 LYS A N 1
ATOM 1466 C CA . LYS A 1 186 ? -24.532 -12.819 10.566 1.00 67.75 186 LYS A CA 1
ATOM 1467 C C . LYS A 1 186 ? -25.297 -11.637 11.159 1.00 67.75 186 LYS A C 1
ATOM 1469 O O . LYS A 1 186 ? -26.529 -11.656 11.216 1.00 67.75 186 LYS A O 1
ATOM 1474 N N . LEU A 1 187 ? -24.565 -10.608 11.576 1.00 73.06 187 LEU A N 1
ATOM 1475 C CA . LEU A 1 187 ? -25.126 -9.433 12.237 1.00 73.06 187 LEU A CA 1
ATOM 1476 C C . LEU A 1 187 ? -25.684 -8.451 11.203 1.00 73.06 187 LEU A C 1
ATOM 1478 O O . LEU A 1 187 ? -24.978 -8.045 10.281 1.00 73.06 187 LEU A O 1
ATOM 1482 N N . LYS A 1 188 ? -26.949 -8.042 11.360 1.00 73.38 188 LYS A N 1
ATOM 1483 C CA . LYS A 1 188 ? -27.568 -7.015 10.504 1.00 73.38 188 LYS A CA 1
ATOM 1484 C C . LYS A 1 188 ? -27.487 -5.644 11.164 1.00 73.38 188 LYS A C 1
ATOM 1486 O O . LYS A 1 188 ? -28.030 -5.472 12.253 1.00 73.38 188 LYS A O 1
ATOM 1491 N N . VAL A 1 189 ? -26.854 -4.693 10.480 1.00 81.88 189 VAL A N 1
ATOM 1492 C CA . VAL A 1 189 ? -26.699 -3.285 10.885 1.00 81.88 189 VAL A CA 1
ATOM 1493 C C . VAL A 1 189 ? -27.340 -2.389 9.825 1.00 81.88 189 VAL A C 1
ATOM 1495 O O . VAL A 1 189 ? -27.253 -2.693 8.633 1.00 81.88 189 VAL A O 1
ATOM 1498 N N . ASP A 1 190 ? -27.972 -1.295 10.253 1.00 82.69 190 ASP A N 1
ATOM 1499 C CA . ASP A 1 190 ? -28.551 -0.307 9.341 1.00 82.69 190 ASP A CA 1
ATOM 1500 C C . ASP A 1 190 ? -27.442 0.410 8.552 1.00 82.69 190 ASP A C 1
ATOM 1502 O O . ASP A 1 190 ? -26.495 0.963 9.121 1.00 82.69 190 ASP A O 1
ATOM 1506 N N . LYS A 1 191 ? -27.554 0.367 7.222 1.00 87.31 191 LYS A N 1
ATOM 1507 C CA . LYS A 1 191 ? -26.588 0.955 6.289 1.00 87.31 191 LYS A CA 1
ATOM 1508 C C . LYS A 1 191 ? -26.805 2.460 6.126 1.00 87.31 191 LYS A C 1
ATOM 1510 O O . LYS A 1 191 ? -27.870 2.992 6.440 1.00 87.31 191 LYS A O 1
ATOM 1515 N N . THR A 1 192 ? -25.794 3.157 5.615 1.00 88.69 192 THR A N 1
ATOM 1516 C CA . THR A 1 192 ? -25.915 4.571 5.231 1.00 88.69 192 THR A CA 1
ATOM 1517 C C . THR A 1 192 ? -26.971 4.770 4.144 1.00 88.69 192 THR A C 1
ATOM 1519 O O . THR A 1 192 ? -27.174 3.900 3.297 1.00 88.69 192 THR A O 1
ATOM 1522 N N . LYS A 1 193 ? -27.625 5.942 4.144 1.00 83.44 193 LYS A N 1
ATOM 1523 C CA . LYS A 1 193 ? -28.671 6.283 3.162 1.00 83.44 193 LYS A CA 1
ATOM 1524 C C . LYS A 1 193 ? -28.132 6.347 1.730 1.00 83.44 193 LYS A C 1
ATOM 1526 O O . LYS A 1 193 ? -28.775 5.849 0.815 1.00 83.44 193 LYS A O 1
ATOM 1531 N N . LYS A 1 194 ? -26.962 6.966 1.556 1.00 85.25 194 LYS A N 1
ATOM 1532 C CA . LYS A 1 194 ? -26.206 6.966 0.302 1.00 85.25 194 LYS A CA 1
ATOM 1533 C C . LYS A 1 194 ? -25.245 5.768 0.279 1.00 85.25 194 LYS A C 1
ATOM 1535 O O . LYS A 1 194 ? -24.796 5.360 1.358 1.00 85.25 194 LYS A O 1
ATOM 1540 N N . PRO A 1 195 ? -24.916 5.206 -0.897 1.00 90.00 195 PRO A N 1
ATOM 1541 C CA . PRO A 1 195 ? -23.834 4.259 -1.076 1.00 90.00 195 PRO A CA 1
ATOM 1542 C C . PRO A 1 195 ? -22.572 4.838 -0.488 1.00 90.00 195 PRO A C 1
ATOM 1544 O O . PRO A 1 195 ? -22.199 5.973 -0.777 1.00 90.00 195 PRO A O 1
ATOM 1547 N N . SER A 1 196 ? -21.946 4.044 0.361 1.00 94.75 196 SER A N 1
ATOM 1548 C CA . SER A 1 196 ? -20.694 4.433 0.968 1.00 94.75 196 SER A CA 1
ATOM 1549 C C . SER A 1 196 ? -19.746 3.257 1.073 1.00 94.75 196 SER A C 1
ATOM 1551 O O . SER A 1 196 ? -20.179 2.105 1.189 1.00 94.75 196 SER A O 1
ATOM 1553 N N . ALA A 1 197 ? -18.453 3.551 1.041 1.00 97.38 197 ALA A N 1
ATOM 1554 C CA . ALA A 1 197 ? -17.400 2.552 1.119 1.00 97.38 197 ALA A CA 1
ATOM 1555 C C . ALA A 1 197 ? -16.422 2.861 2.252 1.00 97.38 197 ALA A C 1
ATOM 1557 O O . ALA A 1 197 ? -16.149 4.024 2.552 1.00 97.38 197 ALA A O 1
ATOM 1558 N N . ASN A 1 198 ? -15.872 1.813 2.864 1.00 98.44 198 ASN A N 1
ATOM 1559 C CA . ASN A 1 198 ? -14.660 1.957 3.666 1.00 98.44 198 ASN A CA 1
ATOM 1560 C C . ASN A 1 198 ? -13.435 1.727 2.778 1.00 98.44 198 ASN A C 1
ATOM 1562 O O . ASN A 1 198 ? -13.424 0.764 2.014 1.00 98.44 198 ASN A O 1
ATOM 1566 N N . ILE A 1 199 ? -12.393 2.542 2.920 1.00 98.50 199 ILE A N 1
ATOM 1567 C CA . ILE A 1 199 ? -11.082 2.300 2.304 1.00 98.50 199 ILE A CA 1
ATOM 1568 C C . ILE A 1 199 ? -10.173 1.713 3.384 1.00 98.50 199 ILE A C 1
ATOM 1570 O O . ILE A 1 199 ? -9.949 2.347 4.410 1.00 98.50 199 ILE A O 1
ATOM 1574 N N . ILE A 1 200 ? -9.675 0.495 3.186 1.00 98.50 200 ILE A N 1
ATOM 1575 C CA . ILE A 1 200 ? -8.936 -0.266 4.199 1.00 98.50 200 ILE A CA 1
ATOM 1576 C C . ILE A 1 200 ? -7.544 -0.598 3.669 1.00 98.50 200 ILE A C 1
ATOM 1578 O O . ILE A 1 200 ? -7.426 -1.248 2.639 1.00 98.50 200 ILE A O 1
ATOM 1582 N N . GLY A 1 201 ? -6.505 -0.197 4.400 1.00 96.31 201 GLY A N 1
ATOM 1583 C CA . GLY A 1 201 ? -5.107 -0.467 4.055 1.00 96.31 201 GLY A CA 1
ATOM 1584 C C . GLY A 1 201 ? -4.279 0.778 3.735 1.00 96.31 201 GLY A C 1
ATOM 1585 O O . GLY A 1 201 ? -3.138 0.633 3.316 1.00 96.31 201 GLY A O 1
ATOM 1586 N N . ILE A 1 202 ? -4.803 1.995 3.935 1.00 97.62 202 ILE A N 1
ATOM 1587 C CA . ILE A 1 202 ? -4.013 3.233 3.818 1.00 97.62 202 ILE A CA 1
ATOM 1588 C C . ILE A 1 202 ? -3.305 3.479 5.149 1.00 97.62 202 ILE A C 1
ATOM 1590 O O . ILE A 1 202 ? -3.962 3.654 6.172 1.00 97.62 202 ILE A O 1
ATOM 1594 N N . PHE A 1 203 ? -1.978 3.499 5.139 1.00 94.88 203 PHE A N 1
ATOM 1595 C CA . PHE A 1 203 ? -1.162 3.625 6.347 1.00 94.88 203 PHE A CA 1
ATOM 1596 C C . PHE A 1 203 ? 0.146 4.390 6.114 1.00 94.88 203 PHE A C 1
ATOM 1598 O O 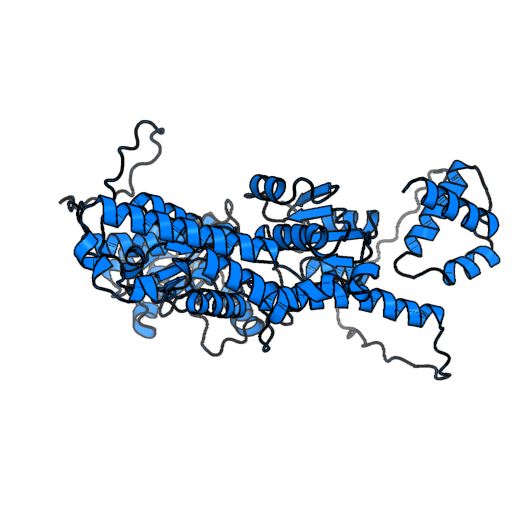. PHE A 1 203 ? 0.650 4.474 4.988 1.00 94.88 203 PHE A O 1
ATOM 1605 N N . THR A 1 204 ? 0.689 4.899 7.214 1.00 95.06 204 THR A N 1
ATOM 1606 C CA . THR A 1 204 ? 1.954 5.623 7.379 1.00 95.06 204 THR A CA 1
ATOM 1607 C C . THR A 1 204 ? 3.127 4.836 6.790 1.00 95.06 204 THR A C 1
ATOM 1609 O O . THR A 1 204 ? 3.174 3.602 6.842 1.00 95.06 204 THR A O 1
ATOM 1612 N N . LEU A 1 205 ? 4.093 5.552 6.222 1.00 95.75 205 LEU A N 1
ATOM 1613 C CA . LEU A 1 205 ? 5.260 5.066 5.484 1.00 95.75 205 LEU A CA 1
ATOM 1614 C C . LEU A 1 205 ? 4.907 4.172 4.285 1.00 95.75 205 LEU A C 1
ATOM 1616 O O . LEU A 1 205 ? 5.764 3.460 3.761 1.00 95.75 205 LEU A O 1
ATOM 1620 N N . GLY A 1 206 ? 3.644 4.175 3.854 1.00 95.75 206 GLY A N 1
ATOM 1621 C CA . GLY A 1 206 ? 3.214 3.493 2.642 1.00 95.75 206 GLY A CA 1
ATOM 1622 C C . GLY A 1 206 ? 3.647 4.242 1.392 1.00 95.75 206 GLY A C 1
ATOM 1623 O O . GLY A 1 206 ? 3.710 5.472 1.376 1.00 95.75 206 GLY A O 1
ATOM 1624 N N . PHE A 1 207 ? 3.965 3.491 0.343 1.00 97.50 207 PHE A N 1
ATOM 1625 C CA . PHE A 1 207 ? 4.428 4.058 -0.914 1.00 97.50 207 PHE A CA 1
ATOM 1626 C C . PHE A 1 207 ? 3.279 4.828 -1.576 1.00 97.50 207 PHE A C 1
ATOM 1628 O O . PHE A 1 207 ? 2.314 4.233 -2.026 1.00 97.50 207 PHE A O 1
ATOM 1635 N N . HIS A 1 208 ? 3.360 6.162 -1.574 1.00 97.50 208 HIS A N 1
ATOM 1636 C CA . HIS A 1 208 ? 2.370 7.073 -2.171 1.00 97.50 208 HIS A CA 1
ATOM 1637 C C . HIS A 1 208 ? 0.930 7.013 -1.602 1.00 97.50 208 HIS A C 1
ATOM 1639 O O . HIS A 1 208 ? 0.068 7.769 -2.055 1.00 97.50 208 HIS A O 1
ATOM 1645 N N . ASN A 1 209 ? 0.696 6.253 -0.525 1.00 97.50 209 ASN A N 1
ATOM 1646 C CA . ASN A 1 209 ? -0.601 6.059 0.142 1.00 97.50 209 ASN A CA 1
ATOM 1647 C C . ASN A 1 209 ? -1.431 7.339 0.367 1.00 97.50 209 ASN A C 1
ATOM 1649 O O . ASN A 1 209 ? -2.646 7.334 0.170 1.00 97.50 209 ASN A O 1
ATOM 1653 N N . GLN A 1 210 ? -0.806 8.448 0.781 1.00 95.25 210 GLN A N 1
ATOM 1654 C CA . GLN A 1 210 ? -1.516 9.715 1.018 1.00 95.25 210 GLN A CA 1
ATOM 1655 C C . GLN A 1 210 ? -2.129 10.297 -0.265 1.00 95.25 210 GLN A C 1
ATOM 1657 O O . GLN A 1 210 ? -3.214 10.884 -0.233 1.00 95.25 210 GLN A O 1
ATOM 1662 N N . HIS A 1 211 ? -1.433 10.154 -1.394 1.00 97.94 211 HIS A N 1
ATOM 1663 C CA . HIS A 1 211 ? -1.894 10.633 -2.697 1.00 97.94 211 HIS A CA 1
ATOM 1664 C C . HIS A 1 211 ? -2.934 9.678 -3.278 1.00 97.94 211 HIS A C 1
ATOM 1666 O O . HIS A 1 211 ? -3.990 10.122 -3.724 1.00 97.94 211 HIS A O 1
ATOM 1672 N N . ASP A 1 212 ? -2.685 8.375 -3.163 1.00 98.44 212 ASP A N 1
ATOM 1673 C CA . ASP A 1 212 ? -3.615 7.322 -3.573 1.00 98.44 212 ASP A CA 1
ATOM 1674 C C . ASP A 1 212 ? -4.967 7.433 -2.868 1.00 98.44 212 ASP A C 1
ATOM 1676 O O . ASP A 1 212 ? -6.015 7.350 -3.503 1.00 98.44 212 ASP A O 1
ATOM 1680 N N . CYS A 1 213 ? -4.961 7.704 -1.562 1.00 97.69 213 CYS A N 1
ATOM 1681 C CA . CYS A 1 213 ? -6.176 7.900 -0.780 1.00 97.69 213 CYS A CA 1
ATOM 1682 C C . CYS A 1 213 ? -7.034 9.063 -1.313 1.00 97.69 213 CYS A C 1
ATOM 1684 O O . CYS A 1 213 ? -8.260 8.946 -1.420 1.00 97.69 213 CYS A O 1
ATOM 1686 N N . LYS A 1 214 ? -6.401 10.179 -1.702 1.00 97.62 214 LYS A N 1
ATOM 1687 C CA . LYS A 1 214 ? -7.099 11.333 -2.291 1.00 97.62 214 LYS A CA 1
ATOM 1688 C C . LYS A 1 214 ? -7.675 11.005 -3.666 1.00 97.62 214 LYS A C 1
ATOM 1690 O O . LYS A 1 214 ? -8.813 11.378 -3.935 1.00 97.62 214 LYS A O 1
ATOM 1695 N N . GLU A 1 215 ? -6.924 10.298 -4.507 1.00 98.06 215 GLU A N 1
ATOM 1696 C CA . GLU A 1 215 ? -7.385 9.914 -5.845 1.00 98.06 215 GLU A CA 1
ATOM 1697 C C . GLU A 1 215 ? -8.527 8.891 -5.790 1.00 98.06 215 GLU A C 1
ATOM 1699 O O . GLU A 1 215 ? -9.537 9.057 -6.472 1.00 98.06 215 GLU A O 1
ATOM 1704 N N . LEU A 1 216 ? -8.439 7.889 -4.908 1.00 98.00 216 LEU A N 1
ATOM 1705 C CA . LEU A 1 216 ? -9.541 6.959 -4.644 1.00 98.00 216 LEU A CA 1
ATOM 1706 C C . LEU A 1 216 ? -10.793 7.700 -4.168 1.00 98.00 216 LEU A C 1
ATOM 1708 O O . LEU A 1 216 ? -11.884 7.461 -4.679 1.00 98.00 216 LEU A O 1
ATOM 1712 N N . THR A 1 217 ? -10.639 8.631 -3.223 1.00 97.81 217 THR A N 1
ATOM 1713 C CA . THR A 1 217 ? -11.754 9.450 -2.725 1.00 97.81 217 THR A CA 1
ATOM 1714 C C . THR A 1 217 ? -12.383 10.277 -3.848 1.00 97.81 217 THR A C 1
ATOM 1716 O O . THR A 1 217 ? -13.606 10.360 -3.935 1.00 97.81 217 THR A O 1
ATOM 1719 N N . ARG A 1 218 ? -11.569 10.854 -4.743 1.00 96.88 218 ARG A N 1
ATOM 1720 C CA . ARG A 1 218 ? -12.051 11.593 -5.917 1.00 96.88 218 ARG A CA 1
ATOM 1721 C C . ARG A 1 218 ? -12.879 10.700 -6.842 1.00 96.88 218 ARG A C 1
ATOM 1723 O O . ARG A 1 218 ? -14.000 11.069 -7.171 1.00 96.88 218 ARG A O 1
ATOM 1730 N N . ILE A 1 219 ? -12.366 9.522 -7.206 1.00 96.38 219 ILE A N 1
ATOM 1731 C CA . ILE A 1 219 ? -13.068 8.569 -8.085 1.00 96.38 219 ILE A CA 1
ATOM 1732 C C . ILE A 1 219 ? -14.395 8.120 -7.461 1.00 96.38 219 ILE A C 1
ATOM 1734 O O . ILE A 1 219 ? -15.411 8.066 -8.148 1.00 96.38 219 ILE A O 1
ATOM 1738 N N . LEU A 1 220 ? -14.417 7.823 -6.159 1.00 96.00 220 LEU A N 1
ATOM 1739 C CA . LEU A 1 220 ? -15.647 7.425 -5.469 1.00 96.00 220 LEU A CA 1
ATOM 1740 C C . LEU A 1 220 ? -16.687 8.550 -5.461 1.00 96.00 220 LEU A C 1
ATOM 1742 O O . LEU A 1 220 ? -17.846 8.299 -5.789 1.00 96.00 220 LEU A O 1
ATOM 1746 N N . ASN A 1 221 ? -16.270 9.785 -5.174 1.00 94.94 221 ASN A N 1
ATOM 1747 C CA . ASN A 1 221 ? -17.157 10.947 -5.214 1.00 94.94 221 ASN A CA 1
ATOM 1748 C C . ASN A 1 221 ? -17.719 11.189 -6.623 1.00 94.94 221 ASN A C 1
ATOM 1750 O O . ASN A 1 221 ? -18.917 11.433 -6.757 1.00 94.94 221 ASN A O 1
ATOM 1754 N N . ASP A 1 222 ? -16.889 11.066 -7.665 1.00 93.56 222 ASP A N 1
ATOM 1755 C CA . ASP A 1 222 ? -17.329 11.179 -9.061 1.00 93.56 222 ASP A CA 1
ATOM 1756 C C . ASP A 1 222 ? -18.390 10.120 -9.410 1.00 93.56 222 ASP A C 1
ATOM 1758 O O . ASP A 1 222 ? -19.329 10.403 -10.148 1.00 93.56 222 ASP A O 1
ATOM 1762 N N . LEU A 1 223 ? -18.270 8.908 -8.858 1.00 91.94 223 LEU A N 1
ATOM 1763 C CA . LEU A 1 223 ? -19.237 7.817 -9.036 1.00 91.94 223 LEU A CA 1
ATOM 1764 C C . LEU A 1 223 ? -20.487 7.959 -8.152 1.00 91.94 223 LEU A C 1
ATOM 1766 O O . LEU A 1 223 ? -21.401 7.138 -8.255 1.00 91.94 223 LEU A O 1
ATOM 1770 N N . GLY A 1 224 ? -20.544 8.977 -7.289 1.00 90.81 224 GLY A N 1
ATOM 1771 C CA . GLY A 1 224 ? -21.633 9.192 -6.340 1.00 90.81 224 GLY A CA 1
ATOM 1772 C C . GLY A 1 224 ? -21.618 8.211 -5.165 1.00 90.81 224 GLY A C 1
ATOM 1773 O O . GLY A 1 224 ? -22.686 7.783 -4.723 1.00 90.81 224 GLY A O 1
ATOM 1774 N N . ILE A 1 225 ? -20.432 7.825 -4.688 1.00 93.31 225 ILE A N 1
ATOM 1775 C CA . ILE A 1 225 ? -20.214 6.959 -3.523 1.00 93.31 225 ILE A CA 1
ATOM 1776 C C . ILE A 1 225 ? -19.468 7.754 -2.450 1.00 93.31 225 ILE A C 1
ATOM 1778 O O . ILE A 1 225 ? -18.349 8.210 -2.672 1.00 93.31 225 ILE A O 1
ATOM 1782 N N . ASP A 1 226 ? -20.056 7.863 -1.262 1.00 95.00 226 ASP A N 1
ATOM 1783 C CA . ASP A 1 226 ? -19.431 8.569 -0.144 1.00 95.00 226 ASP A CA 1
ATOM 1784 C C . ASP A 1 226 ? -18.347 7.697 0.521 1.00 95.00 226 ASP A C 1
ATOM 1786 O O . ASP A 1 226 ? -18.496 6.484 0.695 1.00 95.00 226 ASP A O 1
ATOM 1790 N N . VAL A 1 227 ? -17.255 8.303 0.983 1.00 97.12 227 VAL A N 1
ATOM 1791 C CA . VAL A 1 227 ? -16.282 7.594 1.828 1.00 97.12 227 VAL A CA 1
ATOM 1792 C C . VAL A 1 227 ? -16.791 7.581 3.271 1.00 97.12 227 VAL A C 1
ATOM 1794 O O . VAL A 1 227 ? -16.910 8.629 3.901 1.00 97.12 227 VAL A O 1
ATOM 1797 N N . ASN A 1 228 ? -17.093 6.394 3.808 1.00 97.06 228 ASN A N 1
ATOM 1798 C CA . ASN A 1 228 ? -17.552 6.233 5.191 1.00 97.06 228 ASN A CA 1
ATOM 1799 C C . ASN A 1 228 ? -16.386 6.353 6.179 1.00 97.06 228 ASN A C 1
ATOM 1801 O O . ASN A 1 228 ? -16.435 7.172 7.093 1.00 97.06 228 ASN A O 1
ATOM 1805 N N . LEU A 1 229 ? -15.343 5.536 5.998 1.00 97.12 229 LEU A N 1
ATOM 1806 C CA . LEU A 1 229 ? -14.123 5.553 6.808 1.00 97.12 229 LEU A CA 1
ATOM 1807 C C . LEU A 1 229 ? -12.903 5.163 5.968 1.00 97.12 229 LEU A C 1
ATOM 1809 O O . LEU A 1 229 ? -12.992 4.302 5.096 1.00 97.12 229 LEU A O 1
ATOM 1813 N N . ILE A 1 230 ? -11.757 5.760 6.282 1.00 98.12 230 ILE A N 1
ATOM 1814 C CA . ILE A 1 230 ? -10.437 5.367 5.772 1.00 98.12 230 ILE A CA 1
ATOM 1815 C C . ILE A 1 230 ? -9.677 4.747 6.939 1.00 98.12 230 ILE A C 1
ATOM 1817 O O . ILE A 1 230 ? -9.703 5.306 8.030 1.00 98.12 230 ILE A O 1
ATOM 1821 N N . LEU A 1 231 ? -9.046 3.593 6.740 1.00 95.94 231 LEU A N 1
ATOM 1822 C CA . LEU A 1 231 ? -8.326 2.867 7.781 1.00 95.94 231 LEU A CA 1
ATOM 1823 C C . LEU A 1 231 ? -6.928 2.429 7.331 1.00 95.94 231 LEU A C 1
ATOM 1825 O O . LEU A 1 231 ? -6.791 1.940 6.206 1.00 95.94 231 LEU A O 1
ATOM 1829 N N . PRO A 1 232 ? -5.945 2.427 8.247 1.00 96.19 232 PRO A N 1
ATOM 1830 C CA . PRO A 1 232 ? -5.943 3.130 9.540 1.00 96.19 232 PRO A CA 1
ATOM 1831 C C . PRO A 1 232 ? -5.810 4.664 9.436 1.00 96.19 232 PRO A C 1
ATOM 1833 O O . PRO A 1 232 ? -6.195 5.362 10.372 1.00 96.19 232 PRO A O 1
ATOM 1836 N N . GLU A 1 233 ? -5.301 5.185 8.315 1.00 94.62 233 GLU A N 1
ATOM 1837 C CA . GLU A 1 233 ? -4.908 6.594 8.150 1.00 94.62 233 GLU A CA 1
ATOM 1838 C C . GLU A 1 233 ? -5.997 7.606 8.542 1.00 94.62 233 GLU A C 1
ATOM 1840 O O . GLU A 1 233 ? -7.071 7.681 7.941 1.00 94.62 233 GLU A O 1
ATOM 1845 N N . GLY A 1 234 ? -5.689 8.434 9.542 1.00 90.12 234 GLY A N 1
ATOM 1846 C CA . GLY A 1 234 ? -6.496 9.579 9.959 1.00 90.12 234 GLY A CA 1
ATOM 1847 C C . GLY A 1 234 ? -7.779 9.237 10.727 1.00 90.12 234 GLY A C 1
ATOM 1848 O O . GLY A 1 234 ? -8.491 10.161 11.142 1.00 90.12 234 GLY A O 1
ATOM 1849 N N . SER A 1 235 ? -8.067 7.951 10.940 1.00 94.12 235 SER A N 1
ATOM 1850 C CA . SER A 1 235 ? -9.234 7.469 11.681 1.00 94.12 235 SER A CA 1
ATOM 1851 C C . SER A 1 235 ? -9.018 7.519 13.192 1.00 94.12 235 SER A C 1
ATOM 1853 O O . SER A 1 235 ? -7.897 7.396 13.676 1.00 94.12 235 SER A O 1
ATOM 1855 N N . THR A 1 236 ? -10.101 7.673 13.953 1.00 96.50 236 THR A N 1
ATOM 1856 C CA . THR A 1 236 ? -10.103 7.445 15.404 1.00 96.50 236 THR A CA 1
ATOM 1857 C C . THR A 1 236 ? -10.664 6.060 15.700 1.00 96.50 236 THR A C 1
ATOM 1859 O O . THR A 1 236 ? -11.607 5.602 15.046 1.00 96.50 236 THR A O 1
ATOM 1862 N N . VAL A 1 237 ? -10.166 5.400 16.742 1.00 95.12 237 VAL A N 1
ATOM 1863 C CA . VAL A 1 237 ? -10.670 4.076 17.147 1.00 95.12 237 VAL A CA 1
ATOM 1864 C C . VAL A 1 237 ? -12.151 4.099 17.554 1.00 95.12 237 VAL A C 1
ATOM 1866 O O . VAL A 1 237 ? -12.904 3.163 17.282 1.00 95.12 237 VAL A O 1
ATOM 1869 N N . SER A 1 238 ? -12.623 5.225 18.094 1.00 92.00 238 SER A N 1
ATOM 1870 C CA . SER A 1 238 ? -14.035 5.467 18.413 1.00 92.00 238 SER A CA 1
ATOM 1871 C C . SER A 1 238 ? -14.957 5.457 17.184 1.00 92.00 238 SER A C 1
ATOM 1873 O O . SER A 1 238 ? -16.157 5.183 17.307 1.00 92.00 238 SER A O 1
ATOM 1875 N N . SER A 1 239 ? -14.413 5.722 15.991 1.00 94.38 239 SER A N 1
ATOM 1876 C CA . SER A 1 239 ? -15.158 5.696 14.733 1.00 94.38 239 SER A CA 1
ATOM 1877 C C . SER A 1 239 ? -15.373 4.279 14.191 1.00 94.38 239 SER A C 1
ATOM 1879 O O . SER A 1 239 ? -16.313 4.073 13.425 1.00 94.38 239 SER A O 1
ATOM 1881 N N . LEU A 1 240 ? -14.598 3.279 14.640 1.00 94.88 240 LEU A N 1
ATOM 1882 C CA . LEU A 1 240 ? -14.612 1.908 14.104 1.00 94.88 240 LEU A CA 1
ATOM 1883 C C . LEU A 1 240 ? -15.972 1.210 14.243 1.00 94.88 240 LEU A C 1
ATOM 1885 O O . LEU A 1 240 ? -16.337 0.382 13.409 1.00 94.88 240 LEU A O 1
ATOM 1889 N N . LYS A 1 241 ? -16.793 1.614 15.221 1.00 92.06 241 LYS A N 1
ATOM 1890 C CA . LYS A 1 241 ? -18.194 1.171 15.342 1.00 92.06 241 LYS A CA 1
ATOM 1891 C C . LYS A 1 241 ? -19.054 1.513 14.118 1.00 92.06 241 LYS A C 1
ATOM 1893 O O . LYS A 1 241 ? -20.097 0.906 13.913 1.00 92.06 241 LYS A O 1
ATOM 1898 N N . ASN A 1 242 ? -18.646 2.486 13.304 1.00 93.50 242 ASN A N 1
ATOM 1899 C CA . ASN A 1 242 ? -19.354 2.886 12.091 1.00 93.50 242 ASN A CA 1
ATOM 1900 C C . ASN A 1 242 ? -18.914 2.100 10.847 1.00 93.50 242 ASN A C 1
ATOM 1902 O O . ASN A 1 242 ? -19.554 2.254 9.808 1.00 93.50 242 ASN A O 1
ATOM 1906 N N . LEU A 1 243 ? -17.889 1.238 10.923 1.00 94.38 243 LEU A N 1
ATOM 1907 C CA . LEU A 1 243 ? -17.459 0.422 9.778 1.00 94.38 243 LEU A CA 1
ATOM 1908 C C . LEU A 1 243 ? -18.602 -0.400 9.171 1.00 94.38 243 LEU A C 1
ATOM 1910 O O . LEU A 1 243 ? -18.766 -0.343 7.950 1.00 94.38 243 LEU A O 1
ATOM 1914 N N . PRO A 1 244 ? -19.456 -1.084 9.967 1.00 94.81 244 PRO A N 1
ATOM 1915 C CA . PRO A 1 244 ? -20.519 -1.919 9.412 1.00 94.81 244 PRO A CA 1
ATOM 1916 C C . PRO A 1 244 ? -21.642 -1.146 8.715 1.00 94.81 244 PRO A C 1
ATOM 1918 O O . PRO A 1 244 ? -22.480 -1.767 8.057 1.00 94.81 244 PRO A O 1
ATOM 1921 N N . LYS A 1 245 ? -21.677 0.188 8.847 1.00 92.31 245 LYS A N 1
ATOM 1922 C CA . LYS A 1 245 ? -22.682 1.048 8.204 1.00 92.31 245 LYS A CA 1
ATOM 1923 C C . LYS A 1 245 ? -22.403 1.257 6.713 1.00 92.31 245 LYS A C 1
ATOM 1925 O O . LYS A 1 245 ? -23.345 1.525 5.969 1.00 92.31 245 LYS A O 1
ATOM 1930 N N . ALA A 1 246 ? -21.154 1.096 6.274 1.00 95.19 246 ALA A N 1
ATOM 1931 C CA . ALA A 1 246 ? -20.801 1.172 4.860 1.00 95.19 246 ALA A CA 1
ATOM 1932 C C . ALA A 1 246 ? -21.423 0.025 4.057 1.00 95.19 246 ALA A C 1
ATOM 1934 O O . ALA A 1 246 ? -21.705 -1.057 4.586 1.00 95.19 246 ALA A O 1
ATOM 1935 N N . TRP A 1 247 ? -21.621 0.248 2.763 1.00 94.06 247 TRP A N 1
ATOM 1936 C CA . TRP A 1 247 ? -22.189 -0.748 1.861 1.00 94.06 247 TRP A CA 1
ATOM 1937 C C . TRP A 1 247 ? -21.170 -1.838 1.526 1.00 94.06 247 TRP A C 1
ATOM 1939 O O . TRP A 1 247 ? -21.511 -3.019 1.560 1.00 94.06 247 TRP A O 1
ATOM 1949 N N . PHE A 1 248 ? -19.920 -1.451 1.270 1.00 96.56 248 PHE A N 1
ATOM 1950 C CA . PHE A 1 248 ? -18.827 -2.357 0.915 1.00 96.56 248 PHE A CA 1
ATOM 1951 C C . PHE A 1 248 ? -17.469 -1.815 1.389 1.00 96.56 248 PHE A C 1
ATOM 1953 O O . PHE A 1 248 ? -17.376 -0.696 1.899 1.00 96.56 248 PHE A O 1
ATOM 1960 N N . ASN A 1 249 ? -16.417 -2.621 1.243 1.00 98.44 249 ASN A N 1
ATOM 1961 C CA . ASN A 1 249 ? -15.042 -2.237 1.566 1.00 98.44 249 ASN A CA 1
ATOM 1962 C C . ASN A 1 249 ? -14.148 -2.242 0.313 1.00 98.44 249 ASN A C 1
ATOM 1964 O O . ASN A 1 249 ? -14.353 -3.028 -0.608 1.00 98.44 249 ASN A O 1
ATOM 1968 N N . ILE A 1 250 ? -13.131 -1.390 0.298 1.00 98.62 250 ILE A N 1
ATOM 1969 C CA . ILE A 1 250 ? -12.113 -1.301 -0.750 1.00 98.62 250 ILE A CA 1
ATOM 1970 C C . ILE A 1 250 ? -10.763 -1.597 -0.112 1.00 98.62 250 ILE A C 1
ATOM 1972 O O . ILE A 1 250 ? -10.390 -0.933 0.855 1.00 98.62 250 ILE A O 1
ATOM 1976 N N . VAL A 1 251 ? -10.042 -2.572 -0.657 1.00 98.50 251 VAL A N 1
ATOM 1977 C CA . VAL A 1 251 ? -8.691 -2.941 -0.226 1.00 98.50 251 VAL A CA 1
ATOM 1978 C C . VAL A 1 251 ? -7.735 -2.694 -1.396 1.00 98.50 251 VAL A C 1
ATOM 1980 O O . VAL A 1 251 ? -7.617 -3.555 -2.267 1.00 98.50 251 VAL A O 1
ATOM 1983 N N . PRO A 1 252 ? -7.093 -1.512 -1.475 1.00 97.81 252 PRO A N 1
ATOM 1984 C CA . PRO A 1 252 ? -6.266 -1.161 -2.624 1.00 97.81 252 PRO A CA 1
ATOM 1985 C C . PRO A 1 252 ? -4.914 -1.885 -2.643 1.00 97.81 252 PRO A C 1
ATOM 1987 O O . PRO A 1 252 ? -4.349 -2.053 -3.719 1.00 97.81 252 PRO A O 1
ATOM 1990 N N . TYR A 1 253 ? -4.407 -2.335 -1.492 1.00 98.12 253 TYR A N 1
ATOM 1991 C CA . TYR A 1 253 ? -3.108 -3.001 -1.381 1.00 98.12 253 TYR A CA 1
ATOM 1992 C C . TYR A 1 253 ? -3.278 -4.440 -0.899 1.00 98.12 253 TYR A C 1
ATOM 1994 O O . TYR A 1 253 ? -3.956 -4.700 0.094 1.00 98.12 253 TYR A O 1
ATOM 2002 N N . ARG A 1 254 ? -2.635 -5.384 -1.588 1.00 97.12 254 ARG A N 1
ATOM 2003 C CA . ARG A 1 254 ? -2.663 -6.814 -1.263 1.00 97.12 254 ARG A CA 1
ATOM 2004 C C . ARG A 1 254 ? -2.107 -7.100 0.129 1.00 97.12 254 ARG A C 1
ATOM 2006 O O . ARG A 1 254 ? -2.621 -7.970 0.823 1.00 97.12 254 ARG A O 1
ATOM 2013 N N . GLU A 1 255 ? -1.058 -6.382 0.505 1.00 97.31 255 GLU A N 1
ATOM 2014 C CA . GLU A 1 255 ? -0.242 -6.650 1.683 1.00 97.31 255 GLU A CA 1
ATOM 2015 C C . GLU A 1 255 ? -0.934 -6.276 3.000 1.00 97.31 255 GLU A C 1
ATOM 2017 O O . GLU A 1 255 ? -0.594 -6.846 4.034 1.00 97.31 255 GLU A O 1
ATOM 2022 N N . VAL A 1 256 ? -1.848 -5.294 2.991 1.00 96.81 256 VAL A N 1
ATOM 2023 C CA . VAL A 1 256 ? -2.462 -4.733 4.208 1.00 96.81 256 VAL A CA 1
ATOM 2024 C C . VAL A 1 256 ? -3.930 -4.382 3.967 1.00 96.81 256 VAL A C 1
ATOM 2026 O O . VAL A 1 256 ? -4.252 -3.580 3.097 1.00 96.81 256 VAL A O 1
ATOM 2029 N N . GLY A 1 257 ? -4.823 -4.924 4.799 1.00 97.00 257 GLY A N 1
ATOM 2030 C CA . GLY A 1 257 ? -6.261 -4.638 4.816 1.00 97.00 257 GLY A CA 1
ATOM 2031 C C . GLY A 1 257 ? -7.140 -5.854 4.516 1.00 97.00 257 GLY A C 1
ATOM 2032 O O . GLY A 1 257 ? -8.309 -5.882 4.918 1.00 97.00 257 GLY A O 1
ATOM 2033 N N . LEU A 1 258 ? -6.592 -6.888 3.872 1.00 97.12 258 LEU A N 1
ATOM 2034 C CA . LEU A 1 258 ? -7.351 -8.060 3.435 1.00 97.12 258 LEU A CA 1
ATOM 2035 C C . LEU A 1 258 ? -7.879 -8.892 4.611 1.00 97.12 258 LEU A C 1
ATOM 2037 O O . LEU A 1 258 ? -9.032 -9.341 4.573 1.00 97.12 258 LEU A O 1
ATOM 2041 N N . MET A 1 259 ? -7.089 -9.063 5.679 1.00 97.69 259 MET A N 1
ATOM 2042 C CA . MET A 1 259 ? -7.553 -9.747 6.892 1.00 97.69 259 MET A CA 1
ATOM 2043 C C . MET A 1 259 ? -8.765 -9.032 7.505 1.00 97.69 259 MET A C 1
ATOM 2045 O O . MET A 1 259 ? -9.759 -9.672 7.862 1.00 97.69 259 MET A O 1
ATOM 2049 N N . THR A 1 260 ? -8.721 -7.698 7.546 1.00 98.12 260 THR A N 1
ATOM 2050 C CA . THR A 1 260 ? -9.814 -6.862 8.061 1.00 98.12 260 THR A CA 1
ATOM 2051 C C . THR A 1 260 ? -11.064 -6.968 7.186 1.00 98.12 260 THR A C 1
ATOM 2053 O O . THR A 1 260 ? -12.166 -7.167 7.700 1.00 98.12 260 THR A O 1
ATOM 2056 N N . ALA A 1 261 ? -10.915 -6.885 5.863 1.00 97.69 261 ALA A N 1
ATOM 2057 C CA . ALA A 1 261 ? -12.035 -7.013 4.935 1.00 97.69 261 ALA A CA 1
ATOM 2058 C C . ALA A 1 261 ? -12.697 -8.399 5.021 1.00 97.69 261 ALA A C 1
ATOM 2060 O O . ALA A 1 261 ? -13.920 -8.489 5.114 1.00 97.69 261 ALA A O 1
ATOM 2061 N N . THR A 1 262 ? -11.896 -9.465 5.112 1.00 97.81 262 THR A N 1
ATOM 2062 C CA . THR A 1 262 ? -12.379 -10.844 5.295 1.00 97.81 262 THR A CA 1
ATOM 2063 C C . THR A 1 262 ? -13.135 -11.013 6.617 1.00 97.81 262 THR A C 1
ATOM 2065 O O . THR A 1 262 ? -14.153 -11.707 6.681 1.00 97.81 262 THR A O 1
ATOM 2068 N N . TYR A 1 263 ? -12.664 -10.380 7.695 1.00 97.25 263 TYR A N 1
ATOM 2069 C CA . TYR A 1 263 ? -13.369 -10.365 8.977 1.00 97.25 263 TYR A CA 1
ATOM 2070 C C . TYR A 1 263 ? -14.738 -9.671 8.868 1.00 97.25 263 TYR A C 1
ATOM 2072 O O . TYR A 1 263 ? -15.744 -10.216 9.336 1.00 97.25 263 TYR A O 1
ATOM 2080 N N . LEU A 1 264 ? -14.802 -8.506 8.215 1.00 95.94 264 LEU A N 1
ATOM 2081 C CA . LEU A 1 264 ? -16.045 -7.753 8.016 1.00 95.94 264 LEU A CA 1
ATOM 2082 C C . LEU A 1 264 ? -17.029 -8.481 7.089 1.00 95.94 264 LEU A C 1
ATOM 2084 O O . LEU A 1 264 ? -18.236 -8.463 7.340 1.00 95.94 264 LEU A O 1
ATOM 2088 N N . GLU A 1 265 ? -16.531 -9.172 6.064 1.00 95.44 265 GLU A N 1
ATOM 2089 C CA . GLU A 1 265 ? -17.340 -10.028 5.198 1.00 95.44 265 GLU A CA 1
ATOM 2090 C C . GLU A 1 265 ? -17.979 -11.170 5.997 1.00 95.44 265 GLU A C 1
ATOM 2092 O O . GLU A 1 265 ? -19.200 -11.344 5.974 1.00 95.44 265 GLU A O 1
ATOM 2097 N N . LYS A 1 266 ? -17.178 -11.911 6.772 1.00 94.69 266 LYS A N 1
ATOM 2098 C CA . LYS A 1 266 ? -17.666 -13.037 7.586 1.00 94.69 266 LYS A CA 1
ATOM 2099 C C . LYS A 1 266 ? -18.665 -12.597 8.659 1.00 94.69 266 LYS A C 1
ATOM 2101 O O . LYS A 1 266 ? -19.638 -13.307 8.905 1.00 94.69 266 LYS A O 1
ATOM 2106 N N . THR A 1 267 ? -18.443 -11.437 9.275 1.00 92.19 267 THR A N 1
ATOM 2107 C CA . THR A 1 267 ? -19.219 -10.973 10.440 1.00 92.19 267 THR A CA 1
ATOM 2108 C C . THR A 1 267 ? -20.486 -10.205 10.048 1.00 92.19 267 THR A C 1
ATOM 2110 O O . THR A 1 267 ? -21.553 -10.431 10.625 1.00 92.19 267 THR A O 1
ATOM 2113 N N . PHE A 1 268 ? -20.395 -9.321 9.047 1.00 91.25 268 PHE A N 1
ATOM 2114 C CA . PHE A 1 268 ? -21.464 -8.386 8.659 1.00 91.25 268 PHE A CA 1
ATOM 2115 C C . PHE A 1 268 ? -21.960 -8.566 7.222 1.00 91.25 268 PHE A C 1
ATOM 2117 O O . PHE A 1 268 ? -22.787 -7.777 6.764 1.00 91.25 268 PHE A O 1
ATOM 2124 N N . ASN A 1 269 ? -21.471 -9.579 6.496 1.00 91.06 269 ASN A N 1
ATOM 2125 C CA . ASN A 1 269 ? -21.805 -9.809 5.088 1.00 91.06 269 ASN A CA 1
ATOM 2126 C C . ASN A 1 269 ? -21.495 -8.586 4.206 1.00 91.06 269 ASN A C 1
ATOM 2128 O O . ASN A 1 269 ? -22.253 -8.258 3.294 1.00 91.06 269 ASN A O 1
ATOM 2132 N N . MET A 1 270 ? -20.406 -7.884 4.529 1.00 93.62 270 MET A N 1
ATOM 2133 C CA . MET A 1 270 ? -19.928 -6.744 3.756 1.00 93.62 270 MET A CA 1
ATOM 2134 C C . MET A 1 270 ? -19.054 -7.236 2.604 1.00 93.62 270 MET A C 1
ATOM 2136 O O . MET A 1 270 ? -17.977 -7.768 2.879 1.00 93.62 270 MET A O 1
ATOM 2140 N N . PRO A 1 271 ? -19.475 -7.063 1.341 1.00 96.19 271 PRO A N 1
ATOM 2141 C CA . PRO A 1 271 ? -18.609 -7.376 0.217 1.00 96.19 271 PRO A CA 1
ATOM 2142 C C . PRO A 1 271 ? -17.405 -6.430 0.199 1.00 96.19 271 PRO A C 1
ATOM 2144 O O . PRO A 1 271 ? -17.449 -5.324 0.752 1.00 96.19 271 PRO A O 1
ATOM 2147 N N . TYR A 1 272 ? -16.330 -6.864 -0.446 1.00 97.94 272 TYR A N 1
ATOM 2148 C CA . TYR A 1 272 ? -15.157 -6.037 -0.666 1.00 97.94 272 TYR A CA 1
ATOM 2149 C C . TYR A 1 272 ? -14.583 -6.259 -2.060 1.00 97.94 272 TYR A C 1
ATOM 2151 O O . TYR A 1 272 ? -14.747 -7.330 -2.638 1.00 97.94 272 TYR A O 1
ATOM 2159 N N . THR A 1 273 ? -13.894 -5.243 -2.569 1.00 97.69 273 THR A N 1
ATOM 2160 C CA . THR A 1 273 ? -13.030 -5.356 -3.748 1.00 97.69 273 THR A CA 1
ATOM 2161 C C . THR A 1 273 ? -11.575 -5.361 -3.307 1.00 97.69 273 THR A C 1
ATOM 2163 O O . THR A 1 273 ? -11.174 -4.575 -2.443 1.00 97.69 273 THR A O 1
ATOM 2166 N N . SER A 1 274 ? -10.796 -6.262 -3.899 1.00 96.94 274 SER A N 1
ATOM 2167 C CA . SER A 1 274 ? -9.336 -6.305 -3.782 1.00 96.94 274 SER A CA 1
ATOM 2168 C C . SER A 1 274 ? -8.648 -6.098 -5.134 1.00 96.94 274 SER A C 1
ATOM 2170 O O . SER A 1 274 ? -7.492 -6.484 -5.299 1.00 96.94 274 SER A O 1
ATOM 2172 N N . ILE A 1 275 ? -9.366 -5.564 -6.130 1.00 97.81 275 ILE A N 1
ATOM 2173 C CA . ILE A 1 275 ? -8.763 -5.141 -7.394 1.00 97.81 275 ILE A CA 1
ATOM 2174 C C . ILE A 1 275 ? -8.087 -3.798 -7.137 1.00 97.81 275 ILE A C 1
ATOM 2176 O O . ILE A 1 275 ? -8.757 -2.797 -6.888 1.00 97.81 275 ILE A O 1
ATOM 2180 N N . THR A 1 276 ? -6.761 -3.770 -7.211 1.00 98.31 276 THR A N 1
ATOM 2181 C CA . THR A 1 276 ? -5.990 -2.529 -7.135 1.00 98.31 276 THR A CA 1
ATOM 2182 C C . THR A 1 276 ? -6.241 -1.691 -8.395 1.00 98.31 276 THR A C 1
ATOM 2184 O O . THR A 1 276 ? -5.901 -2.147 -9.489 1.00 98.31 276 THR A O 1
ATOM 2187 N N . PRO A 1 277 ? -6.792 -0.466 -8.291 1.00 97.81 277 PRO A N 1
ATOM 2188 C CA . PRO A 1 277 ? -7.012 0.400 -9.446 1.00 97.81 277 PRO A CA 1
ATOM 2189 C C . PRO A 1 277 ? -5.702 1.085 -9.858 1.00 97.81 277 PRO A C 1
ATOM 2191 O O . PRO A 1 277 ? -5.546 2.290 -9.696 1.00 97.81 277 PRO A O 1
ATOM 2194 N N . MET A 1 278 ? -4.734 0.306 -10.340 1.00 98.44 278 MET A N 1
ATOM 2195 C CA . MET A 1 278 ? -3.443 0.782 -10.841 1.00 98.44 278 MET A CA 1
ATOM 2196 C C . MET A 1 278 ? -3.325 0.436 -12.326 1.00 98.44 278 MET A C 1
ATOM 2198 O O . MET A 1 278 ? -3.339 -0.735 -12.696 1.00 98.44 278 MET A O 1
ATOM 2202 N N . GLY A 1 279 ? -3.199 1.456 -13.176 1.00 97.12 279 GLY A N 1
ATOM 2203 C CA . GLY A 1 279 ? -3.281 1.300 -14.633 1.00 97.12 279 GLY A CA 1
ATOM 2204 C C . GLY A 1 279 ? -4.703 1.478 -15.159 1.00 97.12 279 GLY A C 1
ATOM 2205 O O . GLY A 1 279 ? -5.677 1.415 -14.402 1.00 97.12 279 GLY A O 1
ATOM 2206 N N . LEU A 1 280 ? -4.841 1.729 -16.459 1.00 96.62 280 LEU A N 1
ATOM 2207 C CA . LEU A 1 280 ? -6.135 2.008 -17.084 1.00 96.62 280 LEU A CA 1
ATOM 2208 C C . LEU A 1 280 ? -7.074 0.809 -16.993 1.00 96.62 280 LEU A C 1
ATOM 2210 O O . LEU A 1 280 ? -8.254 0.960 -16.661 1.00 96.62 280 LEU A O 1
ATOM 2214 N N . VAL A 1 281 ? -6.558 -0.387 -17.285 1.00 96.75 281 VAL A N 1
ATOM 2215 C CA . VAL A 1 281 ? -7.419 -1.566 -17.403 1.00 96.75 281 VAL A CA 1
ATOM 2216 C C . VAL A 1 281 ? -7.918 -2.037 -16.041 1.00 96.75 281 VAL A C 1
ATOM 2218 O O . VAL A 1 281 ? -9.104 -2.343 -15.893 1.00 96.75 281 VAL A O 1
ATOM 2221 N N . ASP A 1 282 ? -7.043 -2.055 -15.040 1.00 97.50 282 ASP A N 1
ATOM 2222 C CA . ASP A 1 282 ? -7.404 -2.522 -13.703 1.00 97.50 282 ASP A CA 1
ATOM 2223 C C . ASP A 1 282 ? -8.235 -1.468 -12.949 1.00 97.50 282 ASP A C 1
ATOM 2225 O O . ASP A 1 282 ? -9.158 -1.832 -12.222 1.00 97.50 282 ASP A O 1
ATOM 2229 N N . THR A 1 283 ? -8.039 -0.168 -13.221 1.00 98.00 283 THR A N 1
ATOM 2230 C CA . THR A 1 283 ? -8.955 0.895 -12.755 1.00 98.00 283 THR A CA 1
ATOM 2231 C C . THR A 1 283 ? -10.363 0.709 -13.326 1.00 98.00 283 THR A C 1
ATOM 2233 O O . THR A 1 283 ? -11.348 0.773 -12.591 1.00 98.00 283 THR A O 1
ATOM 2236 N N . ALA A 1 284 ? -10.491 0.408 -14.622 1.00 97.31 284 ALA A N 1
ATOM 2237 C CA . ALA A 1 284 ? -11.793 0.125 -15.224 1.00 97.31 284 ALA A CA 1
ATOM 2238 C C . ALA A 1 284 ? -12.434 -1.157 -14.655 1.00 97.31 284 ALA A C 1
ATOM 2240 O O . ALA A 1 284 ? -13.651 -1.201 -14.458 1.00 97.31 284 ALA A O 1
ATOM 2241 N N . ALA A 1 285 ? -11.638 -2.198 -14.383 1.00 97.94 285 ALA A N 1
ATOM 2242 C CA . ALA A 1 285 ? -12.112 -3.434 -13.758 1.00 97.94 285 ALA A CA 1
ATOM 2243 C C . ALA A 1 285 ? -12.626 -3.192 -12.330 1.00 97.94 285 ALA A C 1
ATOM 2245 O O . ALA A 1 285 ? -13.720 -3.644 -11.994 1.00 97.94 285 ALA A O 1
ATOM 2246 N N . PHE A 1 286 ? -11.892 -2.410 -11.539 1.00 98.31 286 PHE A N 1
ATOM 2247 C CA . PHE A 1 286 ? -12.284 -1.978 -10.199 1.00 98.31 286 PHE A CA 1
ATOM 2248 C C . PHE A 1 286 ? -13.639 -1.251 -10.199 1.00 98.31 286 PHE A C 1
ATOM 2250 O O . PHE A 1 286 ? -14.547 -1.627 -9.456 1.00 98.31 286 PHE A O 1
ATOM 2257 N N . ILE A 1 287 ? -13.835 -0.270 -11.089 1.00 97.50 287 ILE A N 1
ATOM 2258 C CA . ILE A 1 287 ? -15.105 0.474 -11.188 1.00 97.50 287 ILE A CA 1
ATOM 2259 C C . ILE A 1 287 ? -16.267 -0.463 -11.570 1.00 97.50 287 ILE A C 1
ATOM 2261 O O . ILE A 1 287 ? -17.360 -0.373 -11.005 1.00 97.50 287 ILE A O 1
ATOM 2265 N N . LYS A 1 288 ? -16.040 -1.401 -12.499 1.00 96.75 288 LYS A N 1
ATOM 2266 C CA . LYS A 1 288 ? -17.046 -2.400 -12.907 1.00 96.75 288 LYS A CA 1
ATOM 2267 C C . LYS A 1 288 ? -17.395 -3.383 -11.783 1.00 96.75 288 LYS A C 1
ATOM 2269 O O . LYS A 1 288 ? -18.553 -3.797 -11.666 1.00 96.75 288 LYS A O 1
ATOM 2274 N N . GLU A 1 289 ? -16.426 -3.755 -10.953 1.00 96.94 289 GLU A N 1
ATOM 2275 C CA . GLU A 1 289 ? -16.667 -4.600 -9.783 1.00 96.94 289 GLU A CA 1
ATOM 2276 C C . GLU A 1 289 ? -17.513 -3.860 -8.742 1.00 96.94 289 GLU A C 1
ATOM 2278 O O . GLU A 1 289 ? -18.507 -4.408 -8.263 1.00 96.94 289 GLU A O 1
ATOM 2283 N N . ILE A 1 290 ? -17.208 -2.585 -8.475 1.00 95.56 290 ILE A N 1
ATOM 2284 C CA . ILE A 1 290 ? -18.027 -1.731 -7.604 1.00 95.56 290 ILE A CA 1
ATOM 2285 C C . ILE A 1 290 ? -19.462 -1.635 -8.122 1.00 95.56 290 ILE A C 1
ATOM 2287 O O . ILE A 1 290 ? -20.398 -1.872 -7.358 1.00 95.56 290 ILE A O 1
ATOM 2291 N N . PHE A 1 291 ? -19.648 -1.367 -9.418 1.00 93.94 291 PHE A N 1
ATOM 2292 C CA . PHE A 1 291 ? -20.971 -1.346 -10.049 1.00 93.94 291 PHE A CA 1
ATOM 2293 C C . PHE A 1 291 ? -21.750 -2.643 -9.778 1.00 93.94 291 PHE A C 1
ATOM 2295 O O . PHE A 1 291 ? -22.920 -2.619 -9.380 1.00 93.94 291 PHE A O 1
ATOM 2302 N N . THR A 1 292 ? -21.086 -3.789 -9.944 1.00 93.81 292 THR A N 1
ATOM 2303 C CA . THR A 1 292 ? -21.687 -5.112 -9.736 1.00 93.81 292 THR A CA 1
ATOM 2304 C C . THR A 1 292 ? -22.061 -5.337 -8.268 1.00 93.81 292 THR A C 1
ATOM 2306 O O . THR A 1 292 ? -23.164 -5.807 -7.976 1.00 93.81 292 THR A O 1
ATOM 2309 N N . MET A 1 293 ? -21.182 -4.963 -7.333 1.00 92.69 293 MET A N 1
ATOM 2310 C CA . MET A 1 293 ? -21.439 -5.058 -5.893 1.00 92.69 293 MET A CA 1
ATOM 2311 C C . MET A 1 293 ? -22.621 -4.179 -5.467 1.00 92.69 293 MET A C 1
ATOM 2313 O O . MET A 1 293 ? -23.542 -4.671 -4.813 1.00 92.69 293 MET A O 1
ATOM 2317 N N . CYS A 1 294 ? -22.638 -2.908 -5.877 1.00 89.25 294 CYS A N 1
ATOM 2318 C CA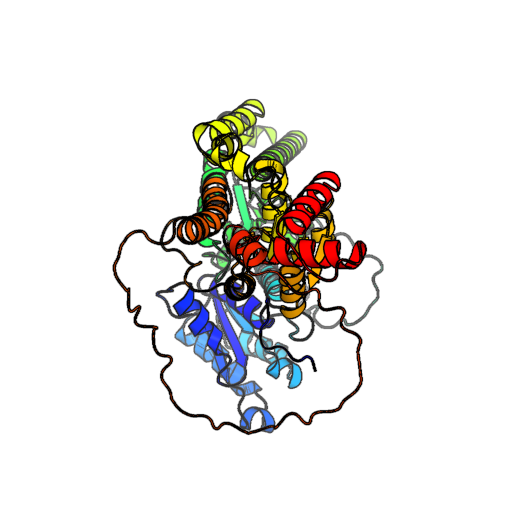 . CYS A 1 294 ? -23.720 -1.970 -5.578 1.00 89.25 294 CYS A CA 1
ATOM 2319 C C . CYS A 1 294 ? -25.064 -2.456 -6.137 1.00 89.25 294 CYS A C 1
ATOM 2321 O O . CYS A 1 294 ? -26.057 -2.485 -5.4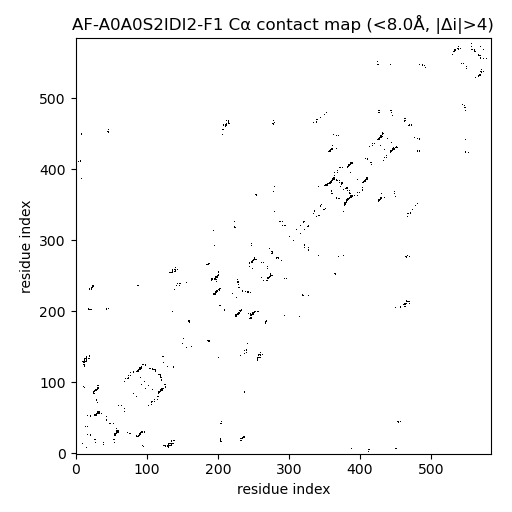09 1.00 89.25 294 CYS A O 1
ATOM 2323 N N . SER A 1 295 ? -25.091 -2.919 -7.389 1.00 88.00 295 SER A N 1
ATOM 2324 C CA . SER A 1 295 ? -26.305 -3.443 -8.032 1.00 88.00 295 SER A CA 1
ATOM 2325 C C . SER A 1 295 ? -26.866 -4.673 -7.308 1.00 88.00 295 SER A C 1
ATOM 2327 O O . SER A 1 295 ? -28.078 -4.791 -7.099 1.00 88.00 295 SER A O 1
ATOM 2329 N N . LYS A 1 296 ? -25.986 -5.585 -6.871 1.00 87.81 296 LYS A N 1
ATOM 2330 C CA . LYS A 1 296 ? -26.371 -6.785 -6.116 1.00 87.81 296 LYS A CA 1
ATOM 2331 C C . LYS A 1 296 ? -26.960 -6.433 -4.749 1.00 87.81 296 LYS A C 1
ATOM 2333 O O . LYS A 1 296 ? -27.976 -7.008 -4.367 1.00 87.81 296 LYS A O 1
ATOM 2338 N N . LEU A 1 297 ? -26.352 -5.486 -4.033 1.00 85.31 297 LEU A N 1
ATOM 2339 C CA . LEU A 1 297 ? -26.837 -5.036 -2.724 1.00 85.31 297 LEU A CA 1
ATOM 2340 C C . LEU A 1 297 ? -28.223 -4.387 -2.821 1.00 85.31 297 LEU A C 1
ATOM 2342 O O . LEU A 1 297 ? -29.098 -4.691 -2.014 1.00 85.31 297 LEU A O 1
ATOM 2346 N N . VAL A 1 298 ? -28.449 -3.552 -3.840 1.00 82.38 298 VAL A N 1
ATOM 2347 C CA . VAL A 1 298 ? -29.760 -2.930 -4.081 1.00 82.38 298 VAL A CA 1
ATOM 2348 C C . VAL A 1 298 ? -30.824 -3.981 -4.397 1.00 82.38 298 VAL A C 1
ATOM 2350 O O . VAL A 1 298 ? -31.901 -3.955 -3.805 1.00 82.38 298 VAL A O 1
ATOM 2353 N N . SER A 1 299 ? -30.511 -4.947 -5.265 1.00 79.69 299 SER A N 1
ATOM 2354 C CA . SER A 1 299 ? -31.444 -6.025 -5.631 1.00 79.69 299 SER A CA 1
ATOM 2355 C C . SER A 1 299 ? -31.881 -6.847 -4.409 1.00 79.69 299 SER A C 1
ATOM 2357 O O . SER A 1 299 ? -33.066 -7.123 -4.237 1.00 79.69 299 SER A O 1
ATOM 2359 N N . GLN A 1 300 ? -30.946 -7.159 -3.504 1.00 77.75 300 GLN A N 1
ATOM 2360 C CA . GLN A 1 300 ? -31.232 -7.885 -2.260 1.00 77.75 300 GLN A CA 1
ATOM 2361 C C . GLN A 1 300 ? -32.139 -7.105 -1.295 1.00 77.75 300 GLN A C 1
ATOM 2363 O O . GLN A 1 300 ? -32.959 -7.701 -0.596 1.00 77.75 300 GLN A O 1
ATOM 2368 N N . GLU A 1 301 ? -32.006 -5.778 -1.232 1.00 71.81 301 GLU A N 1
ATOM 2369 C CA . GLU A 1 301 ? -32.875 -4.937 -0.400 1.00 71.81 301 GLU A CA 1
ATOM 2370 C C . GLU A 1 301 ? -34.293 -4.802 -0.987 1.00 71.81 301 GLU A C 1
ATOM 2372 O O . GLU A 1 301 ? -35.267 -4.800 -0.226 1.00 71.81 301 GLU A O 1
ATOM 2377 N N . PHE A 1 302 ? -34.433 -4.783 -2.321 1.00 67.75 302 PHE A N 1
ATOM 2378 C CA . PHE A 1 302 ? -35.736 -4.840 -2.998 1.00 67.75 302 PHE A CA 1
ATOM 2379 C C . PHE A 1 302 ? -36.467 -6.167 -2.742 1.00 67.75 302 PHE A C 1
ATOM 2381 O O . PHE A 1 302 ? -37.633 -6.151 -2.345 1.00 67.75 302 PHE A O 1
ATOM 2388 N N . GLU A 1 303 ? -35.786 -7.309 -2.894 1.00 65.56 303 GLU A N 1
ATOM 2389 C CA . GLU A 1 303 ? -36.354 -8.643 -2.627 1.00 65.56 303 GLU A CA 1
ATOM 2390 C C . GLU A 1 303 ? -36.776 -8.827 -1.159 1.00 65.56 303 GLU A C 1
ATOM 2392 O O . GLU A 1 303 ? -37.742 -9.529 -0.863 1.00 65.56 303 GLU A O 1
ATOM 2397 N N . ALA A 1 304 ? -36.097 -8.156 -0.225 1.00 63.56 304 ALA A N 1
ATOM 2398 C CA . ALA A 1 304 ? -36.414 -8.193 1.201 1.00 63.56 304 ALA A CA 1
ATOM 2399 C C . ALA A 1 304 ? -37.642 -7.344 1.603 1.00 63.56 304 ALA A C 1
ATOM 2401 O O . ALA A 1 304 ? -37.891 -7.176 2.799 1.00 63.56 304 ALA A O 1
ATOM 2402 N N . GLY A 1 305 ? -38.386 -6.777 0.644 1.00 53.75 305 GLY A N 1
ATOM 2403 C CA . GLY A 1 305 ? -39.594 -5.987 0.902 1.00 53.75 305 GLY A CA 1
ATOM 2404 C C . GLY A 1 305 ? -39.330 -4.610 1.522 1.00 53.75 305 GLY A C 1
ATOM 2405 O O . GLY A 1 305 ? -40.258 -3.973 2.012 1.00 53.75 305 GLY A O 1
ATOM 2406 N N . ARG A 1 306 ? -38.080 -4.122 1.504 1.00 58.03 306 ARG A N 1
ATOM 2407 C CA . ARG A 1 306 ? -37.682 -2.791 2.013 1.00 58.03 306 ARG A CA 1
ATOM 2408 C C . ARG A 1 306 ? -37.649 -1.722 0.909 1.00 58.03 306 ARG A C 1
ATOM 2410 O O . ARG A 1 306 ? -36.936 -0.726 1.014 1.00 58.03 306 ARG A O 1
ATOM 2417 N N . ALA A 1 307 ? -38.452 -1.928 -0.137 1.00 46.62 307 ALA A N 1
ATOM 2418 C CA . ALA A 1 307 ? -38.511 -1.104 -1.342 1.00 46.62 307 ALA A CA 1
ATOM 2419 C C . ALA A 1 307 ? -38.965 0.347 -1.082 1.00 46.62 307 ALA A C 1
ATOM 2421 O O . ALA A 1 307 ? -38.448 1.263 -1.719 1.00 46.62 307 ALA A O 1
ATOM 2422 N N . GLU A 1 308 ? -39.864 0.587 -0.120 1.00 45.22 308 GLU A N 1
ATOM 2423 C CA . GLU A 1 308 ? -40.384 1.935 0.182 1.00 45.22 308 GLU A CA 1
ATOM 2424 C C . GLU A 1 308 ? -39.305 2.900 0.712 1.00 45.22 308 GLU A C 1
ATOM 2426 O O . GLU A 1 308 ? -39.377 4.103 0.470 1.00 45.22 308 GLU A O 1
ATOM 2431 N N . THR A 1 309 ? -38.247 2.392 1.355 1.00 49.91 309 THR A N 1
ATOM 2432 C CA . THR A 1 309 ? -37.145 3.210 1.897 1.00 49.91 309 THR A CA 1
ATOM 2433 C C . THR A 1 309 ? -36.110 3.613 0.835 1.00 49.91 309 THR A C 1
ATOM 2435 O O . THR A 1 309 ? -35.352 4.561 1.042 1.00 49.91 309 THR A O 1
ATOM 2438 N N . LEU A 1 310 ? -36.060 2.898 -0.296 1.00 48.22 310 LEU A N 1
ATOM 2439 C CA . LEU A 1 310 ? -35.127 3.124 -1.410 1.00 48.22 310 LEU A CA 1
ATOM 2440 C C . LEU A 1 310 ? -35.799 3.859 -2.583 1.00 48.22 310 LEU A C 1
ATOM 2442 O O . LEU A 1 310 ? -35.187 4.754 -3.158 1.00 48.22 310 LEU A O 1
ATOM 2446 N N . ALA A 1 311 ? -37.064 3.548 -2.889 1.00 40.25 311 ALA A N 1
ATOM 2447 C CA . ALA A 1 311 ? -37.817 4.132 -4.004 1.00 40.25 311 ALA A CA 1
ATOM 2448 C C . ALA A 1 311 ? -38.250 5.597 -3.783 1.00 40.25 311 ALA A C 1
ATOM 2450 O O . ALA A 1 311 ? -38.505 6.307 -4.750 1.00 40.25 311 ALA A O 1
ATOM 2451 N N . GLY A 1 312 ? -38.304 6.074 -2.532 1.00 42.91 312 GLY A N 1
ATOM 2452 C CA . GLY A 1 312 ? -38.599 7.478 -2.209 1.00 42.91 312 GLY A CA 1
ATOM 2453 C C . GLY A 1 312 ? -37.409 8.440 -2.334 1.00 42.91 312 GLY A C 1
ATOM 2454 O O . GLY A 1 312 ? -37.575 9.640 -2.125 1.00 42.91 312 GLY A O 1
ATOM 2455 N N . ASN A 1 313 ? -36.205 7.944 -2.647 1.00 51.00 313 ASN A N 1
ATOM 2456 C CA . ASN A 1 313 ? -34.992 8.756 -2.702 1.00 51.00 313 ASN A CA 1
ATOM 2457 C C . ASN A 1 313 ? -34.554 8.975 -4.161 1.00 51.00 313 ASN A C 1
ATOM 2459 O O . ASN A 1 313 ? -34.017 8.058 -4.781 1.00 51.00 313 ASN A O 1
ATOM 2463 N N . ASN A 1 314 ? -34.653 10.216 -4.659 1.00 54.47 314 ASN A N 1
ATOM 2464 C CA . ASN A 1 314 ? -34.071 10.694 -5.935 1.00 54.47 314 ASN A CA 1
ATOM 2465 C C . ASN A 1 314 ? -32.569 10.362 -6.119 1.00 54.47 314 ASN A C 1
ATOM 2467 O O . ASN A 1 314 ? -32.007 10.536 -7.195 1.00 54.47 314 ASN A O 1
ATOM 2471 N N . PHE A 1 315 ? -31.907 9.859 -5.079 1.00 57.00 315 PHE A N 1
ATOM 2472 C CA . PHE A 1 315 ? -30.503 9.492 -5.078 1.00 57.00 315 PHE A CA 1
ATOM 2473 C C . PHE A 1 315 ? -30.158 8.314 -6.013 1.00 57.00 315 PHE A C 1
ATOM 2475 O O . PHE A 1 315 ? -29.106 8.332 -6.648 1.00 57.00 315 PHE A O 1
ATOM 2482 N N . ILE A 1 316 ? -31.017 7.290 -6.124 1.00 58.56 316 ILE A N 1
ATOM 2483 C CA . ILE A 1 316 ? -30.741 6.131 -7.005 1.00 58.56 316 ILE A CA 1
ATOM 2484 C C . ILE A 1 316 ? -30.729 6.566 -8.476 1.00 58.56 316 ILE A C 1
ATOM 2486 O O . ILE A 1 316 ? -29.962 6.037 -9.272 1.00 58.56 316 ILE A O 1
ATOM 2490 N N . THR A 1 317 ? -31.544 7.565 -8.822 1.00 56.66 317 THR A N 1
ATOM 2491 C CA . THR A 1 317 ? -31.578 8.177 -10.155 1.00 56.66 317 THR A CA 1
ATOM 2492 C C . THR A 1 317 ? -30.449 9.182 -10.406 1.00 56.66 317 THR A C 1
ATOM 2494 O O . THR A 1 317 ? -30.148 9.450 -11.563 1.00 56.66 317 THR A O 1
ATOM 2497 N N . GLU A 1 318 ? -29.823 9.735 -9.361 1.00 62.84 318 GLU A N 1
ATOM 2498 C CA . GLU A 1 318 ? -28.749 10.739 -9.474 1.00 62.84 318 GLU A CA 1
ATOM 2499 C C . GLU A 1 318 ? -27.333 10.137 -9.472 1.00 62.84 318 GLU A C 1
ATOM 2501 O O . GLU A 1 318 ? -26.411 10.745 -10.014 1.00 62.84 318 GLU A O 1
ATOM 2506 N N . SER A 1 319 ? -27.129 8.963 -8.865 1.00 69.81 319 SER A N 1
ATOM 2507 C CA . SER A 1 319 ? -25.796 8.360 -8.746 1.00 69.81 319 SER A CA 1
ATOM 2508 C C . SER A 1 319 ? -25.420 7.532 -9.980 1.00 69.81 319 SER A C 1
ATOM 2510 O O . SER A 1 319 ? -26.112 6.581 -10.351 1.00 69.81 319 SER A O 1
ATOM 2512 N N . ILE A 1 320 ? -24.273 7.869 -10.583 1.00 80.31 320 ILE A N 1
ATOM 2513 C CA . ILE A 1 320 ? -23.738 7.225 -11.794 1.00 80.31 320 ILE A CA 1
ATOM 2514 C C . ILE A 1 320 ? -23.590 5.713 -11.598 1.00 80.31 320 ILE A C 1
ATOM 2516 O O . ILE A 1 320 ? -23.858 4.945 -12.521 1.00 80.31 320 ILE A O 1
ATOM 2520 N N . ILE A 1 321 ? -23.228 5.264 -10.389 1.00 85.06 321 ILE A N 1
ATOM 2521 C CA . ILE A 1 321 ? -22.945 3.852 -10.103 1.00 85.06 321 ILE A CA 1
ATOM 2522 C C . ILE A 1 321 ? -24.149 2.909 -10.258 1.00 85.06 321 ILE A C 1
ATOM 2524 O O . ILE A 1 321 ? -23.968 1.696 -10.252 1.00 85.06 321 ILE A O 1
ATOM 2528 N N . PHE A 1 322 ? -25.378 3.409 -10.407 1.00 84.12 322 PHE A N 1
ATOM 2529 C CA . PHE A 1 322 ? -26.553 2.552 -10.616 1.00 84.12 322 PHE A CA 1
ATOM 2530 C C . PHE A 1 322 ? -26.977 2.418 -12.077 1.00 84.12 322 PHE A C 1
ATOM 2532 O O . PHE A 1 322 ? -27.817 1.574 -12.393 1.00 84.12 322 PHE A O 1
ATOM 2539 N N . ASN A 1 323 ? -26.366 3.177 -12.989 1.00 85.75 323 ASN A N 1
ATOM 2540 C CA . ASN A 1 323 ? -26.627 3.071 -14.416 1.00 85.75 323 ASN A CA 1
ATOM 2541 C C . ASN A 1 323 ? -25.388 2.563 -15.153 1.00 85.75 323 ASN A C 1
ATOM 2543 O O . ASN A 1 323 ? -24.384 3.259 -15.287 1.00 85.75 323 ASN A O 1
ATOM 2547 N N . LYS A 1 324 ? -25.492 1.352 -15.710 1.00 89.44 324 LYS A N 1
ATOM 2548 C CA . LYS A 1 324 ? -24.403 0.718 -16.462 1.00 89.44 324 LYS A CA 1
ATOM 2549 C C . LYS A 1 324 ? -23.864 1.613 -17.583 1.00 89.44 324 LYS A C 1
ATOM 2551 O O . LYS A 1 324 ? -22.652 1.702 -17.751 1.00 89.44 324 LYS A O 1
ATOM 2556 N N . LYS A 1 325 ? -24.748 2.287 -18.326 1.00 90.88 325 LYS A N 1
ATOM 2557 C CA . LYS A 1 325 ? -24.352 3.155 -19.442 1.00 90.88 325 LYS A CA 1
ATOM 2558 C C . LYS A 1 325 ? -23.586 4.379 -18.946 1.00 90.88 325 LYS A C 1
ATOM 2560 O O . LYS A 1 325 ? -22.635 4.797 -19.595 1.00 90.88 325 LYS A O 1
ATOM 2565 N N . ASP A 1 326 ? -23.969 4.933 -17.799 1.00 91.00 326 ASP A N 1
ATOM 2566 C CA . ASP A 1 326 ? -23.288 6.098 -17.231 1.00 91.00 326 ASP A CA 1
ATOM 2567 C C . ASP A 1 326 ? -21.926 5.720 -16.643 1.00 91.00 326 ASP A C 1
ATOM 2569 O O . ASP A 1 326 ? -20.970 6.466 -16.832 1.00 91.00 326 ASP A O 1
ATOM 2573 N N . VAL A 1 327 ? -21.796 4.537 -16.030 1.00 92.50 327 VAL A N 1
ATOM 2574 C CA . VAL A 1 327 ? -20.493 3.990 -15.610 1.00 92.50 327 VAL A CA 1
ATOM 2575 C C . VAL A 1 327 ? -19.579 3.748 -16.810 1.00 92.50 327 VAL A C 1
ATOM 2577 O O . VAL A 1 327 ? -18.415 4.141 -16.783 1.00 92.50 327 VAL A O 1
ATOM 2580 N N . GLU A 1 328 ? -20.088 3.129 -17.877 1.00 94.31 328 GLU A N 1
ATOM 2581 C CA . GLU A 1 328 ? -19.319 2.916 -19.109 1.00 94.31 328 GLU A CA 1
ATOM 2582 C C . GLU A 1 328 ? -18.896 4.250 -19.738 1.00 94.31 328 GLU A C 1
ATOM 2584 O O . GLU A 1 328 ? -17.726 4.412 -20.076 1.00 94.31 328 GLU A O 1
ATOM 2589 N N . ASN A 1 329 ? -19.797 5.236 -19.796 1.00 94.75 329 ASN A N 1
ATOM 2590 C CA . ASN A 1 329 ? -19.484 6.591 -20.255 1.00 94.75 329 ASN A CA 1
ATOM 2591 C C . ASN A 1 329 ? -18.472 7.306 -19.348 1.00 94.75 329 ASN A C 1
ATOM 2593 O O . ASN A 1 329 ? -17.662 8.085 -19.843 1.00 94.75 329 ASN A O 1
ATOM 2597 N N . TYR A 1 330 ? -18.527 7.101 -18.029 1.00 94.75 330 TYR A N 1
ATOM 2598 C CA . TYR A 1 330 ? -17.556 7.669 -17.094 1.00 94.75 330 TYR A CA 1
ATOM 2599 C C . TYR A 1 330 ? -16.166 7.092 -17.354 1.00 94.75 330 TYR A C 1
ATOM 2601 O O . TYR A 1 330 ? -15.221 7.859 -17.524 1.00 94.75 330 TYR A O 1
ATOM 2609 N N . ILE A 1 331 ? -16.057 5.763 -17.456 1.00 95.62 331 ILE A N 1
ATOM 2610 C CA . ILE A 1 331 ? -14.793 5.087 -17.765 1.00 95.62 331 ILE A CA 1
ATOM 2611 C C . ILE A 1 331 ? -14.247 5.590 -19.102 1.00 95.62 331 ILE A C 1
ATOM 2613 O O . ILE A 1 331 ? -13.090 5.993 -19.162 1.00 95.62 331 ILE A O 1
ATOM 2617 N N . ASP A 1 332 ? -15.083 5.627 -20.140 1.00 94.88 332 ASP A N 1
ATOM 2618 C CA . ASP A 1 332 ? -14.710 6.108 -21.472 1.00 94.88 332 ASP A CA 1
ATOM 2619 C C . ASP A 1 332 ? -14.195 7.552 -21.426 1.00 94.88 332 ASP A C 1
ATOM 2621 O O . ASP A 1 332 ? -13.088 7.837 -21.881 1.00 94.88 332 ASP A O 1
ATOM 2625 N N . LYS A 1 333 ? -14.934 8.458 -20.773 1.00 94.56 333 LYS A N 1
ATOM 2626 C CA . LYS A 1 333 ? -14.525 9.861 -20.635 1.00 94.56 333 LYS A CA 1
ATOM 2627 C C . LYS A 1 333 ? -13.211 10.019 -19.875 1.00 94.56 333 LYS A C 1
ATOM 2629 O O . LYS A 1 333 ? -12.363 10.805 -20.290 1.00 94.56 333 LYS A O 1
ATOM 2634 N N . GLN A 1 334 ? -13.041 9.307 -18.764 1.00 94.00 334 GLN A N 1
ATOM 2635 C CA . GLN A 1 334 ? -11.820 9.389 -17.966 1.00 94.00 334 GLN A CA 1
ATOM 2636 C C . GLN A 1 334 ? -10.620 8.824 -18.733 1.00 94.00 334 GLN A C 1
ATOM 2638 O O . GLN A 1 334 ? -9.562 9.448 -18.756 1.00 94.00 334 GLN A O 1
ATOM 2643 N N . THR A 1 335 ? -10.790 7.692 -19.416 1.00 92.75 335 THR A N 1
ATOM 2644 C CA . THR A 1 335 ? -9.738 7.069 -20.224 1.00 92.75 335 THR A CA 1
ATOM 2645 C C . THR A 1 335 ? -9.364 7.916 -21.440 1.00 92.75 335 THR A C 1
ATOM 2647 O O . THR A 1 335 ? -8.182 8.029 -21.735 1.00 92.75 335 THR A O 1
ATOM 2650 N N . HIS A 1 336 ? -10.328 8.522 -22.139 1.00 89.50 336 HIS A N 1
ATOM 2651 C CA . HIS A 1 336 ? -10.054 9.284 -23.362 1.00 89.50 336 HIS A CA 1
ATOM 2652 C C . HIS A 1 336 ? -9.629 10.737 -23.127 1.00 89.50 336 HIS A C 1
ATOM 2654 O O . HIS A 1 336 ? -8.865 11.266 -23.934 1.00 89.50 336 HIS A O 1
ATOM 2660 N N . PHE A 1 337 ? -10.141 11.400 -22.083 1.00 89.25 337 PHE A N 1
ATOM 2661 C CA . PHE A 1 337 ? -9.981 12.853 -21.922 1.00 89.25 337 PHE A CA 1
ATOM 2662 C C . PHE A 1 337 ? -9.243 13.281 -20.653 1.00 89.25 337 PHE A C 1
ATOM 2664 O O . PHE A 1 337 ? -8.707 14.387 -20.632 1.00 89.25 337 PHE A O 1
ATOM 2671 N N . ILE A 1 338 ? -9.220 12.457 -19.600 1.00 88.06 338 ILE A N 1
ATOM 2672 C CA . ILE A 1 338 ? -8.564 12.813 -18.331 1.00 88.06 338 ILE A CA 1
ATOM 2673 C C . ILE A 1 338 ? -7.182 12.171 -18.244 1.00 88.06 338 ILE A C 1
ATOM 2675 O O . ILE A 1 338 ? -6.184 12.864 -18.047 1.00 88.06 338 ILE A O 1
ATOM 2679 N N . SER A 1 339 ? -7.109 10.855 -18.431 1.00 91.25 339 SER A N 1
ATOM 2680 C CA . SER A 1 339 ? -5.837 10.149 -18.496 1.00 91.25 339 SER A CA 1
ATOM 2681 C C . SER A 1 339 ? -5.163 10.392 -19.844 1.00 91.25 339 SER A C 1
ATOM 2683 O O . SER A 1 339 ? -5.694 10.059 -20.901 1.00 91.25 339 SER A O 1
ATOM 2685 N N . GLN A 1 340 ? -3.949 10.932 -19.799 1.00 93.50 340 GLN A N 1
ATOM 2686 C CA . GLN A 1 340 ? -3.069 11.030 -20.957 1.00 93.50 340 GLN A CA 1
ATOM 2687 C C . GLN A 1 340 ? -2.387 9.693 -21.261 1.00 93.50 340 GLN A C 1
ATOM 2689 O O . GLN A 1 340 ? -1.910 9.505 -22.377 1.00 93.50 340 GLN A O 1
ATOM 2694 N N . ALA A 1 341 ? -2.387 8.737 -20.323 1.00 91.62 341 ALA A N 1
ATOM 2695 C CA . ALA A 1 341 ? -1.763 7.425 -20.503 1.00 91.62 341 ALA A CA 1
ATOM 2696 C C . ALA A 1 341 ? -2.341 6.656 -21.705 1.00 91.62 341 ALA A C 1
ATOM 2698 O O . ALA A 1 341 ? -1.605 5.984 -22.426 1.00 91.62 341 ALA A O 1
ATOM 2699 N N . ALA A 1 342 ? -3.647 6.793 -21.970 1.00 91.62 342 ALA A N 1
ATOM 2700 C CA . ALA A 1 342 ? -4.309 6.121 -23.091 1.00 91.62 342 ALA A CA 1
ATOM 2701 C C . ALA A 1 342 ? -3.904 6.694 -24.457 1.00 91.62 342 ALA A C 1
ATOM 2703 O O . ALA A 1 342 ? -3.870 5.977 -25.457 1.00 91.62 342 ALA A O 1
ATOM 2704 N N . TRP A 1 343 ? -3.620 7.997 -24.517 1.00 93.00 343 TRP A N 1
ATOM 2705 C CA . TRP A 1 343 ? -3.075 8.626 -25.717 1.00 93.00 343 TRP A CA 1
ATOM 2706 C C . TRP A 1 343 ? -1.578 8.349 -25.848 1.00 93.00 343 TRP A C 1
ATOM 2708 O O . TRP A 1 343 ? -1.110 8.005 -26.932 1.00 93.00 343 TRP A O 1
ATOM 2718 N N . PHE A 1 344 ? -0.843 8.433 -24.738 1.00 93.75 344 PHE A N 1
ATOM 2719 C CA . PHE A 1 344 ? 0.582 8.140 -24.667 1.00 93.75 344 PHE A CA 1
ATOM 2720 C C . PHE A 1 344 ? 0.895 6.728 -25.168 1.00 93.75 344 PHE A C 1
ATOM 2722 O O . PHE A 1 344 ? 1.780 6.580 -26.000 1.00 93.75 344 PHE A O 1
ATOM 2729 N N . SER A 1 345 ? 0.127 5.706 -24.780 1.00 90.44 345 SER A N 1
ATOM 2730 C CA . SER A 1 345 ? 0.320 4.334 -25.282 1.00 90.44 345 SER A CA 1
ATOM 2731 C C . SER A 1 345 ? 0.201 4.192 -26.803 1.00 90.44 345 SER A C 1
ATOM 2733 O O . SER A 1 345 ? 0.734 3.252 -27.389 1.00 90.44 345 SER A O 1
ATOM 2735 N N . ARG A 1 346 ? -0.490 5.129 -27.460 1.00 89.38 346 ARG A N 1
ATOM 2736 C CA . ARG A 1 346 ? -0.675 5.177 -28.917 1.00 89.38 346 ARG A CA 1
ATOM 2737 C C . ARG A 1 346 ? 0.252 6.175 -29.607 1.00 89.38 346 ARG A C 1
ATOM 2739 O O . ARG A 1 346 ? 0.199 6.288 -30.832 1.00 89.38 346 ARG A O 1
ATOM 2746 N N . SER A 1 347 ? 1.050 6.924 -28.850 1.00 92.69 347 SER A N 1
ATOM 2747 C CA . SER A 1 347 ? 1.960 7.921 -29.395 1.00 92.69 347 SER A CA 1
ATOM 2748 C C . SER A 1 347 ? 3.228 7.270 -29.954 1.00 92.69 347 SER A C 1
ATOM 2750 O O . SER A 1 347 ? 3.574 6.127 -29.641 1.00 92.69 347 SER A O 1
ATOM 2752 N N . ILE A 1 348 ? 3.956 8.032 -30.773 1.00 88.75 348 ILE A N 1
ATOM 2753 C CA . ILE A 1 348 ? 5.257 7.611 -31.305 1.00 88.75 348 ILE A CA 1
ATOM 2754 C C . ILE A 1 348 ? 6.285 7.371 -30.188 1.00 88.75 348 ILE A C 1
ATOM 2756 O O . ILE A 1 348 ? 7.146 6.502 -30.309 1.00 88.75 348 ILE A O 1
ATOM 2760 N N . ASP A 1 349 ? 6.161 8.100 -29.077 1.00 89.12 349 ASP A N 1
ATOM 2761 C CA . ASP A 1 349 ? 7.033 7.959 -27.914 1.00 89.12 349 ASP A CA 1
ATOM 2762 C C . ASP A 1 349 ? 6.917 6.569 -27.289 1.00 89.12 349 ASP A C 1
ATOM 2764 O O . ASP A 1 349 ? 7.933 5.925 -27.031 1.00 89.12 349 ASP A O 1
ATOM 2768 N N . CYS A 1 350 ? 5.692 6.067 -27.100 1.00 90.31 350 CYS A N 1
ATOM 2769 C CA . CYS A 1 350 ? 5.484 4.728 -26.554 1.00 90.31 350 CYS A CA 1
ATOM 2770 C C . CYS A 1 350 ? 5.807 3.629 -27.578 1.00 90.31 350 CYS A C 1
ATOM 2772 O O . CYS A 1 350 ? 6.356 2.589 -27.212 1.00 90.31 350 CYS A O 1
ATOM 2774 N N . GLN A 1 351 ? 5.582 3.877 -28.874 1.00 89.00 351 GLN A N 1
ATOM 2775 C CA . GLN A 1 351 ? 5.966 2.938 -29.933 1.00 89.00 351 GLN A CA 1
ATOM 2776 C C . GLN A 1 351 ? 7.475 2.622 -29.911 1.00 89.00 351 GLN A C 1
ATOM 2778 O O . GLN A 1 351 ? 7.874 1.481 -30.143 1.00 89.00 351 GLN A O 1
ATOM 2783 N N . ASN A 1 352 ? 8.321 3.592 -29.546 1.00 88.56 352 ASN A N 1
ATOM 2784 C CA . ASN A 1 352 ? 9.764 3.379 -29.381 1.00 88.56 352 ASN A CA 1
ATOM 2785 C C . ASN A 1 352 ? 10.127 2.478 -28.185 1.00 88.56 352 ASN A C 1
ATOM 2787 O O . ASN A 1 352 ? 11.251 1.973 -28.110 1.00 88.56 352 ASN A O 1
ATOM 2791 N N . LEU A 1 353 ? 9.209 2.284 -27.235 1.00 91.88 353 LEU A N 1
ATOM 2792 C CA . LEU A 1 353 ? 9.391 1.408 -26.075 1.00 91.88 353 LEU A CA 1
ATOM 2793 C C . LEU A 1 353 ? 8.971 -0.038 -26.361 1.00 91.88 353 LEU A C 1
ATOM 2795 O O . LEU A 1 353 ? 9.354 -0.942 -25.615 1.00 91.88 353 LEU A O 1
ATOM 2799 N N . THR A 1 354 ? 8.216 -0.273 -27.437 1.00 92.12 354 THR A N 1
ATOM 2800 C CA . THR A 1 354 ? 7.681 -1.596 -27.769 1.00 92.12 354 THR A CA 1
ATOM 2801 C C . THR A 1 354 ? 8.805 -2.626 -27.911 1.00 92.12 354 THR A C 1
ATOM 2803 O O . THR A 1 354 ? 9.806 -2.404 -28.592 1.00 92.12 354 THR A O 1
ATOM 2806 N N . GLY A 1 355 ? 8.662 -3.765 -27.230 1.00 91.81 355 GLY A N 1
ATOM 2807 C CA . GLY A 1 355 ? 9.647 -4.851 -27.236 1.00 91.81 355 GLY A CA 1
ATOM 2808 C C . GLY A 1 355 ? 10.934 -4.577 -26.445 1.00 91.81 355 GLY A C 1
ATOM 2809 O O . GLY A 1 355 ? 11.779 -5.472 -26.337 1.00 91.81 355 GLY A O 1
ATOM 2810 N N . LYS A 1 356 ? 11.110 -3.387 -25.845 1.00 94.19 356 LYS A N 1
ATOM 2811 C CA . LYS A 1 356 ? 12.235 -3.155 -24.929 1.00 94.19 356 LYS A CA 1
ATOM 2812 C C . LYS A 1 356 ? 12.116 -4.081 -23.722 1.00 94.19 356 LYS A C 1
ATOM 2814 O O . LYS A 1 356 ? 11.033 -4.296 -23.189 1.00 94.19 356 LYS A O 1
ATOM 2819 N N . LYS A 1 357 ? 13.254 -4.632 -23.300 1.00 96.81 357 LYS A N 1
ATOM 2820 C CA . LYS A 1 357 ? 13.326 -5.628 -22.228 1.00 96.81 357 LYS A CA 1
ATOM 2821 C C . LYS A 1 357 ? 13.457 -4.959 -20.869 1.00 96.81 357 LYS A C 1
ATOM 2823 O O . LYS A 1 357 ? 14.350 -4.129 -20.704 1.00 96.81 357 LYS A O 1
ATOM 2828 N N . VAL A 1 358 ? 12.634 -5.348 -19.901 1.00 98.31 358 VAL A N 1
ATOM 2829 C CA . VAL A 1 358 ? 12.639 -4.761 -18.550 1.00 98.31 358 VAL A CA 1
ATOM 2830 C C . VAL A 1 358 ? 12.556 -5.804 -17.447 1.00 98.31 358 VAL A C 1
ATOM 2832 O O . VAL A 1 358 ? 11.977 -6.876 -17.625 1.00 98.31 358 VAL A O 1
ATOM 2835 N N . VAL A 1 359 ? 13.117 -5.461 -16.289 1.00 98.62 359 VAL A N 1
ATOM 2836 C CA . VAL A 1 359 ? 12.973 -6.237 -15.051 1.00 98.62 359 VAL A CA 1
ATOM 2837 C C . VAL A 1 359 ? 12.103 -5.456 -14.072 1.00 98.62 359 VAL A C 1
ATOM 2839 O O . VAL A 1 359 ? 12.340 -4.267 -13.861 1.00 98.62 359 VAL A O 1
ATOM 2842 N N . VAL A 1 360 ? 11.123 -6.132 -13.470 1.00 98.81 360 VAL A N 1
ATOM 2843 C CA . VAL A 1 360 ? 10.208 -5.571 -12.466 1.00 98.81 360 VAL A CA 1
ATOM 2844 C C . VAL A 1 360 ? 10.414 -6.278 -11.126 1.00 98.81 360 VAL A C 1
ATOM 2846 O O . VAL A 1 360 ? 10.450 -7.508 -11.087 1.00 98.81 360 VAL A O 1
ATOM 2849 N N . PHE A 1 361 ? 10.552 -5.534 -10.025 1.00 98.75 361 PHE A N 1
ATOM 2850 C CA . PHE A 1 361 ? 10.741 -6.123 -8.695 1.00 98.75 361 PHE A CA 1
ATOM 2851 C C . PHE A 1 361 ? 10.212 -5.248 -7.548 1.00 98.75 361 PHE A C 1
ATOM 2853 O O . PHE A 1 361 ? 10.590 -4.091 -7.436 1.00 98.75 361 PHE A O 1
ATOM 2860 N N . GLY A 1 362 ? 9.394 -5.778 -6.639 1.00 98.44 362 GLY A N 1
ATOM 2861 C CA . GLY A 1 362 ? 8.863 -4.980 -5.523 1.00 98.44 362 GLY A CA 1
ATOM 2862 C C . GLY A 1 362 ? 7.971 -5.760 -4.563 1.00 98.44 362 GLY A C 1
ATOM 2863 O O . GLY A 1 362 ? 8.072 -6.985 -4.463 1.00 98.44 362 GLY A O 1
ATOM 2864 N N . ASP A 1 363 ? 7.088 -5.062 -3.851 1.00 98.19 363 ASP A N 1
ATOM 2865 C CA . ASP A 1 363 ? 5.963 -5.712 -3.179 1.00 98.19 363 ASP A CA 1
ATOM 2866 C C . ASP A 1 363 ? 5.017 -6.361 -4.204 1.00 98.19 363 ASP A C 1
ATOM 2868 O O . ASP A 1 363 ? 5.193 -6.238 -5.421 1.00 98.19 363 ASP A O 1
ATOM 2872 N N . ALA A 1 364 ? 4.058 -7.145 -3.723 1.00 98.12 364 ALA A N 1
ATOM 2873 C CA . ALA A 1 364 ? 3.201 -7.926 -4.596 1.00 98.12 364 ALA A CA 1
ATOM 2874 C C . ALA A 1 364 ? 2.269 -7.009 -5.406 1.00 98.12 364 ALA A C 1
ATOM 2876 O O . ALA A 1 364 ? 2.134 -7.204 -6.615 1.00 98.12 364 ALA A O 1
ATOM 2877 N N . THR A 1 365 ? 1.670 -6.000 -4.767 1.00 98.44 365 THR A N 1
ATOM 2878 C CA . THR A 1 365 ? 0.717 -5.073 -5.395 1.00 98.44 365 THR A CA 1
ATOM 2879 C C . THR A 1 365 ? 1.337 -4.294 -6.549 1.00 98.44 365 THR A C 1
ATOM 2881 O O . THR A 1 365 ? 0.826 -4.336 -7.675 1.00 98.44 365 THR A O 1
ATOM 2884 N N . HIS A 1 366 ? 2.438 -3.587 -6.292 1.00 98.75 366 HIS A N 1
ATOM 2885 C CA . HIS A 1 366 ? 3.039 -2.687 -7.267 1.00 98.75 366 HIS A CA 1
ATOM 2886 C C . HIS A 1 366 ? 3.730 -3.475 -8.373 1.00 98.75 366 HIS A C 1
ATOM 2888 O O . HIS A 1 366 ? 3.512 -3.188 -9.549 1.00 98.75 366 HIS A O 1
ATOM 2894 N N . ALA A 1 367 ? 4.510 -4.511 -8.040 1.00 98.62 367 ALA A N 1
ATOM 2895 C CA . ALA A 1 367 ? 5.217 -5.276 -9.063 1.00 98.62 367 ALA A CA 1
ATOM 2896 C C . ALA A 1 367 ? 4.247 -6.007 -10.006 1.00 98.62 367 ALA A C 1
ATOM 2898 O O . ALA A 1 367 ? 4.466 -6.003 -11.221 1.00 98.62 367 ALA A O 1
ATOM 2899 N N . ALA A 1 368 ? 3.143 -6.567 -9.495 1.00 98.69 368 ALA A N 1
ATOM 2900 C CA . ALA A 1 368 ? 2.143 -7.218 -10.340 1.00 98.69 368 ALA A CA 1
ATOM 2901 C C . ALA A 1 368 ? 1.416 -6.210 -11.244 1.00 98.69 368 ALA A C 1
ATOM 2903 O O . ALA A 1 368 ? 1.246 -6.454 -12.440 1.00 98.69 368 ALA A O 1
ATOM 2904 N N . SER A 1 369 ? 1.024 -5.061 -10.692 1.00 98.69 369 SER A N 1
ATOM 2905 C CA . SER A 1 369 ? 0.305 -4.021 -11.435 1.00 98.69 369 SER A CA 1
ATOM 2906 C C . SER A 1 369 ? 1.184 -3.374 -12.507 1.00 98.69 369 SER A C 1
ATOM 2908 O O . SER A 1 369 ? 0.785 -3.304 -13.667 1.00 98.69 369 SER A O 1
ATOM 2910 N N . ILE A 1 370 ? 2.425 -3.011 -12.171 1.00 98.69 370 ILE A N 1
ATOM 2911 C CA . ILE A 1 370 ? 3.392 -2.458 -13.128 1.00 98.69 370 ILE A CA 1
ATOM 2912 C C . ILE A 1 370 ? 3.722 -3.471 -14.228 1.00 98.69 370 ILE A C 1
ATOM 2914 O O . ILE A 1 370 ? 3.773 -3.097 -15.396 1.00 98.69 370 ILE A O 1
ATOM 2918 N N . THR A 1 371 ? 3.866 -4.760 -13.899 1.00 98.75 371 THR A N 1
ATOM 2919 C CA . THR A 1 371 ? 4.063 -5.814 -14.913 1.00 98.75 371 THR A CA 1
ATOM 2920 C C . THR A 1 371 ? 2.912 -5.840 -15.920 1.00 98.75 371 THR A C 1
ATOM 2922 O O . THR A 1 371 ? 3.148 -5.843 -17.129 1.00 98.75 371 THR A O 1
ATOM 2925 N N . LYS A 1 372 ? 1.662 -5.798 -15.440 1.00 98.50 372 LYS A N 1
ATOM 2926 C CA . LYS A 1 372 ? 0.473 -5.765 -16.303 1.00 98.50 372 LYS A CA 1
ATOM 2927 C C . LYS A 1 372 ? 0.416 -4.498 -17.160 1.00 98.50 372 LYS A C 1
ATOM 2929 O O . LYS A 1 372 ? 0.117 -4.616 -18.345 1.00 98.50 372 LYS A O 1
ATOM 2934 N N . ILE A 1 373 ? 0.730 -3.326 -16.602 1.00 98.44 373 ILE A N 1
ATOM 2935 C CA . ILE A 1 373 ? 0.749 -2.045 -17.335 1.00 98.44 373 ILE A CA 1
ATOM 2936 C C . ILE A 1 373 ? 1.789 -2.078 -18.457 1.00 98.44 373 ILE A C 1
ATOM 2938 O O . ILE A 1 373 ? 1.461 -1.804 -19.610 1.00 98.44 373 ILE A O 1
ATOM 2942 N N . LEU A 1 374 ? 3.026 -2.472 -18.144 1.00 98.38 374 LEU A N 1
ATOM 2943 C CA . LEU A 1 374 ? 4.125 -2.510 -19.111 1.00 98.38 374 LEU A CA 1
ATOM 2944 C C . LEU A 1 374 ? 3.775 -3.372 -20.331 1.00 98.38 374 LEU A C 1
ATOM 2946 O O . LEU A 1 374 ? 4.008 -2.954 -21.464 1.00 98.38 374 LEU A O 1
ATOM 2950 N N . VAL A 1 375 ? 3.160 -4.537 -20.116 1.00 97.75 375 VAL A N 1
ATOM 2951 C CA . VAL A 1 375 ? 2.800 -5.452 -21.208 1.00 97.75 375 VAL A CA 1
ATOM 2952 C C . VAL A 1 375 ? 1.521 -5.031 -21.923 1.00 97.75 375 VAL A C 1
ATOM 2954 O O . VAL A 1 375 ? 1.513 -4.903 -23.145 1.00 97.75 375 VAL A O 1
ATOM 2957 N N . ARG A 1 376 ? 0.423 -4.841 -21.182 1.00 96.56 376 ARG A N 1
ATOM 2958 C CA . ARG A 1 376 ? -0.921 -4.669 -21.761 1.00 96.56 376 ARG A CA 1
ATOM 2959 C C . ARG A 1 376 ? -1.158 -3.264 -22.292 1.00 96.56 376 ARG A C 1
ATOM 2961 O O . ARG A 1 376 ? -1.936 -3.110 -23.227 1.00 96.56 376 ARG A O 1
ATOM 2968 N N . GLU A 1 377 ? -0.540 -2.261 -21.673 1.00 95.88 377 GLU A N 1
ATOM 2969 C CA . GLU A 1 377 ? -0.791 -0.851 -21.981 1.00 95.88 377 GLU A CA 1
ATOM 2970 C C . GLU A 1 377 ? 0.353 -0.218 -22.778 1.00 95.88 377 GLU A C 1
ATOM 2972 O O . GLU A 1 377 ? 0.094 0.721 -23.516 1.00 95.88 377 GLU A O 1
ATOM 2977 N N . MET A 1 378 ? 1.591 -0.728 -22.691 1.00 95.75 378 MET A N 1
ATOM 2978 C CA . MET A 1 378 ? 2.761 -0.109 -23.347 1.00 95.75 378 MET A CA 1
ATOM 2979 C C . MET A 1 378 ? 3.531 -1.017 -24.318 1.00 95.75 378 MET A C 1
ATOM 2981 O O . MET A 1 378 ? 4.481 -0.568 -24.958 1.00 95.75 378 MET A O 1
ATOM 2985 N N . GLY A 1 379 ? 3.167 -2.299 -24.437 1.00 95.44 379 GLY A N 1
ATOM 2986 C CA . GLY A 1 379 ? 3.840 -3.237 -25.346 1.00 95.44 379 GLY A CA 1
ATOM 2987 C C . GLY A 1 379 ? 5.314 -3.511 -25.005 1.00 95.44 379 GLY A C 1
ATOM 2988 O O . GLY A 1 379 ? 6.091 -3.918 -25.872 1.00 95.44 379 GLY A O 1
ATOM 2989 N N . ILE A 1 380 ? 5.724 -3.271 -23.759 1.00 97.25 380 ILE A N 1
ATOM 2990 C CA . ILE A 1 380 ? 7.082 -3.508 -23.260 1.00 97.25 380 ILE A CA 1
ATOM 2991 C C . ILE A 1 380 ? 7.238 -4.990 -22.897 1.00 97.25 380 ILE A C 1
ATOM 2993 O O . ILE A 1 380 ? 6.325 -5.620 -22.362 1.00 97.25 380 ILE A O 1
ATOM 2997 N N . HIS A 1 381 ? 8.418 -5.561 -23.159 1.00 98.19 381 HIS A N 1
ATOM 2998 C CA . HIS A 1 381 ? 8.707 -6.964 -22.862 1.00 98.19 381 HIS A CA 1
ATOM 2999 C C . HIS A 1 381 ? 9.266 -7.126 -21.443 1.00 98.19 381 HIS A C 1
ATOM 3001 O O . HIS A 1 381 ? 10.430 -6.821 -21.171 1.00 98.19 381 HIS A O 1
ATOM 3007 N N . VAL A 1 382 ? 8.450 -7.642 -20.522 1.00 98.56 382 VAL A N 1
ATOM 3008 C CA . VAL A 1 382 ? 8.896 -7.949 -19.155 1.00 98.56 382 VAL A CA 1
ATOM 3009 C C . VAL A 1 382 ? 9.597 -9.308 -19.130 1.00 98.56 382 VAL A C 1
ATOM 3011 O O . VAL A 1 382 ? 8.965 -10.361 -19.127 1.00 98.56 382 VAL A O 1
ATOM 3014 N N . ILE A 1 383 ? 10.927 -9.294 -19.079 1.00 98.06 383 ILE A N 1
ATOM 3015 C CA . ILE A 1 383 ? 11.737 -10.525 -19.079 1.00 98.06 383 ILE A CA 1
ATOM 3016 C C . ILE A 1 383 ? 11.768 -11.210 -17.712 1.00 98.06 383 ILE A C 1
ATOM 3018 O O . ILE A 1 383 ? 11.909 -12.425 -17.620 1.00 98.06 383 ILE A O 1
ATOM 3022 N N . CYS A 1 384 ? 11.650 -10.440 -16.632 1.00 98.25 384 CYS A N 1
ATOM 3023 C CA . CYS A 1 384 ? 11.593 -10.973 -15.280 1.00 98.25 384 CYS A CA 1
ATOM 3024 C C . CYS A 1 384 ? 10.711 -10.073 -14.422 1.00 98.25 384 CYS A C 1
ATOM 3026 O O . CYS A 1 384 ? 10.959 -8.870 -14.341 1.00 98.25 384 CYS A O 1
ATOM 3028 N N . SER A 1 385 ? 9.721 -10.664 -13.762 1.00 98.62 385 SER A N 1
ATOM 3029 C CA . SER A 1 385 ? 8.917 -10.000 -12.739 1.00 98.62 385 SER A CA 1
ATOM 3030 C C . SER A 1 385 ? 9.081 -10.723 -11.411 1.00 98.62 385 SER A C 1
ATOM 3032 O O . SER A 1 385 ? 9.090 -11.954 -11.363 1.00 98.62 385 SER A O 1
ATOM 3034 N N . GLY A 1 386 ? 9.250 -9.992 -10.317 1.00 98.38 386 GLY A N 1
ATOM 3035 C CA . GLY A 1 386 ? 9.465 -10.615 -9.024 1.00 98.38 386 GLY A CA 1
ATOM 3036 C C . GLY A 1 386 ? 8.946 -9.835 -7.836 1.00 98.38 386 GLY A C 1
ATOM 3037 O O . GLY A 1 386 ? 8.662 -8.642 -7.916 1.00 98.38 386 GLY A O 1
ATOM 3038 N N . THR A 1 387 ? 8.845 -10.543 -6.715 1.00 98.69 387 THR A N 1
ATOM 3039 C CA . THR A 1 387 ? 8.440 -9.956 -5.443 1.00 98.69 387 THR A CA 1
ATOM 3040 C C . THR A 1 387 ? 9.224 -10.510 -4.262 1.00 98.69 387 THR A C 1
ATOM 3042 O O . THR A 1 387 ? 9.622 -11.682 -4.241 1.00 98.69 387 THR A O 1
ATOM 3045 N N . TYR A 1 388 ? 9.396 -9.663 -3.247 1.00 98.06 388 TYR A N 1
ATOM 3046 C CA . TYR A 1 388 ? 9.899 -10.059 -1.934 1.00 98.06 388 TYR A CA 1
ATOM 3047 C C . TYR A 1 388 ? 8.802 -10.556 -0.976 1.00 98.06 388 TYR A C 1
ATOM 3049 O O . TYR A 1 388 ? 9.112 -11.075 0.102 1.00 98.06 388 TYR A O 1
ATOM 3057 N N . CYS A 1 389 ? 7.519 -10.475 -1.349 1.00 97.38 389 CYS A N 1
ATOM 3058 C CA . CYS A 1 389 ? 6.392 -10.978 -0.556 1.00 97.38 389 CYS A CA 1
ATOM 3059 C C . CYS A 1 389 ? 6.239 -12.503 -0.687 1.00 97.38 389 CYS A C 1
ATOM 3061 O O . CYS A 1 389 ? 5.288 -13.019 -1.268 1.00 97.38 389 CYS A O 1
ATOM 3063 N N 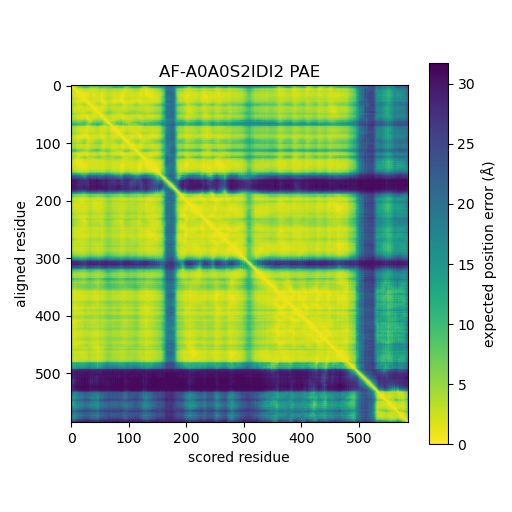. LYS A 1 390 ? 7.178 -13.258 -0.106 1.00 96.19 390 LYS A N 1
ATOM 3064 C CA . LYS A 1 390 ? 7.233 -14.732 -0.214 1.00 96.19 390 LYS A CA 1
ATOM 3065 C C . LYS A 1 390 ? 5.988 -15.452 0.309 1.00 96.19 390 LYS A C 1
ATOM 3067 O O . LYS A 1 390 ? 5.703 -16.556 -0.138 1.00 96.19 390 LYS A O 1
ATOM 3072 N N . HIS A 1 391 ? 5.277 -14.853 1.262 1.00 93.69 391 HIS A N 1
ATOM 3073 C CA . HIS A 1 391 ? 4.046 -15.410 1.826 1.00 93.69 391 HIS A CA 1
ATOM 3074 C C . HIS A 1 391 ? 2.851 -15.317 0.864 1.00 93.69 391 HIS A C 1
ATOM 3076 O O . HIS A 1 391 ? 1.954 -16.144 0.959 1.00 93.69 391 HIS A O 1
ATOM 3082 N N . ASP A 1 392 ? 2.870 -14.370 -0.078 1.00 94.38 392 ASP A N 1
ATOM 3083 C CA . ASP A 1 392 ? 1.843 -14.163 -1.111 1.00 94.38 392 ASP A CA 1
ATOM 3084 C C . ASP A 1 392 ? 2.346 -14.566 -2.510 1.00 94.38 392 ASP A C 1
ATOM 3086 O O . ASP A 1 392 ? 1.848 -14.116 -3.542 1.00 94.38 392 ASP A O 1
ATOM 3090 N N . ALA A 1 393 ? 3.350 -15.444 -2.565 1.00 96.94 393 ALA A N 1
ATOM 3091 C CA . ALA A 1 393 ? 4.002 -15.826 -3.811 1.00 96.94 393 ALA A CA 1
ATOM 3092 C C . ALA A 1 393 ? 3.042 -16.478 -4.820 1.00 96.94 393 ALA A C 1
ATOM 3094 O O . ALA A 1 393 ? 3.204 -16.298 -6.025 1.00 96.94 393 ALA A O 1
ATOM 3095 N N . ASP A 1 394 ? 2.063 -17.255 -4.355 1.00 97.94 394 ASP A N 1
ATOM 3096 C CA . ASP A 1 394 ? 1.110 -17.939 -5.237 1.00 97.94 394 ASP A CA 1
ATOM 3097 C C . ASP A 1 394 ? 0.150 -16.942 -5.888 1.00 97.94 394 ASP A C 1
ATOM 3099 O O . ASP A 1 394 ? -0.022 -16.974 -7.105 1.00 97.94 394 ASP A O 1
ATOM 3103 N N . TRP A 1 395 ? -0.359 -15.985 -5.105 1.00 98.00 395 TRP A N 1
ATOM 3104 C CA . TRP A 1 395 ? -1.140 -14.865 -5.628 1.00 98.00 395 TRP A CA 1
ATOM 3105 C C . TRP A 1 395 ? -0.327 -14.063 -6.648 1.00 98.00 395 TRP A C 1
ATOM 3107 O O . TRP A 1 395 ? -0.807 -13.796 -7.745 1.00 98.00 395 TRP A O 1
ATOM 3117 N N . PHE A 1 396 ? 0.933 -13.739 -6.337 1.00 98.56 396 PHE A N 1
ATOM 3118 C CA . PHE A 1 396 ? 1.784 -12.993 -7.265 1.00 98.56 396 PHE A CA 1
ATOM 3119 C C . PHE A 1 396 ? 1.973 -13.737 -8.590 1.00 98.56 396 PHE A C 1
ATOM 3121 O O . PHE A 1 396 ? 1.812 -13.142 -9.653 1.00 98.56 396 PHE A O 1
ATOM 3128 N N . ARG A 1 397 ? 2.263 -15.047 -8.535 1.00 98.44 397 ARG A N 1
ATOM 3129 C CA . ARG A 1 397 ? 2.416 -15.885 -9.735 1.00 98.44 397 ARG A CA 1
ATOM 3130 C C . ARG A 1 397 ? 1.160 -15.891 -10.592 1.00 98.44 397 ARG A C 1
ATOM 3132 O O . ARG A 1 397 ? 1.280 -15.804 -11.807 1.00 98.44 397 ARG A O 1
ATOM 3139 N N . GLU A 1 398 ? -0.013 -15.977 -9.973 1.00 98.00 398 GLU A N 1
ATOM 3140 C CA . GLU A 1 398 ? -1.291 -15.900 -10.679 1.00 98.00 398 GLU A CA 1
ATOM 3141 C C . GLU A 1 398 ? -1.450 -14.553 -11.398 1.00 98.00 398 GLU A C 1
ATOM 3143 O O . GLU A 1 398 ? -1.793 -14.526 -12.578 1.00 98.00 398 GLU A O 1
ATOM 3148 N N . GLN A 1 399 ? -1.126 -13.442 -10.729 1.00 98.06 399 GLN A N 1
ATOM 3149 C CA . GLN A 1 399 ? -1.296 -12.099 -11.293 1.00 98.06 399 GLN A CA 1
ATOM 3150 C C . GLN A 1 399 ? -0.370 -11.790 -12.476 1.00 98.06 399 GLN A C 1
ATOM 3152 O O . GLN A 1 399 ? -0.764 -11.043 -13.372 1.00 98.06 399 GLN A O 1
ATOM 3157 N N . VAL A 1 400 ? 0.854 -12.328 -12.483 1.00 98.00 400 VAL A N 1
ATOM 3158 C CA . VAL A 1 400 ? 1.850 -12.056 -13.541 1.00 98.00 400 VAL A CA 1
ATOM 3159 C C . VAL A 1 400 ? 1.945 -13.167 -14.592 1.00 98.00 400 VAL A C 1
ATOM 3161 O O . VAL A 1 400 ? 2.730 -13.056 -15.538 1.00 98.00 400 VAL A O 1
ATOM 3164 N N . CYS A 1 401 ? 1.152 -14.233 -14.450 1.00 96.75 401 CYS A N 1
ATOM 3165 C CA . CYS A 1 401 ? 1.122 -15.347 -15.391 1.00 96.75 401 CYS A CA 1
ATOM 3166 C C . CYS A 1 401 ? 0.744 -14.861 -16.799 1.00 96.75 401 CYS A C 1
ATOM 3168 O O . CYS A 1 401 ? -0.269 -14.190 -16.984 1.00 96.75 401 CYS A O 1
ATOM 3170 N N . GLY A 1 402 ? 1.569 -15.194 -17.795 1.00 96.69 402 GLY A N 1
ATOM 3171 C CA . GLY A 1 402 ? 1.374 -14.754 -19.181 1.00 96.69 402 GLY A CA 1
ATOM 3172 C C . GLY A 1 402 ? 1.830 -13.319 -19.476 1.00 96.69 402 GLY A C 1
ATOM 3173 O O . GLY A 1 402 ? 1.744 -12.896 -20.624 1.00 96.69 402 GLY A O 1
ATOM 3174 N N . TYR A 1 403 ? 2.351 -12.590 -18.482 1.00 97.94 403 TYR A N 1
ATOM 3175 C CA . TYR A 1 403 ? 2.877 -11.229 -18.645 1.00 97.94 403 TYR A CA 1
ATOM 3176 C C . TYR A 1 403 ? 4.401 -11.135 -18.475 1.00 97.94 403 TYR A C 1
ATOM 3178 O O . TYR A 1 403 ? 4.959 -10.050 -18.584 1.00 97.94 403 TYR A O 1
ATOM 3186 N N . CYS A 1 404 ? 5.103 -12.229 -18.182 1.00 97.50 404 CYS A N 1
ATOM 3187 C CA . CYS A 1 404 ? 6.563 -12.221 -18.083 1.00 97.50 404 CYS A CA 1
ATOM 3188 C C . CYS A 1 404 ? 7.178 -13.585 -18.410 1.00 97.50 404 CYS A C 1
ATOM 3190 O O . CYS A 1 404 ? 6.517 -14.614 -18.260 1.00 97.50 404 CYS A O 1
ATOM 3192 N N . ASP A 1 405 ? 8.447 -13.594 -18.832 1.00 97.69 405 ASP A N 1
ATOM 3193 C CA . ASP A 1 405 ? 9.158 -14.836 -19.185 1.00 97.69 405 ASP A CA 1
ATOM 3194 C C . ASP A 1 405 ? 9.595 -15.622 -17.936 1.00 97.69 405 ASP A C 1
ATOM 3196 O O . ASP A 1 405 ? 9.568 -16.853 -17.910 1.00 97.69 405 ASP A O 1
ATOM 3200 N N . GLN A 1 406 ? 10.023 -14.903 -16.894 1.00 97.06 406 GLN A N 1
ATOM 3201 C CA . GLN A 1 406 ? 10.515 -15.462 -15.638 1.00 97.06 406 GLN A CA 1
ATOM 3202 C C . GLN A 1 406 ? 9.843 -14.789 -14.437 1.00 97.06 406 GLN A C 1
ATOM 3204 O O . GLN A 1 406 ? 9.750 -13.564 -14.367 1.00 97.06 406 GLN A O 1
ATOM 3209 N N . ILE A 1 407 ? 9.471 -15.601 -13.441 1.00 98.31 407 ILE A N 1
ATOM 3210 C CA . ILE A 1 407 ? 8.990 -15.123 -12.142 1.00 98.31 407 ILE A CA 1
ATOM 3211 C C . ILE A 1 407 ? 10.064 -15.352 -11.074 1.00 98.31 407 ILE A C 1
ATOM 3213 O O . ILE A 1 407 ? 10.570 -16.468 -10.933 1.00 98.31 407 ILE A O 1
ATOM 3217 N N . LEU A 1 408 ? 10.392 -14.318 -10.296 1.00 97.81 408 LEU A N 1
ATOM 3218 C CA . LEU A 1 408 ? 11.365 -14.388 -9.203 1.00 97.81 408 LEU A CA 1
ATOM 3219 C C . LEU A 1 408 ? 10.713 -14.107 -7.844 1.00 97.81 408 LEU A C 1
ATOM 3221 O O . LEU A 1 408 ? 10.242 -13.007 -7.585 1.00 97.81 408 LEU A O 1
ATOM 3225 N N . ILE A 1 409 ? 10.763 -15.079 -6.935 1.00 98.44 409 ILE A N 1
ATOM 3226 C CA . ILE A 1 409 ? 10.295 -14.914 -5.553 1.00 98.44 409 ILE A CA 1
ATOM 3227 C C . ILE A 1 409 ? 11.502 -14.972 -4.621 1.00 98.44 409 ILE A C 1
ATOM 3229 O O . ILE A 1 409 ? 12.023 -16.055 -4.348 1.00 98.44 409 ILE A O 1
ATOM 3233 N N . THR A 1 410 ? 11.966 -13.821 -4.136 1.00 96.94 410 THR A N 1
ATOM 3234 C CA . THR A 1 410 ? 13.155 -13.760 -3.277 1.00 96.94 410 THR A CA 1
ATOM 3235 C C . THR A 1 410 ? 13.155 -12.535 -2.375 1.00 96.94 410 THR A C 1
ATOM 3237 O O . THR A 1 410 ? 12.689 -11.474 -2.754 1.00 96.94 410 THR A O 1
ATOM 3240 N N . ASP A 1 411 ? 13.685 -12.688 -1.168 1.00 95.25 411 ASP A N 1
ATOM 3241 C CA . ASP A 1 411 ? 13.976 -11.607 -0.222 1.00 95.25 411 ASP A CA 1
ATOM 3242 C C . ASP A 1 411 ? 15.475 -11.246 -0.200 1.00 95.25 411 ASP A C 1
ATOM 3244 O O . ASP A 1 411 ? 15.896 -10.393 0.578 1.00 95.25 411 ASP A O 1
ATOM 3248 N N . ASP A 1 412 ? 16.280 -11.893 -1.049 1.00 95.38 412 ASP A N 1
ATOM 3249 C CA . ASP A 1 412 ? 17.724 -11.698 -1.165 1.00 95.38 412 ASP A CA 1
ATOM 3250 C C . ASP A 1 412 ? 18.055 -10.759 -2.331 1.00 95.38 412 ASP A C 1
ATOM 3252 O O . ASP A 1 412 ? 17.911 -11.104 -3.508 1.00 95.38 412 ASP A O 1
ATOM 3256 N N . HIS A 1 413 ? 18.550 -9.570 -1.991 1.00 94.38 413 HIS A N 1
ATOM 3257 C CA . HIS A 1 413 ? 18.903 -8.543 -2.967 1.00 94.38 413 HIS A CA 1
ATOM 3258 C C . HIS A 1 413 ? 20.055 -8.961 -3.904 1.00 94.38 413 HIS A C 1
ATOM 3260 O O . HIS A 1 413 ? 20.227 -8.380 -4.978 1.00 94.38 413 HIS A O 1
ATOM 3266 N N . SER A 1 414 ? 20.885 -9.935 -3.514 1.00 94.25 414 SER A N 1
ATOM 3267 C CA . SER A 1 414 ? 22.006 -10.394 -4.345 1.00 94.25 414 SER A CA 1
ATOM 3268 C C . SER A 1 414 ? 21.489 -11.165 -5.555 1.00 94.25 414 SER A C 1
ATOM 3270 O O . SER A 1 414 ? 21.942 -10.923 -6.670 1.00 94.25 414 SER A O 1
ATOM 3272 N N . GLN A 1 415 ? 20.467 -12.005 -5.360 1.00 95.38 415 GLN A N 1
ATOM 3273 C CA . GLN A 1 415 ? 19.869 -12.816 -6.425 1.00 95.38 415 GLN A CA 1
ATOM 3274 C C . GLN A 1 415 ? 19.227 -11.956 -7.517 1.00 95.38 415 GLN A C 1
ATOM 3276 O O . GLN A 1 415 ? 19.454 -12.192 -8.703 1.00 95.38 415 GLN A O 1
ATOM 3281 N N . ILE A 1 416 ? 18.459 -10.928 -7.139 1.00 95.38 416 ILE A N 1
ATOM 3282 C CA . ILE A 1 416 ? 17.900 -9.987 -8.122 1.00 95.38 416 ILE A CA 1
ATOM 3283 C C . ILE A 1 416 ? 19.011 -9.177 -8.804 1.00 95.38 416 ILE A C 1
ATOM 3285 O O . ILE A 1 416 ? 18.967 -8.982 -10.016 1.00 95.38 416 ILE A O 1
ATOM 3289 N N . GLY A 1 417 ? 20.057 -8.785 -8.068 1.00 95.12 417 GLY A N 1
ATOM 3290 C CA . GLY A 1 417 ? 21.220 -8.103 -8.634 1.00 95.12 417 GLY A CA 1
ATOM 3291 C C . GLY A 1 417 ? 21.957 -8.926 -9.697 1.00 95.12 417 GLY A C 1
ATOM 3292 O O . GLY A 1 417 ? 22.318 -8.391 -10.745 1.00 95.12 417 GLY A O 1
ATOM 3293 N N . GLU A 1 418 ? 22.144 -10.224 -9.454 1.00 95.69 418 GLU A N 1
ATOM 3294 C CA . GLU A 1 418 ? 22.734 -11.170 -10.408 1.00 95.69 418 GLU A CA 1
ATOM 3295 C C . GLU A 1 418 ? 21.841 -11.382 -11.633 1.00 95.69 418 GLU A C 1
ATOM 3297 O O . GLU A 1 418 ? 22.334 -11.408 -12.762 1.00 95.69 418 GLU A O 1
ATOM 3302 N N . ILE A 1 419 ? 20.524 -11.486 -11.433 1.00 95.50 419 ILE A N 1
ATOM 3303 C CA . ILE A 1 419 ? 19.554 -11.616 -12.526 1.00 95.50 419 ILE A CA 1
ATOM 3304 C C . ILE A 1 419 ? 19.577 -10.374 -13.416 1.00 95.50 419 ILE A C 1
ATOM 3306 O O . ILE A 1 419 ? 19.675 -10.511 -14.633 1.00 95.50 419 ILE A O 1
ATOM 3310 N N . ILE A 1 420 ? 19.561 -9.172 -12.835 1.00 96.31 420 ILE A N 1
ATOM 3311 C CA . ILE A 1 420 ? 19.650 -7.918 -13.592 1.00 96.31 420 ILE A CA 1
ATOM 3312 C C . ILE A 1 420 ? 20.965 -7.863 -14.383 1.00 96.31 420 ILE A C 1
ATOM 3314 O O . ILE A 1 420 ? 20.940 -7.587 -15.582 1.00 96.31 420 ILE A O 1
ATOM 3318 N N . ALA A 1 421 ? 22.100 -8.192 -13.756 1.00 94.31 421 ALA A N 1
ATOM 3319 C CA . ALA A 1 421 ? 23.407 -8.207 -14.420 1.00 94.31 421 ALA A CA 1
ATOM 3320 C C . ALA A 1 421 ? 23.497 -9.240 -15.556 1.00 94.31 421 ALA A C 1
ATOM 3322 O O . ALA A 1 421 ? 24.160 -9.012 -16.566 1.00 94.31 421 ALA A O 1
ATOM 3323 N N . LYS A 1 422 ? 22.831 -10.388 -15.400 1.00 94.06 422 LYS A N 1
ATOM 3324 C CA . LYS A 1 422 ? 22.785 -11.445 -16.415 1.00 94.06 422 LYS A CA 1
ATOM 3325 C C . LYS A 1 422 ? 21.891 -11.070 -17.595 1.00 94.06 422 LYS A C 1
ATOM 3327 O O . LYS A 1 422 ? 22.228 -11.389 -18.735 1.00 94.06 422 LYS A O 1
ATOM 3332 N N . LEU A 1 423 ? 20.736 -10.473 -17.312 1.00 93.44 423 LEU A N 1
ATOM 3333 C CA . LEU A 1 423 ? 19.696 -10.202 -18.298 1.00 93.44 423 LEU A CA 1
ATOM 3334 C C . LEU A 1 423 ? 19.919 -8.901 -19.079 1.00 93.44 423 LEU A C 1
ATOM 3336 O O . LEU A 1 423 ? 19.476 -8.821 -20.227 1.00 93.44 423 LEU A O 1
ATOM 3340 N N . GLU A 1 424 ? 20.606 -7.923 -18.478 1.00 93.19 424 GLU A N 1
ATOM 3341 C CA . GLU A 1 424 ? 20.912 -6.608 -19.064 1.00 93.19 424 GLU A CA 1
ATOM 3342 C C . GLU A 1 424 ? 19.663 -5.957 -19.692 1.00 93.19 424 GLU A C 1
ATOM 3344 O O . GLU A 1 424 ? 19.579 -5.807 -20.920 1.00 93.19 424 GLU A O 1
ATOM 3349 N N . PRO A 1 425 ? 18.633 -5.653 -18.874 1.00 95.75 425 PRO A N 1
ATOM 3350 C CA . PRO A 1 425 ? 17.438 -4.971 -19.354 1.00 95.75 425 PRO A CA 1
ATOM 3351 C C . PRO A 1 425 ? 17.748 -3.531 -19.781 1.00 95.75 425 PRO A C 1
ATOM 3353 O O . PRO A 1 425 ? 18.713 -2.925 -19.328 1.00 95.75 425 PRO A O 1
ATOM 3356 N N . ALA A 1 426 ? 16.881 -2.965 -20.618 1.00 92.81 426 ALA A N 1
ATOM 3357 C CA . ALA A 1 426 ? 16.950 -1.564 -21.023 1.00 92.81 426 ALA A CA 1
ATOM 3358 C C . ALA A 1 426 ? 16.520 -0.600 -19.902 1.00 92.81 426 ALA A C 1
ATOM 3360 O O . ALA A 1 426 ? 16.968 0.540 -19.879 1.00 92.81 426 ALA A O 1
ATOM 3361 N N . ALA A 1 427 ? 15.655 -1.050 -18.990 1.00 96.75 427 ALA A N 1
ATOM 3362 C CA . ALA A 1 427 ? 15.264 -0.315 -17.791 1.00 96.75 427 ALA A CA 1
ATOM 3363 C C . ALA A 1 427 ? 14.868 -1.281 -16.666 1.00 96.75 427 ALA A C 1
ATOM 3365 O O . ALA A 1 427 ? 14.460 -2.423 -16.911 1.00 96.75 427 ALA A O 1
ATOM 3366 N N . ILE A 1 428 ? 14.979 -0.808 -15.428 1.00 98.25 428 ILE A N 1
ATOM 3367 C CA . ILE A 1 428 ? 14.575 -1.533 -14.222 1.00 98.25 428 ILE A CA 1
ATOM 3368 C C . ILE A 1 428 ? 13.426 -0.776 -13.555 1.00 98.25 428 ILE A C 1
ATOM 3370 O O . ILE A 1 428 ? 13.478 0.442 -13.404 1.00 98.25 428 ILE A O 1
ATOM 3374 N N . PHE A 1 429 ? 12.404 -1.494 -13.108 1.00 98.62 429 PHE A N 1
ATOM 3375 C CA . PHE A 1 429 ? 11.342 -0.938 -12.278 1.00 98.62 429 PHE A CA 1
ATOM 3376 C C . PHE A 1 429 ? 11.333 -1.677 -10.953 1.00 98.62 429 PHE A C 1
ATOM 3378 O O . PHE A 1 429 ? 10.904 -2.826 -10.890 1.00 98.62 429 PHE A O 1
ATOM 3385 N N . GLY A 1 430 ? 11.836 -1.051 -9.891 1.00 98.25 430 GLY A N 1
ATOM 3386 C CA . GLY A 1 430 ? 11.853 -1.734 -8.606 1.00 98.25 430 GLY A CA 1
ATOM 3387 C C . GLY A 1 430 ? 11.950 -0.862 -7.375 1.00 98.25 430 GLY A C 1
ATOM 3388 O O . GLY A 1 430 ? 11.345 0.204 -7.318 1.00 98.25 430 GLY A O 1
ATOM 3389 N N . THR A 1 431 ? 12.653 -1.330 -6.352 1.00 98.44 431 THR A N 1
ATOM 3390 C CA . THR A 1 431 ? 12.795 -0.605 -5.085 1.00 98.44 431 THR A CA 1
ATOM 3391 C C . THR A 1 431 ? 14.017 0.311 -5.124 1.00 98.44 431 THR A C 1
ATOM 3393 O O . THR A 1 431 ? 14.768 0.373 -6.106 1.00 98.44 431 THR A O 1
ATOM 3396 N N . GLN A 1 432 ? 14.289 1.007 -4.020 1.00 97.00 432 GLN A N 1
ATOM 3397 C CA . GLN A 1 432 ? 15.523 1.775 -3.907 1.00 97.00 432 GLN A CA 1
ATOM 3398 C C . GLN A 1 432 ? 16.782 0.893 -4.028 1.00 97.00 432 GLN A C 1
ATOM 3400 O O . GLN A 1 432 ? 17.819 1.386 -4.473 1.00 97.00 432 GLN A O 1
ATOM 3405 N N . MET A 1 433 ? 16.720 -0.399 -3.689 1.00 96.50 433 MET A N 1
ATOM 3406 C CA . MET A 1 433 ? 17.853 -1.316 -3.862 1.00 96.50 433 MET A CA 1
ATOM 3407 C C . MET A 1 433 ? 18.162 -1.566 -5.337 1.00 96.50 433 MET A C 1
ATOM 3409 O O . MET A 1 433 ? 19.311 -1.435 -5.764 1.00 96.50 433 MET A O 1
ATOM 3413 N N . GLU A 1 434 ? 17.133 -1.829 -6.140 1.00 97.94 434 GLU A N 1
ATOM 3414 C CA . GLU A 1 434 ? 17.278 -2.026 -7.583 1.00 97.94 434 GLU A CA 1
ATOM 3415 C C . GLU A 1 434 ? 17.806 -0.762 -8.263 1.00 97.94 434 GLU A C 1
ATOM 3417 O O . GLU A 1 434 ? 18.609 -0.858 -9.187 1.00 97.94 434 GLU A O 1
ATOM 3422 N N . ARG A 1 435 ? 17.487 0.427 -7.739 1.00 96.88 435 ARG A N 1
ATOM 3423 C CA . ARG A 1 435 ? 18.101 1.679 -8.202 1.00 96.88 435 ARG A CA 1
ATOM 3424 C C . ARG A 1 435 ? 19.612 1.726 -7.964 1.00 96.88 435 ARG A C 1
ATOM 3426 O O . ARG A 1 435 ? 20.340 2.245 -8.808 1.00 96.88 435 ARG A O 1
ATOM 3433 N N . HIS A 1 436 ? 20.111 1.195 -6.845 1.00 95.56 436 HIS A N 1
ATOM 3434 C CA . HIS A 1 436 ? 21.557 1.088 -6.609 1.00 95.56 436 HIS A CA 1
ATOM 3435 C C . HIS A 1 436 ? 22.206 0.061 -7.542 1.00 95.56 436 HIS A C 1
ATOM 3437 O O . HIS A 1 436 ? 23.297 0.309 -8.056 1.00 95.56 436 HIS A O 1
ATOM 3443 N N . VAL A 1 437 ? 21.529 -1.063 -7.796 1.00 94.94 437 VAL A N 1
ATOM 3444 C CA . VAL A 1 437 ? 21.975 -2.061 -8.779 1.00 94.94 437 VAL A CA 1
ATOM 3445 C C . VAL A 1 437 ? 22.044 -1.446 -10.177 1.00 94.94 437 VAL A C 1
ATOM 3447 O O . VAL A 1 437 ? 23.073 -1.582 -10.834 1.00 94.94 437 VAL A O 1
ATOM 3450 N N . GLY A 1 438 ? 21.003 -0.724 -10.595 1.00 94.56 438 GLY A N 1
ATOM 3451 C CA . GLY A 1 438 ? 20.942 -0.019 -11.874 1.00 94.56 438 GLY A CA 1
ATOM 3452 C C . GLY A 1 438 ? 22.091 0.967 -12.034 1.00 94.56 438 GLY A C 1
ATOM 3453 O O . GLY A 1 438 ? 22.835 0.871 -12.999 1.00 94.56 438 GLY A O 1
ATOM 3454 N N . LYS A 1 439 ? 22.354 1.812 -11.027 1.00 93.19 439 LYS A N 1
ATOM 3455 C CA . LYS A 1 439 ? 23.513 2.726 -11.039 1.00 93.19 439 LYS A CA 1
ATOM 3456 C C . LYS A 1 439 ? 24.856 2.014 -11.189 1.00 93.19 439 LYS A C 1
ATOM 3458 O O . LYS A 1 439 ? 25.738 2.520 -11.868 1.00 93.19 439 LYS A O 1
ATOM 3463 N N . ARG A 1 440 ? 25.039 0.861 -10.538 1.00 92.56 440 ARG A N 1
ATOM 3464 C CA . ARG A 1 440 ? 26.283 0.079 -10.640 1.00 92.56 440 ARG A CA 1
ATOM 3465 C C . ARG A 1 440 ? 26.470 -0.534 -12.030 1.00 92.56 440 ARG A C 1
ATOM 3467 O O . ARG A 1 440 ? 27.605 -0.753 -12.437 1.00 92.56 440 ARG A O 1
ATOM 3474 N N . LEU A 1 441 ? 25.372 -0.861 -12.706 1.00 91.00 441 LEU A N 1
ATOM 3475 C CA . LEU A 1 441 ? 25.359 -1.520 -14.014 1.00 91.00 441 LEU A CA 1
ATOM 3476 C C . LEU A 1 441 ? 25.103 -0.556 -15.179 1.00 91.00 441 LEU A C 1
ATOM 3478 O O . LEU A 1 441 ? 25.028 -1.017 -16.311 1.00 91.00 441 LEU A O 1
ATOM 3482 N N . ASP A 1 442 ? 24.969 0.740 -14.894 1.00 90.50 442 ASP A N 1
ATOM 3483 C CA . ASP A 1 442 ? 24.595 1.779 -15.855 1.00 90.50 442 ASP A CA 1
ATOM 3484 C C . ASP A 1 442 ? 23.266 1.492 -16.584 1.00 90.50 442 ASP A C 1
ATOM 3486 O O . ASP A 1 442 ? 23.133 1.595 -17.800 1.00 90.50 442 ASP A O 1
ATOM 3490 N N . ILE A 1 443 ? 22.262 1.061 -15.812 1.00 93.00 443 ILE A N 1
ATOM 3491 C CA . ILE A 1 443 ? 20.902 0.787 -16.287 1.00 93.00 443 ILE A CA 1
ATOM 3492 C C . ILE A 1 443 ? 19.938 1.736 -15.566 1.00 93.00 443 ILE A C 1
ATOM 3494 O O . ILE A 1 443 ? 19.939 1.777 -14.326 1.00 93.00 443 ILE A O 1
ATOM 3498 N N . PRO A 1 444 ? 19.083 2.478 -16.292 1.00 95.19 444 PRO A N 1
ATOM 3499 C CA . PRO A 1 444 ? 18.140 3.385 -15.662 1.00 95.19 444 PRO A CA 1
ATOM 3500 C C . PRO A 1 444 ? 17.103 2.622 -14.835 1.00 95.19 444 PRO A C 1
ATOM 3502 O O . PRO A 1 444 ? 16.688 1.510 -15.175 1.00 95.19 444 PRO A O 1
ATOM 3505 N N . CYS A 1 445 ? 16.672 3.234 -13.731 1.00 96.69 445 CYS A N 1
ATOM 3506 C CA . CYS A 1 445 ? 15.753 2.606 -12.792 1.00 96.69 445 CYS A CA 1
ATOM 3507 C C . CYS A 1 445 ? 14.661 3.567 -12.313 1.00 96.69 445 CYS A C 1
ATOM 3509 O O . CYS A 1 445 ? 14.966 4.593 -11.696 1.00 96.69 445 CYS A O 1
ATOM 3511 N N . GLY A 1 446 ? 13.402 3.174 -12.514 1.00 97.56 446 GLY A N 1
ATOM 3512 C CA . GLY A 1 446 ? 12.230 3.786 -11.894 1.00 97.56 446 GLY A CA 1
ATOM 3513 C C . GLY A 1 446 ? 11.889 3.092 -10.575 1.00 97.56 446 GLY A C 1
ATOM 3514 O O . GLY A 1 446 ? 11.896 1.862 -10.503 1.00 97.56 446 GLY A O 1
ATOM 3515 N N . VAL A 1 447 ? 11.613 3.862 -9.519 1.00 98.25 447 VAL A N 1
ATOM 3516 C CA . VAL A 1 447 ? 11.206 3.295 -8.223 1.00 98.25 447 VAL A CA 1
ATOM 3517 C C . VAL A 1 447 ? 9.686 3.155 -8.182 1.00 98.25 447 VAL A C 1
ATOM 3519 O O . VAL A 1 447 ? 8.986 4.146 -8.365 1.00 98.25 447 VAL A O 1
ATOM 3522 N N . ILE A 1 448 ? 9.191 1.940 -7.945 1.00 98.25 448 ILE A N 1
ATOM 3523 C CA . ILE A 1 448 ? 7.757 1.596 -7.987 1.00 98.25 448 ILE A CA 1
ATOM 3524 C C . ILE A 1 448 ? 7.211 1.036 -6.670 1.00 98.25 448 ILE A C 1
ATOM 3526 O O . ILE A 1 448 ? 6.015 0.806 -6.571 1.00 98.25 448 ILE A O 1
ATOM 3530 N N . SER A 1 449 ? 8.073 0.744 -5.695 1.00 97.69 449 SER A N 1
ATOM 3531 C CA . SER A 1 449 ? 7.693 0.039 -4.469 1.00 97.69 449 SER A CA 1
ATOM 3532 C C . SER A 1 449 ? 8.609 0.420 -3.311 1.00 97.69 449 SER A C 1
ATOM 3534 O O . SER A 1 449 ? 9.791 0.726 -3.510 1.00 97.69 449 SER A O 1
ATOM 3536 N N . ALA A 1 450 ? 8.084 0.317 -2.087 1.00 95.50 450 ALA A N 1
ATOM 3537 C CA . ALA A 1 450 ? 8.900 0.239 -0.877 1.00 95.50 450 ALA A CA 1
ATOM 3538 C C . ALA A 1 450 ? 9.872 -0.960 -0.951 1.00 95.50 450 ALA A C 1
ATOM 3540 O O . ALA A 1 450 ? 9.598 -1.912 -1.685 1.00 95.50 450 ALA A O 1
ATOM 3541 N N . PRO A 1 451 ? 11.011 -0.937 -0.233 1.00 95.94 451 PRO A N 1
ATOM 3542 C CA . PRO A 1 451 ? 11.567 0.157 0.570 1.00 95.94 451 PRO A CA 1
ATOM 3543 C C . PRO A 1 451 ? 12.054 1.348 -0.273 1.00 95.94 451 PRO A C 1
ATOM 3545 O O . PRO A 1 451 ? 12.628 1.195 -1.356 1.00 95.94 451 PRO A O 1
ATOM 3548 N N . VAL A 1 452 ? 11.852 2.555 0.262 1.00 95.00 452 VAL A N 1
ATOM 3549 C CA . VAL A 1 452 ? 12.130 3.825 -0.421 1.00 95.00 452 VAL A CA 1
ATOM 3550 C C . VAL A 1 452 ? 12.833 4.852 0.466 1.00 95.00 452 VAL A C 1
ATOM 3552 O O . VAL A 1 452 ? 12.849 4.743 1.686 1.00 95.00 452 VAL A O 1
ATOM 3555 N N . HIS A 1 453 ? 13.405 5.881 -0.164 1.00 94.12 453 HIS A N 1
ATOM 3556 C CA . HIS A 1 453 ? 13.944 7.067 0.507 1.00 94.12 453 HIS A CA 1
ATOM 3557 C C . HIS A 1 453 ? 13.011 8.279 0.345 1.00 94.12 453 HIS A C 1
ATOM 3559 O O . HIS A 1 453 ? 12.053 8.242 -0.425 1.00 94.12 453 HIS A O 1
ATOM 3565 N N . ILE A 1 454 ? 13.366 9.390 1.000 1.00 94.88 454 ILE A N 1
ATOM 3566 C CA . ILE A 1 454 ? 12.644 10.677 1.014 1.00 94.88 454 ILE A CA 1
ATOM 3567 C C . ILE A 1 454 ? 12.181 11.184 -0.365 1.00 94.88 454 ILE A C 1
ATOM 3569 O O . ILE A 1 454 ? 11.153 11.842 -0.470 1.00 94.88 454 ILE A O 1
ATOM 3573 N N . GLN A 1 455 ? 12.904 10.864 -1.443 1.00 91.88 455 GLN A N 1
ATOM 3574 C CA . GLN A 1 455 ? 12.540 11.279 -2.806 1.00 91.88 455 GLN A CA 1
ATOM 3575 C C . GLN A 1 455 ? 11.193 10.701 -3.271 1.00 91.88 455 GLN A C 1
ATOM 3577 O O . GLN A 1 455 ? 10.525 11.325 -4.092 1.00 91.88 455 GLN A O 1
ATOM 3582 N N . ASN A 1 456 ? 10.787 9.553 -2.722 1.00 94.62 456 ASN A N 1
ATOM 3583 C CA . ASN A 1 456 ? 9.510 8.900 -3.018 1.00 94.62 456 ASN A CA 1
ATOM 3584 C C . ASN A 1 456 ? 8.417 9.236 -1.987 1.00 94.62 456 ASN A C 1
ATOM 3586 O O . ASN A 1 456 ? 7.366 8.609 -1.970 1.00 94.62 456 ASN A O 1
ATOM 3590 N N . PHE A 1 457 ? 8.641 10.260 -1.159 1.00 95.19 457 PHE A N 1
ATOM 3591 C CA . PHE A 1 457 ? 7.594 10.959 -0.412 1.00 95.19 457 PHE A CA 1
ATOM 3592 C C . PHE A 1 457 ? 7.451 12.376 -0.989 1.00 95.19 457 PHE A C 1
ATOM 3594 O O . PHE A 1 457 ? 7.871 13.356 -0.365 1.00 95.19 457 PHE A O 1
ATOM 3601 N N . PRO A 1 458 ? 6.957 12.518 -2.234 1.00 95.12 458 PRO A N 1
ATOM 3602 C CA . PRO A 1 458 ? 6.925 13.800 -2.926 1.00 95.12 458 PRO A CA 1
ATOM 3603 C C . PRO A 1 458 ? 5.944 14.777 -2.266 1.00 95.12 458 PRO A C 1
ATOM 3605 O O . PRO A 1 458 ? 4.897 14.382 -1.760 1.00 95.12 458 PRO A O 1
ATOM 3608 N N . LEU A 1 459 ? 6.278 16.073 -2.322 1.00 93.50 459 LEU A N 1
ATOM 3609 C CA . LEU A 1 459 ? 5.370 17.153 -1.903 1.00 93.50 459 LEU A CA 1
ATOM 3610 C C . LEU A 1 459 ? 4.238 17.378 -2.912 1.00 93.50 459 LEU A C 1
ATOM 3612 O O . LEU A 1 459 ? 3.128 17.737 -2.530 1.00 93.50 459 LEU A O 1
ATOM 3616 N N . GLY A 1 460 ? 4.542 17.206 -4.202 1.00 95.81 460 GLY A N 1
ATOM 3617 C CA . GLY A 1 460 ? 3.553 17.278 -5.272 1.00 95.81 460 GLY A CA 1
ATOM 3618 C C . GLY A 1 460 ? 2.625 16.068 -5.255 1.00 95.81 460 GLY A C 1
ATOM 3619 O O . GLY A 1 460 ? 3.009 14.993 -4.789 1.00 95.81 460 GLY A O 1
ATOM 3620 N N . PHE A 1 461 ? 1.417 16.251 -5.781 1.00 97.31 461 PHE A N 1
ATOM 3621 C CA . PHE A 1 461 ? 0.440 15.180 -5.911 1.00 97.31 461 PHE A CA 1
ATOM 3622 C C . PHE A 1 461 ? 0.931 14.151 -6.932 1.00 97.31 461 PHE A C 1
ATOM 3624 O O . PHE A 1 461 ? 1.054 14.468 -8.110 1.00 97.31 461 PHE A O 1
ATOM 3631 N N . LYS A 1 462 ? 1.271 12.951 -6.456 1.00 97.31 462 LYS A N 1
ATOM 3632 C CA . LYS A 1 462 ? 1.764 11.847 -7.289 1.00 97.31 462 LYS A CA 1
ATOM 3633 C C . LYS A 1 462 ? 1.093 10.540 -6.876 1.00 97.31 462 LYS A C 1
ATOM 3635 O O . LYS A 1 462 ? 1.742 9.736 -6.214 1.00 97.31 462 LYS A O 1
ATOM 3640 N N . PRO A 1 463 ? -0.203 10.338 -7.136 1.00 98.06 463 PRO A N 1
ATOM 3641 C CA . PRO A 1 463 ? -0.811 9.033 -6.921 1.00 98.06 463 PRO A CA 1
ATOM 3642 C C . PRO A 1 463 ? -0.200 7.996 -7.874 1.00 98.06 463 PRO A C 1
ATOM 3644 O O . PRO A 1 463 ? 0.368 8.332 -8.910 1.00 98.06 463 PRO A O 1
ATOM 3647 N N . PHE A 1 464 ? -0.323 6.734 -7.500 1.00 98.31 464 PHE A N 1
ATOM 3648 C CA . PHE A 1 464 ? -0.081 5.553 -8.322 1.00 98.31 464 PHE A CA 1
ATOM 3649 C C . PHE A 1 464 ? -1.400 4.838 -8.658 1.00 98.31 464 PHE A C 1
ATOM 3651 O O . PHE A 1 464 ? -1.486 4.129 -9.662 1.00 98.31 464 PHE A O 1
ATOM 3658 N N . LEU A 1 465 ? -2.443 5.053 -7.856 1.00 98.44 465 LEU A N 1
ATOM 3659 C CA . LEU A 1 465 ? -3.796 4.577 -8.131 1.00 98.44 465 LEU A CA 1
ATOM 3660 C C . LEU A 1 465 ? -4.597 5.567 -8.981 1.00 98.44 465 LEU A C 1
ATOM 3662 O O . LEU A 1 465 ? -4.294 6.756 -9.032 1.00 98.44 465 LEU A O 1
ATOM 3666 N N . GLY A 1 466 ? -5.659 5.073 -9.611 1.00 97.56 466 GLY A N 1
ATOM 3667 C CA . GLY A 1 466 ? -6.632 5.872 -10.345 1.00 97.56 466 GLY A CA 1
ATOM 3668 C C . GLY A 1 466 ? -6.110 6.470 -11.649 1.00 97.56 466 GLY A C 1
ATOM 3669 O O . GLY A 1 466 ? -5.019 6.152 -12.125 1.00 97.56 466 GLY A O 1
ATOM 3670 N N . TYR A 1 467 ? -6.913 7.353 -12.245 1.00 97.31 467 TYR A N 1
ATOM 3671 C CA . TYR A 1 467 ? -6.619 7.933 -13.556 1.00 97.31 467 TYR A CA 1
ATOM 3672 C C . TYR A 1 467 ? -5.413 8.870 -13.514 1.00 97.31 467 TYR A C 1
ATOM 3674 O O . TYR A 1 467 ? -4.567 8.794 -14.402 1.00 97.31 467 TYR A O 1
ATOM 3682 N N . GLU A 1 468 ? -5.262 9.680 -12.466 1.00 97.38 468 GLU A N 1
ATOM 3683 C CA . GLU A 1 468 ? -4.053 10.498 -12.317 1.00 97.38 468 GLU A CA 1
ATOM 3684 C C . GLU A 1 468 ? -2.815 9.635 -12.015 1.00 97.38 468 GLU A C 1
ATOM 3686 O O . GLU A 1 468 ? -1.703 9.950 -12.445 1.00 97.38 468 GLU A O 1
ATOM 3691 N N . GLY A 1 469 ? -2.996 8.486 -11.356 1.00 97.56 469 GLY A N 1
ATOM 3692 C CA . GLY A 1 469 ? -1.930 7.503 -11.172 1.00 97.56 469 GLY A CA 1
ATOM 3693 C C . GLY A 1 469 ? -1.393 6.959 -12.491 1.00 97.56 469 GLY A C 1
ATOM 3694 O O . GLY A 1 469 ? -0.183 6.816 -12.652 1.00 97.56 469 GLY A O 1
ATOM 3695 N N . THR A 1 470 ? -2.262 6.749 -13.484 1.00 97.38 470 THR A N 1
ATOM 3696 C CA . THR A 1 470 ? -1.825 6.304 -14.819 1.00 97.38 470 THR A CA 1
ATOM 3697 C C . THR A 1 470 ? -0.909 7.315 -15.517 1.00 97.38 470 THR A C 1
ATOM 3699 O O . THR A 1 470 ? 0.050 6.904 -16.173 1.00 97.38 470 THR A O 1
ATOM 3702 N N . ASN A 1 471 ? -1.145 8.620 -15.332 1.00 97.06 471 ASN A N 1
ATOM 3703 C CA . ASN A 1 471 ? -0.283 9.680 -15.863 1.00 97.06 471 ASN A CA 1
ATOM 3704 C C . ASN A 1 471 ? 1.094 9.629 -15.190 1.00 97.06 471 ASN A C 1
ATOM 3706 O O . ASN A 1 471 ? 2.115 9.524 -15.864 1.00 97.06 471 ASN A O 1
ATOM 3710 N N . ASN A 1 472 ? 1.113 9.586 -13.854 1.00 97.38 472 ASN A N 1
ATOM 3711 C CA . ASN A 1 472 ? 2.348 9.529 -13.071 1.00 97.38 472 ASN A CA 1
ATOM 3712 C C . ASN A 1 472 ? 3.187 8.276 -13.368 1.00 97.38 472 ASN A C 1
ATOM 3714 O O . ASN A 1 472 ? 4.411 8.359 -13.477 1.00 97.38 472 ASN A O 1
ATOM 3718 N N . ILE A 1 473 ? 2.541 7.117 -13.522 1.00 97.94 473 ILE A N 1
ATOM 3719 C CA . ILE A 1 473 ? 3.210 5.870 -13.912 1.00 97.94 473 ILE A CA 1
ATOM 3720 C C . ILE A 1 473 ? 3.771 5.988 -15.333 1.00 97.94 473 ILE A C 1
ATOM 3722 O O . ILE A 1 473 ? 4.899 5.557 -15.576 1.00 97.94 473 ILE A O 1
ATOM 3726 N N . SER A 1 474 ? 3.028 6.599 -16.259 1.00 96.62 474 SER A N 1
ATOM 3727 C CA . SER A 1 474 ? 3.493 6.775 -17.638 1.00 96.62 474 SER A CA 1
ATOM 3728 C C . SER A 1 474 ? 4.722 7.673 -17.718 1.00 96.62 474 SER A C 1
ATOM 3730 O O . SER A 1 474 ? 5.714 7.291 -18.340 1.00 96.62 474 SER A O 1
ATOM 3732 N N . ASP A 1 475 ? 4.709 8.795 -16.998 1.00 96.50 475 ASP A N 1
ATOM 3733 C CA . ASP A 1 475 ? 5.864 9.682 -16.874 1.00 96.50 475 ASP A CA 1
ATOM 3734 C C . ASP A 1 475 ? 7.058 8.959 -16.245 1.00 96.50 475 ASP A C 1
ATOM 3736 O O . ASP A 1 475 ? 8.186 9.083 -16.721 1.00 96.50 475 ASP A O 1
ATOM 3740 N N . LEU A 1 476 ? 6.844 8.178 -15.181 1.00 97.06 476 LEU A N 1
ATOM 3741 C CA . LEU A 1 476 ? 7.907 7.401 -14.540 1.00 97.06 476 LEU A CA 1
ATOM 3742 C C . LEU A 1 476 ? 8.561 6.419 -15.520 1.00 97.06 476 LEU A C 1
ATOM 3744 O O . LEU A 1 476 ? 9.792 6.334 -15.578 1.00 97.06 476 LEU A O 1
ATOM 3748 N N . ILE A 1 477 ? 7.750 5.676 -16.276 1.00 96.62 477 ILE A N 1
ATOM 3749 C CA . ILE A 1 477 ? 8.228 4.682 -17.238 1.00 96.62 477 ILE A CA 1
ATOM 3750 C C . ILE A 1 477 ? 8.993 5.375 -18.362 1.00 96.62 477 ILE A C 1
ATOM 3752 O O . ILE A 1 477 ? 10.153 5.036 -18.604 1.00 96.62 477 ILE A O 1
ATOM 3756 N N . TYR A 1 478 ? 8.388 6.377 -18.999 1.00 95.19 478 TYR A N 1
ATOM 3757 C CA . TYR A 1 478 ? 8.996 7.098 -20.113 1.00 95.19 478 TYR A CA 1
ATOM 3758 C C . TYR A 1 478 ? 10.315 7.766 -19.718 1.00 95.19 478 TYR A C 1
ATOM 3760 O O . TYR A 1 478 ? 11.336 7.539 -20.366 1.00 95.19 478 TYR A O 1
ATOM 3768 N N . ASN A 1 479 ? 10.335 8.499 -18.600 1.00 94.12 479 ASN A N 1
ATOM 3769 C CA . ASN A 1 479 ? 11.540 9.179 -18.121 1.00 94.12 479 ASN A CA 1
ATOM 3770 C C . ASN A 1 479 ? 12.667 8.195 -17.781 1.00 94.12 479 ASN A C 1
ATOM 3772 O O . ASN A 1 479 ? 13.837 8.505 -17.997 1.00 94.12 479 ASN A O 1
ATOM 3776 N N . SER A 1 480 ? 12.332 6.995 -17.291 1.00 93.25 480 SER A N 1
ATOM 3777 C CA . SER A 1 480 ? 13.333 5.956 -17.027 1.00 93.25 480 SER A CA 1
ATOM 3778 C C . SER A 1 480 ? 14.005 5.488 -18.322 1.00 93.25 480 SER A C 1
ATOM 3780 O O . SER A 1 480 ? 15.220 5.335 -18.361 1.00 93.25 480 SER A O 1
ATOM 3782 N N . PHE A 1 481 ? 13.252 5.305 -19.408 1.00 89.00 481 PHE A N 1
ATOM 3783 C CA . PHE A 1 481 ? 13.842 4.932 -20.696 1.00 89.00 481 PHE A CA 1
ATOM 3784 C C . PHE A 1 481 ? 14.587 6.082 -21.373 1.00 89.00 481 PHE A C 1
ATOM 3786 O O . PHE A 1 481 ? 15.670 5.855 -21.914 1.00 89.00 481 PHE A O 1
ATOM 3793 N N . ASN A 1 482 ? 14.021 7.290 -21.359 1.00 81.50 482 ASN A N 1
ATOM 3794 C CA . ASN A 1 482 ? 14.610 8.448 -22.025 1.00 81.50 482 ASN A CA 1
ATOM 3795 C C . ASN A 1 482 ? 15.955 8.836 -21.433 1.00 81.50 482 ASN A C 1
ATOM 3797 O O . ASN A 1 482 ? 16.878 9.061 -22.204 1.00 81.50 482 ASN A O 1
ATOM 3801 N N . LEU A 1 483 ? 16.101 8.822 -20.105 1.00 73.00 483 LEU A N 1
ATOM 3802 C CA . LEU A 1 483 ? 17.381 9.126 -19.464 1.00 73.00 483 LEU A CA 1
ATOM 3803 C C . LEU A 1 483 ? 18.502 8.216 -19.995 1.00 73.00 483 LEU A C 1
ATOM 3805 O O . LEU A 1 483 ? 19.558 8.697 -20.390 1.00 73.00 483 LEU A O 1
ATOM 3809 N N . GLY A 1 484 ? 18.231 6.912 -20.120 1.00 61.94 484 GLY A N 1
ATOM 3810 C CA . GLY A 1 484 ? 19.200 5.967 -20.683 1.00 61.94 484 GLY A CA 1
ATOM 3811 C C . GLY A 1 484 ? 19.485 6.177 -22.176 1.00 61.94 484 GLY A C 1
ATOM 3812 O O . GLY A 1 484 ? 20.564 5.827 -22.652 1.00 61.94 484 GLY A O 1
ATOM 3813 N N . MET A 1 485 ? 18.540 6.739 -22.936 1.00 71.69 485 MET A N 1
ATOM 3814 C CA . MET A 1 485 ? 18.763 7.096 -24.340 1.00 71.69 485 MET A CA 1
ATOM 3815 C C . MET A 1 485 ? 19.537 8.411 -24.474 1.00 71.69 485 MET A C 1
ATOM 3817 O O . MET A 1 485 ? 20.444 8.475 -25.295 1.00 71.69 485 MET A O 1
ATOM 3821 N N . GLU A 1 486 ? 19.223 9.431 -23.676 1.00 74.38 486 GLU A N 1
ATOM 3822 C CA . GLU A 1 486 ? 19.891 10.738 -23.676 1.00 74.38 486 GLU A CA 1
ATOM 3823 C C . GLU A 1 486 ? 21.354 10.638 -23.248 1.00 74.38 486 GLU A C 1
ATOM 3825 O O . GLU A 1 486 ? 22.225 11.104 -23.984 1.00 74.38 486 GLU A O 1
ATOM 3830 N N . ASP A 1 487 ? 21.632 9.964 -22.125 1.00 64.25 487 ASP A N 1
ATOM 3831 C CA . ASP A 1 487 ? 23.001 9.693 -21.661 1.00 64.25 487 ASP A CA 1
ATOM 3832 C C . ASP A 1 487 ? 23.814 9.027 -22.771 1.00 64.25 487 ASP A C 1
ATOM 3834 O O . ASP A 1 487 ? 24.976 9.346 -23.025 1.00 64.25 487 ASP A O 1
ATOM 3838 N N . HIS A 1 488 ? 23.155 8.152 -23.522 1.00 62.84 488 HIS A N 1
ATOM 3839 C CA . HIS A 1 488 ? 23.782 7.483 -24.628 1.00 62.84 488 HIS A CA 1
ATOM 3840 C C . HIS A 1 488 ? 23.989 8.375 -25.872 1.00 62.84 488 HIS A C 1
ATOM 3842 O O . HIS A 1 488 ? 25.045 8.310 -26.508 1.00 62.84 488 HIS A O 1
ATOM 3848 N N . LEU A 1 489 ? 23.029 9.232 -26.228 1.00 68.25 489 LEU A N 1
ATOM 3849 C CA . LEU A 1 489 ? 23.215 10.202 -27.312 1.00 68.25 489 LEU A CA 1
ATOM 3850 C C . LEU A 1 489 ? 24.403 11.128 -27.009 1.00 68.25 489 LEU A C 1
ATOM 3852 O O . LEU A 1 489 ? 25.176 11.432 -27.918 1.00 68.25 489 LEU A O 1
ATOM 3856 N N . LEU A 1 490 ? 24.609 11.508 -25.744 1.00 68.44 490 LEU A N 1
ATOM 3857 C CA . LEU A 1 490 ? 25.782 12.280 -25.319 1.00 68.44 490 LEU A CA 1
ATOM 3858 C C . LEU A 1 490 ? 27.101 11.526 -25.554 1.00 68.44 490 LEU A C 1
ATOM 3860 O O . LEU A 1 490 ? 28.076 12.140 -25.991 1.00 68.44 490 LEU A O 1
ATOM 3864 N N . GLU A 1 491 ? 27.134 10.209 -25.328 1.00 64.69 491 GLU A N 1
ATOM 3865 C CA . GLU A 1 491 ? 28.304 9.378 -25.644 1.00 64.69 491 GLU A CA 1
ATOM 3866 C C . GLU A 1 491 ? 28.569 9.270 -27.156 1.00 64.69 491 GLU A C 1
ATOM 3868 O O . GLU A 1 491 ? 29.724 9.350 -27.572 1.00 64.69 491 GLU A O 1
ATOM 3873 N N . ILE A 1 492 ? 27.531 9.096 -27.994 1.00 61.44 492 ILE A N 1
ATOM 3874 C CA . ILE A 1 492 ? 27.696 9.025 -29.465 1.00 61.44 492 ILE A CA 1
ATOM 3875 C C . ILE A 1 492 ? 28.218 10.347 -30.007 1.00 61.44 492 ILE A C 1
ATOM 3877 O O . ILE A 1 492 ? 29.156 10.368 -30.805 1.00 61.44 492 ILE A O 1
ATOM 3881 N N . PHE A 1 493 ? 27.563 11.444 -29.627 1.00 64.62 493 PHE A N 1
ATOM 3882 C CA . PHE A 1 493 ? 27.833 12.757 -30.201 1.00 64.62 493 PHE A CA 1
ATOM 3883 C C . PHE A 1 493 ? 29.024 13.463 -29.561 1.00 64.62 493 PHE A C 1
ATOM 3885 O O . PHE A 1 493 ? 29.334 14.573 -29.987 1.00 64.62 493 PHE A O 1
ATOM 3892 N N . ASN A 1 494 ? 29.692 12.816 -28.594 1.00 52.66 494 ASN A N 1
ATOM 3893 C CA . ASN A 1 494 ? 31.011 13.171 -28.082 1.00 52.66 494 ASN A CA 1
ATOM 3894 C C . ASN A 1 494 ? 31.172 14.690 -27.939 1.00 52.66 494 ASN A C 1
ATOM 3896 O O . ASN A 1 494 ? 31.880 15.298 -28.735 1.00 52.66 494 ASN A O 1
ATOM 3900 N N . GLY A 1 495 ? 30.458 15.287 -26.972 1.00 46.19 495 GLY A N 1
ATOM 3901 C CA . GLY A 1 495 ? 30.551 16.697 -26.567 1.00 46.19 495 GLY A CA 1
ATOM 3902 C C . GLY A 1 495 ? 31.385 17.585 -27.495 1.00 46.19 495 GLY A C 1
ATOM 3903 O O . GLY A 1 495 ? 32.530 17.898 -27.188 1.00 46.19 495 GLY A O 1
ATOM 3904 N N . HIS A 1 496 ? 30.819 18.002 -28.631 1.00 42.66 496 HIS A N 1
ATOM 3905 C CA . HIS A 1 496 ? 31.472 18.964 -29.527 1.00 42.66 496 HIS A CA 1
ATOM 3906 C C . HIS A 1 496 ? 31.679 20.348 -28.874 1.00 42.66 496 HIS A C 1
ATOM 3908 O O . HIS A 1 496 ? 32.290 21.233 -29.475 1.00 42.66 496 HIS A O 1
ATOM 3914 N N . ASP A 1 497 ? 31.237 20.529 -27.628 1.00 42.97 497 ASP A N 1
ATOM 3915 C CA . ASP A 1 497 ? 31.685 21.609 -26.765 1.00 42.97 497 ASP A CA 1
ATOM 3916 C C . ASP A 1 497 ? 33.079 21.300 -26.209 1.00 42.97 497 ASP A C 1
ATOM 3918 O O . ASP A 1 497 ? 33.259 20.628 -25.194 1.00 42.97 497 ASP A O 1
ATOM 3922 N N . ASN A 1 498 ? 34.087 21.874 -26.866 1.00 39.16 498 ASN A N 1
ATOM 3923 C CA . ASN A 1 498 ? 35.436 22.036 -26.336 1.00 39.16 498 ASN A CA 1
ATOM 3924 C C . ASN A 1 498 ? 35.418 22.848 -25.026 1.00 39.16 498 ASN A C 1
ATOM 3926 O O . ASN A 1 498 ? 35.747 24.035 -25.005 1.00 39.16 498 ASN A O 1
ATOM 3930 N N . LYS A 1 499 ? 35.097 22.209 -23.903 1.00 36.50 499 LYS A N 1
ATOM 3931 C CA . LYS A 1 499 ? 35.603 22.595 -22.586 1.00 36.50 499 LYS A CA 1
ATOM 3932 C C . LYS A 1 499 ? 36.026 21.328 -21.850 1.00 36.50 499 LYS A C 1
ATOM 3934 O O . LYS A 1 499 ? 35.184 20.460 -21.639 1.00 36.50 499 LYS A O 1
ATOM 3939 N N . PRO A 1 500 ? 37.291 21.211 -21.404 1.00 32.81 500 PRO A N 1
ATOM 3940 C CA . PRO A 1 500 ? 37.644 20.199 -20.425 1.00 32.81 500 PRO A CA 1
ATOM 3941 C C . PRO A 1 500 ? 36.883 20.539 -19.143 1.00 32.81 500 PRO A C 1
ATOM 3943 O O . PRO A 1 500 ? 37.269 21.427 -18.381 1.00 32.81 500 PRO A O 1
ATOM 3946 N N . ILE A 1 501 ? 35.745 19.885 -18.935 1.00 32.91 501 ILE A N 1
ATOM 3947 C CA . ILE A 1 501 ? 35.030 19.955 -17.673 1.00 32.91 501 ILE A CA 1
ATOM 3948 C C . ILE A 1 501 ? 35.845 19.113 -16.698 1.00 32.91 501 ILE A C 1
ATOM 3950 O O . ILE A 1 501 ? 35.701 17.897 -16.598 1.00 32.91 501 ILE A O 1
ATOM 3954 N N . SER A 1 502 ? 36.715 19.789 -15.957 1.00 31.94 502 SER A N 1
ATOM 3955 C CA . SER A 1 502 ? 37.093 19.371 -14.616 1.00 31.94 502 SER A CA 1
ATOM 3956 C C . SER A 1 502 ? 35.808 19.320 -13.788 1.00 31.94 502 SER A C 1
ATOM 3958 O O . SER A 1 502 ? 35.438 20.303 -13.151 1.00 31.94 502 SER A O 1
ATOM 3960 N N . LEU A 1 503 ? 35.073 18.209 -13.832 1.00 30.58 503 LEU A N 1
ATOM 3961 C CA . LEU A 1 503 ? 34.028 17.961 -12.849 1.00 30.58 503 LEU A CA 1
ATOM 3962 C C . LEU A 1 503 ? 34.747 17.817 -11.504 1.00 30.58 503 LEU A C 1
ATOM 3964 O O . LEU A 1 503 ? 35.603 16.937 -11.369 1.00 30.58 503 LEU A O 1
ATOM 3968 N N . PRO A 1 504 ? 34.446 18.655 -10.497 1.00 30.36 504 PRO A N 1
ATOM 3969 C CA . PRO A 1 504 ? 34.846 18.352 -9.143 1.00 30.36 504 PRO A CA 1
ATOM 3970 C C . PRO A 1 504 ? 34.024 17.134 -8.738 1.00 30.36 504 PRO A C 1
ATOM 3972 O O . PRO A 1 504 ? 32.871 17.242 -8.328 1.00 30.36 504 PRO A O 1
ATOM 3975 N N . SER A 1 505 ? 34.622 15.953 -8.885 1.00 34.38 505 SER A N 1
ATOM 3976 C CA . SER A 1 505 ? 34.210 14.764 -8.159 1.00 34.38 505 SER A CA 1
ATOM 3977 C C . SER A 1 505 ? 34.020 15.184 -6.706 1.00 34.38 505 SER A C 1
ATOM 3979 O O . SER A 1 505 ? 34.973 15.625 -6.054 1.00 34.38 505 SER A O 1
ATOM 3981 N N . SER A 1 506 ? 32.782 15.105 -6.224 1.00 31.75 506 SER A N 1
ATOM 3982 C CA . SER A 1 506 ? 32.457 15.181 -4.808 1.00 31.75 506 SER A CA 1
ATOM 3983 C C . SER A 1 506 ? 33.375 14.206 -4.081 1.00 31.75 506 SER A C 1
ATOM 3985 O O . SER A 1 506 ? 33.197 12.990 -4.168 1.00 31.75 506 SER A O 1
ATOM 3987 N N . LYS A 1 507 ? 34.411 14.751 -3.440 1.00 27.42 507 LYS A N 1
ATOM 3988 C CA . LYS A 1 507 ? 35.344 14.002 -2.607 1.00 27.42 507 LYS A CA 1
ATOM 3989 C C . LYS A 1 507 ? 34.524 13.202 -1.592 1.00 27.42 507 LYS A C 1
ATOM 3991 O O . LYS A 1 507 ? 33.777 13.826 -0.834 1.00 27.42 507 LYS A O 1
ATOM 3996 N N . PRO A 1 508 ? 34.677 11.873 -1.491 1.00 32.44 508 PRO A N 1
ATOM 3997 C CA . PRO A 1 508 ? 34.420 11.220 -0.224 1.00 32.44 508 PRO A CA 1
ATOM 3998 C C . PRO A 1 508 ? 35.440 11.797 0.760 1.00 32.44 508 PRO A C 1
ATOM 4000 O O . PRO A 1 508 ? 36.646 11.776 0.503 1.00 32.44 508 PRO A O 1
ATOM 4003 N N . LEU A 1 509 ? 34.950 12.378 1.852 1.00 28.34 509 LEU A N 1
ATOM 4004 C CA . LEU A 1 509 ? 35.763 12.739 3.006 1.00 28.34 509 LEU A CA 1
ATOM 4005 C C . LEU A 1 509 ? 36.577 11.508 3.430 1.00 28.34 509 LEU A C 1
ATOM 4007 O O . LEU A 1 509 ? 36.026 10.505 3.876 1.00 28.34 509 LEU A O 1
ATOM 4011 N N . GLN A 1 510 ? 37.894 11.592 3.254 1.00 30.94 510 GLN A N 1
ATOM 4012 C CA . GLN A 1 510 ? 38.858 10.686 3.865 1.00 30.94 510 GLN A CA 1
ATOM 4013 C C . GLN A 1 510 ? 38.770 10.847 5.383 1.00 30.94 510 GLN A C 1
ATOM 4015 O O . GLN A 1 510 ? 39.028 11.930 5.907 1.00 30.94 510 GLN A O 1
ATOM 4020 N N . GLY A 1 511 ? 38.417 9.771 6.085 1.00 25.28 511 GLY A N 1
ATOM 4021 C CA . GLY A 1 511 ? 38.358 9.779 7.539 1.00 25.28 511 GLY A CA 1
ATOM 4022 C C . GLY A 1 511 ? 38.054 8.420 8.164 1.00 25.28 511 GLY A C 1
ATOM 4023 O O . GLY A 1 511 ? 36.909 8.144 8.484 1.00 25.28 511 GLY A O 1
ATOM 4024 N N . ILE A 1 512 ? 39.131 7.666 8.423 1.00 30.42 512 ILE A N 1
ATOM 4025 C CA . ILE A 1 512 ? 39.315 6.721 9.542 1.00 30.42 512 ILE A CA 1
ATOM 4026 C C . ILE A 1 512 ? 38.552 5.384 9.453 1.00 30.42 512 ILE A C 1
ATOM 4028 O O . ILE A 1 512 ? 37.472 5.282 10.004 1.00 30.42 512 ILE A O 1
ATOM 4032 N N . TYR A 1 513 ? 39.174 4.349 8.862 1.00 27.25 513 TYR A N 1
ATOM 4033 C CA . TYR A 1 513 ? 39.354 2.982 9.415 1.00 27.25 513 TYR A CA 1
ATOM 4034 C C . TYR A 1 513 ? 40.485 2.263 8.630 1.00 27.25 513 TYR A C 1
ATOM 4036 O O . TYR A 1 513 ? 40.709 2.606 7.469 1.00 27.25 513 TYR A O 1
ATOM 4044 N N . PRO A 1 514 ? 41.256 1.335 9.238 1.00 29.38 514 PRO A N 1
ATOM 4045 C CA . PRO A 1 514 ? 42.561 0.923 8.720 1.00 29.38 514 PRO A CA 1
ATOM 4046 C C . PRO A 1 514 ? 42.485 -0.193 7.668 1.00 29.38 514 PRO A C 1
ATOM 4048 O O . PRO A 1 514 ? 41.796 -1.197 7.848 1.00 29.38 514 PRO A O 1
ATOM 4051 N N . GLU A 1 515 ?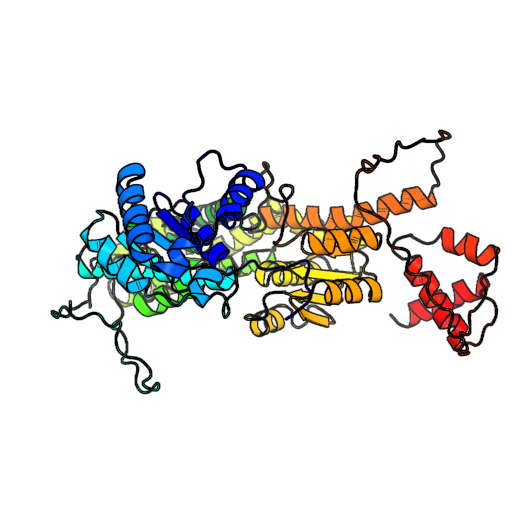 43.268 -0.035 6.597 1.00 25.45 515 GLU A N 1
ATOM 4052 C CA . GLU A 1 515 ? 43.527 -1.062 5.586 1.00 25.45 515 GLU A CA 1
ATOM 4053 C C . GLU A 1 515 ? 44.245 -2.265 6.210 1.00 25.45 515 GLU A C 1
ATOM 4055 O O . GLU A 1 515 ? 45.392 -2.180 6.651 1.00 25.45 515 GLU A O 1
ATOM 4060 N N . THR A 1 516 ? 43.581 -3.418 6.211 1.00 27.86 516 THR A N 1
ATOM 4061 C CA . THR A 1 516 ? 44.236 -4.709 6.429 1.00 27.86 516 THR A CA 1
ATOM 4062 C C . THR A 1 516 ? 44.576 -5.314 5.074 1.00 27.86 516 THR A C 1
ATOM 4064 O O . THR A 1 516 ? 43.710 -5.705 4.296 1.00 27.86 516 THR A O 1
ATOM 4067 N N . GLN A 1 517 ? 45.877 -5.373 4.792 1.00 28.95 517 GLN A N 1
ATOM 4068 C CA . GLN A 1 517 ? 46.445 -6.085 3.656 1.00 28.95 517 GLN A CA 1
ATOM 4069 C C . GLN A 1 517 ? 46.131 -7.582 3.762 1.00 28.95 517 GLN A C 1
ATOM 4071 O O . GLN A 1 517 ? 46.665 -8.270 4.631 1.00 28.95 517 GLN A O 1
ATOM 4076 N N . ILE A 1 518 ? 45.350 -8.112 2.823 1.00 27.34 518 ILE A N 1
ATOM 4077 C CA . ILE A 1 518 ? 45.369 -9.540 2.500 1.00 27.34 518 ILE A CA 1
ATOM 4078 C C . ILE A 1 518 ? 45.855 -9.667 1.060 1.00 27.34 518 ILE A C 1
ATOM 4080 O O . ILE A 1 518 ? 45.123 -9.453 0.098 1.00 27.34 518 ILE A O 1
ATOM 4084 N N . LYS A 1 519 ? 47.146 -9.990 0.935 1.00 24.61 519 LYS A N 1
ATOM 4085 C CA . LYS A 1 519 ? 47.786 -10.410 -0.311 1.00 24.61 519 LYS A CA 1
ATOM 4086 C C . LYS A 1 519 ? 47.120 -11.702 -0.786 1.00 24.61 519 LYS A C 1
ATOM 4088 O O . LYS A 1 519 ? 47.250 -12.736 -0.130 1.00 24.61 519 LYS A O 1
ATOM 4093 N N . ALA A 1 520 ? 46.443 -11.646 -1.929 1.00 26.97 520 ALA A N 1
ATOM 4094 C CA . ALA A 1 520 ? 46.003 -12.835 -2.643 1.00 26.97 520 ALA A CA 1
ATOM 4095 C C . ALA A 1 520 ? 47.239 -13.640 -3.079 1.00 26.97 520 ALA A C 1
ATOM 4097 O O . ALA A 1 520 ? 48.094 -13.157 -3.822 1.00 26.97 520 ALA A O 1
ATOM 4098 N N . ARG A 1 521 ? 47.354 -14.862 -2.551 1.00 24.97 521 ARG A N 1
ATOM 4099 C CA . ARG A 1 521 ? 48.288 -15.880 -3.024 1.00 24.97 521 ARG A CA 1
ATOM 4100 C C . ARG A 1 521 ? 47.836 -16.338 -4.406 1.00 24.97 521 ARG A C 1
ATOM 4102 O O . ARG A 1 521 ? 46.720 -16.822 -4.555 1.00 24.97 521 ARG A O 1
ATOM 4109 N N . ASN A 1 522 ? 48.738 -16.229 -5.373 1.00 28.69 522 ASN A N 1
ATOM 4110 C CA . ASN A 1 522 ? 48.656 -16.927 -6.647 1.00 28.69 522 ASN A CA 1
ATOM 4111 C C . ASN A 1 522 ? 48.679 -18.441 -6.388 1.00 28.69 522 ASN A C 1
ATOM 4113 O O . ASN A 1 522 ? 49.683 -18.966 -5.905 1.00 28.69 522 ASN A O 1
ATOM 4117 N N . SER A 1 523 ? 47.593 -19.131 -6.725 1.00 28.53 523 SER A N 1
ATOM 4118 C CA . SER A 1 523 ? 47.593 -20.570 -6.978 1.00 28.53 523 SER A CA 1
ATOM 4119 C C . SER A 1 523 ? 47.260 -20.785 -8.448 1.00 28.53 523 SER A C 1
ATOM 4121 O O . SER A 1 523 ? 46.161 -20.495 -8.911 1.00 28.53 523 SER A O 1
ATOM 4123 N N . SER A 1 524 ? 48.278 -21.231 -9.167 1.00 31.86 524 SER A N 1
ATOM 4124 C CA . SER A 1 524 ? 48.286 -21.632 -10.563 1.00 31.86 524 SER A CA 1
ATOM 4125 C C . SER A 1 524 ? 47.538 -22.949 -10.769 1.00 31.86 524 SER A C 1
ATOM 4127 O O . SER A 1 524 ? 48.018 -23.991 -10.330 1.00 31.86 524 SER A O 1
ATOM 4129 N N . GLU A 1 525 ? 46.437 -22.897 -11.515 1.00 27.88 525 GLU A N 1
ATOM 4130 C CA . GLU A 1 525 ? 45.905 -24.010 -12.308 1.00 27.88 525 GLU A CA 1
ATOM 4131 C C . GLU A 1 525 ? 45.494 -23.469 -13.693 1.00 27.88 525 GLU A C 1
ATOM 4133 O O . GLU A 1 525 ? 44.932 -22.373 -13.775 1.00 27.88 525 GLU A O 1
ATOM 4138 N N . PRO A 1 526 ? 45.791 -24.174 -14.801 1.00 29.38 526 PRO A N 1
ATOM 4139 C CA . PRO A 1 526 ? 45.517 -23.682 -16.143 1.00 29.38 526 PRO A CA 1
ATOM 4140 C C . PRO A 1 526 ? 44.056 -23.961 -16.518 1.00 29.38 526 PRO A C 1
ATOM 4142 O O . PRO A 1 526 ? 43.718 -25.046 -16.984 1.00 29.38 526 PRO A O 1
ATOM 4145 N N . GLN A 1 527 ? 43.179 -22.971 -16.360 1.00 30.69 527 GLN A N 1
ATOM 4146 C CA . GLN A 1 527 ? 41.917 -22.954 -17.100 1.00 30.69 527 GLN A CA 1
ATOM 4147 C C . GLN A 1 527 ? 42.180 -22.336 -18.476 1.00 30.69 527 GLN A C 1
ATOM 4149 O O . GLN A 1 527 ? 42.535 -21.163 -18.575 1.00 30.69 527 GLN A O 1
ATOM 4154 N N . GLN A 1 528 ? 42.016 -23.124 -19.541 1.00 33.91 528 GLN A N 1
ATOM 4155 C CA . GLN A 1 528 ? 41.935 -22.625 -20.915 1.00 33.91 528 GLN A CA 1
ATOM 4156 C C . GLN A 1 528 ? 40.740 -21.668 -21.037 1.00 33.91 528 GLN A C 1
ATOM 4158 O O . GLN A 1 528 ? 39.620 -22.074 -21.340 1.00 33.91 528 GLN A O 1
ATOM 4163 N N . GLN A 1 529 ? 40.971 -20.380 -20.794 1.00 41.59 529 GLN A N 1
ATOM 4164 C CA . GLN A 1 529 ? 40.105 -19.327 -21.297 1.00 41.59 529 GLN A CA 1
ATOM 4165 C C . GLN A 1 529 ? 40.485 -19.106 -22.762 1.00 41.59 529 GLN A C 1
ATOM 4167 O O . GLN A 1 529 ? 41.524 -18.524 -23.055 1.00 41.59 529 GLN A O 1
ATOM 4172 N N . ASN A 1 530 ? 39.654 -19.584 -23.690 1.00 46.03 530 ASN A N 1
ATOM 4173 C CA . ASN A 1 530 ? 39.673 -19.085 -25.066 1.00 46.03 530 ASN A CA 1
ATOM 4174 C C . ASN A 1 530 ? 39.242 -17.610 -25.034 1.00 46.03 530 ASN A C 1
ATOM 4176 O O . ASN A 1 530 ? 38.061 -17.295 -25.162 1.00 46.03 530 ASN A O 1
ATOM 4180 N N . THR A 1 531 ? 40.184 -16.706 -24.782 1.00 57.78 531 THR A N 1
ATOM 4181 C CA . THR A 1 531 ? 39.975 -15.261 -24.8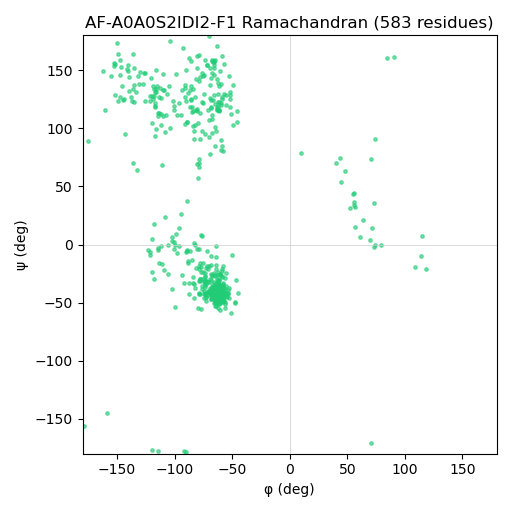65 1.00 57.78 531 THR A CA 1
ATOM 4182 C C . THR A 1 531 ? 40.158 -14.834 -26.317 1.00 57.78 531 THR A C 1
ATOM 4184 O O . THR A 1 531 ? 41.286 -14.749 -26.795 1.00 57.78 531 THR A O 1
ATOM 4187 N N . CYS A 1 532 ? 39.062 -14.600 -27.039 1.00 72.62 532 CYS A N 1
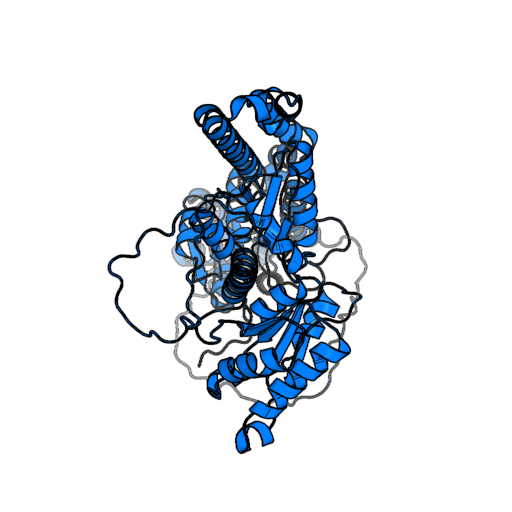ATOM 4188 C CA . CYS A 1 532 ? 39.122 -13.988 -28.367 1.00 72.62 532 CYS A CA 1
ATOM 4189 C C . CYS A 1 532 ? 39.640 -12.543 -28.245 1.00 72.62 532 CYS A C 1
ATOM 4191 O O . CYS A 1 532 ? 39.101 -11.762 -27.456 1.00 72.62 532 CYS A O 1
ATOM 4193 N N . GLU A 1 533 ? 40.661 -12.168 -29.017 1.00 83.50 533 GLU A N 1
ATOM 4194 C CA . GLU A 1 533 ? 41.230 -10.813 -28.981 1.00 83.50 533 GLU A CA 1
ATOM 4195 C C . GLU A 1 533 ? 40.477 -9.868 -29.932 1.00 83.50 533 GLU A C 1
ATOM 4197 O O . GLU A 1 533 ? 40.213 -10.196 -31.089 1.00 83.50 533 GLU A O 1
ATOM 4202 N N . TRP A 1 534 ? 40.120 -8.672 -29.457 1.00 88.44 534 TRP A N 1
ATOM 4203 C CA . TRP A 1 534 ? 39.450 -7.654 -30.273 1.00 88.44 534 TRP A CA 1
ATOM 4204 C C . TRP A 1 534 ? 40.459 -6.836 -31.083 1.00 88.44 534 TRP A C 1
ATOM 4206 O O . TRP A 1 534 ? 41.438 -6.327 -30.532 1.00 88.44 534 TRP A O 1
ATOM 4216 N N . THR A 1 535 ? 40.196 -6.624 -32.375 1.00 88.69 535 THR A N 1
ATOM 4217 C CA . THR A 1 535 ? 41.003 -5.682 -33.164 1.00 88.69 535 THR A CA 1
ATOM 4218 C C . THR A 1 535 ? 40.710 -4.233 -32.762 1.00 88.69 535 THR A C 1
ATOM 4220 O O . THR A 1 535 ? 39.622 -3.901 -32.285 1.00 88.69 535 THR A O 1
ATOM 4223 N N . LYS A 1 536 ? 41.678 -3.330 -32.978 1.00 84.69 536 LYS A N 1
ATOM 4224 C CA . LYS A 1 536 ? 41.515 -1.893 -32.678 1.00 84.69 536 LYS A CA 1
ATOM 4225 C C . LYS A 1 536 ? 40.316 -1.279 -33.409 1.00 84.69 536 LYS A C 1
ATOM 4227 O O . LYS A 1 536 ? 39.598 -0.472 -32.833 1.00 84.69 536 LYS A O 1
ATOM 4232 N N . GLU A 1 537 ? 40.086 -1.693 -34.650 1.00 84.19 537 GLU A N 1
ATOM 4233 C CA . GLU A 1 537 ? 38.956 -1.247 -35.471 1.00 84.19 537 GLU A CA 1
ATOM 4234 C C . GLU A 1 537 ? 37.617 -1.743 -34.914 1.00 84.19 537 GLU A C 1
ATOM 4236 O O . GLU A 1 537 ? 36.675 -0.964 -34.804 1.00 84.19 537 GLU A O 1
ATOM 4241 N N . ALA A 1 538 ? 37.546 -3.004 -34.473 1.00 84.88 538 ALA A N 1
ATOM 4242 C CA . ALA A 1 538 ? 36.345 -3.558 -33.854 1.00 84.88 538 ALA A CA 1
ATOM 4243 C C . ALA A 1 538 ? 36.018 -2.888 -32.510 1.00 84.88 538 ALA A C 1
ATOM 4245 O O . ALA A 1 538 ? 34.850 -2.663 -32.208 1.00 84.88 538 ALA A O 1
ATOM 4246 N N . LEU A 1 539 ? 37.030 -2.511 -31.720 1.00 85.06 539 LEU A N 1
ATOM 4247 C CA . LEU A 1 539 ? 36.831 -1.738 -30.486 1.00 85.06 539 LEU A CA 1
ATOM 4248 C C . LEU A 1 539 ? 36.315 -0.321 -30.761 1.00 85.06 539 LEU A C 1
ATOM 4250 O O . LEU A 1 539 ? 35.433 0.155 -30.049 1.00 85.06 539 LEU A O 1
ATOM 4254 N N . LEU A 1 540 ? 36.838 0.348 -31.794 1.00 83.75 540 LEU A N 1
ATOM 4255 C CA . LEU A 1 540 ? 36.342 1.662 -32.217 1.00 83.75 540 LEU A CA 1
ATOM 4256 C C . LEU A 1 540 ? 34.885 1.586 -32.681 1.00 83.75 540 LEU A C 1
ATOM 4258 O O . LEU A 1 540 ? 34.096 2.471 -32.359 1.00 83.75 540 LEU A O 1
ATOM 4262 N N . GLU A 1 541 ? 34.519 0.519 -33.388 1.00 82.94 541 GLU A N 1
ATOM 4263 C CA . GLU A 1 541 ? 33.144 0.293 -33.827 1.00 82.94 541 GLU A CA 1
ATOM 4264 C C . GLU A 1 541 ? 32.215 -0.066 -32.657 1.00 82.94 541 GLU A C 1
ATOM 4266 O O . GLU A 1 541 ? 31.104 0.453 -32.563 1.00 82.94 541 GLU A O 1
ATOM 4271 N N . LEU A 1 542 ? 32.685 -0.876 -31.703 1.00 83.19 542 LEU A N 1
ATOM 4272 C CA . LEU A 1 542 ? 31.956 -1.192 -30.474 1.00 83.19 542 LEU A CA 1
ATOM 4273 C C . LEU A 1 542 ? 31.678 0.060 -29.631 1.00 83.19 542 LEU A C 1
ATOM 4275 O O . LEU A 1 542 ? 30.610 0.167 -29.032 1.00 83.19 542 LEU A O 1
ATOM 4279 N N . ASN A 1 543 ? 32.591 1.032 -29.610 1.00 80.50 543 ASN A N 1
ATOM 4280 C CA . ASN A 1 543 ? 32.381 2.290 -28.891 1.00 80.50 543 ASN A CA 1
ATOM 4281 C C . ASN A 1 543 ? 31.240 3.137 -29.482 1.00 80.50 543 ASN A C 1
ATOM 4283 O O . ASN A 1 543 ? 30.615 3.893 -28.743 1.00 80.50 543 ASN A O 1
ATOM 4287 N N . LYS A 1 544 ? 30.905 2.964 -30.769 1.00 77.69 544 LYS A N 1
ATOM 4288 C CA . LYS A 1 544 ? 29.735 3.609 -31.396 1.00 77.69 544 LYS A CA 1
ATOM 4289 C C . LYS A 1 544 ? 28.403 2.966 -30.988 1.00 77.69 544 LYS A C 1
ATOM 4291 O O . LYS A 1 544 ? 27.349 3.546 -31.229 1.00 77.69 544 LYS A O 1
ATOM 4296 N N . VAL A 1 545 ? 28.427 1.761 -30.411 1.00 73.75 545 VAL A N 1
ATOM 4297 C CA . VAL A 1 545 ? 27.222 1.039 -29.973 1.00 73.75 545 VAL A CA 1
ATOM 4298 C C . VAL A 1 545 ? 26.671 1.646 -28.682 1.00 73.75 545 VAL A C 1
ATOM 4300 O O . VAL A 1 545 ? 27.470 2.008 -27.806 1.00 73.75 545 VAL A O 1
ATOM 4303 N N . PRO A 1 546 ? 25.332 1.670 -28.508 1.00 59.94 546 PRO A N 1
ATOM 4304 C CA . PRO A 1 546 ? 24.740 2.216 -27.309 1.00 59.94 546 PRO A CA 1
ATOM 4305 C C . PRO A 1 546 ? 25.187 1.663 -25.977 1.00 59.94 546 PRO A C 1
ATOM 4307 O O . PRO A 1 546 ? 25.133 0.456 -25.820 1.00 59.94 546 PRO A O 1
ATOM 4310 N N . GLY A 1 547 ? 25.591 2.513 -25.021 1.00 65.31 547 GLY A N 1
ATOM 4311 C CA . GLY A 1 547 ? 26.165 2.122 -23.723 1.00 65.31 547 GLY A CA 1
ATOM 4312 C C . GLY A 1 547 ? 25.355 1.030 -23.017 1.00 65.31 547 GLY A C 1
ATOM 4313 O O . GLY A 1 547 ? 25.885 -0.046 -22.731 1.00 65.31 547 GLY A O 1
ATOM 4314 N N . PHE A 1 548 ? 24.037 1.229 -22.915 1.00 58.50 548 PHE A N 1
ATOM 4315 C CA . PHE A 1 548 ? 23.081 0.281 -22.324 1.00 58.50 548 PHE A CA 1
ATOM 4316 C C . PHE A 1 548 ? 22.952 -1.068 -23.070 1.00 58.50 548 PHE A C 1
ATOM 4318 O O . PHE A 1 548 ? 22.471 -2.046 -22.501 1.00 58.50 548 PHE A O 1
ATOM 4325 N N . VAL A 1 549 ? 23.385 -1.173 -24.334 1.00 65.75 549 VAL A N 1
ATOM 4326 C CA . VAL A 1 549 ? 23.519 -2.451 -25.071 1.00 65.75 549 VAL A CA 1
ATOM 4327 C C . VAL A 1 549 ? 24.968 -2.806 -25.418 1.00 65.75 549 VAL A C 1
ATOM 4329 O O . VAL A 1 549 ? 25.206 -3.887 -25.947 1.00 65.75 549 VAL A O 1
ATOM 4332 N N . ARG A 1 550 ? 25.960 -1.968 -25.106 1.00 77.44 550 ARG A N 1
ATOM 4333 C CA . ARG A 1 550 ? 27.361 -2.130 -25.527 1.00 77.44 550 ARG A CA 1
ATOM 4334 C C . ARG A 1 550 ? 27.965 -3.370 -24.890 1.00 77.44 550 ARG A C 1
ATOM 4336 O O . ARG A 1 550 ? 28.532 -4.204 -25.592 1.00 77.44 550 ARG A O 1
ATOM 4343 N N . SER A 1 551 ? 27.757 -3.542 -23.586 1.00 73.81 551 SER A N 1
ATOM 4344 C CA . SER A 1 551 ? 28.156 -4.746 -22.842 1.00 73.81 551 SER A CA 1
ATOM 4345 C C . SER A 1 551 ? 27.522 -6.012 -23.422 1.00 73.81 551 SER A C 1
ATOM 4347 O O . SER A 1 551 ? 28.198 -7.029 -23.597 1.00 73.81 551 SER A O 1
ATOM 4349 N N . LYS A 1 552 ? 26.249 -5.923 -23.822 1.00 73.25 552 LYS A N 1
ATOM 4350 C CA . LYS A 1 552 ? 25.503 -7.020 -24.440 1.00 73.25 552 LYS A CA 1
ATOM 4351 C C . LYS A 1 552 ? 26.019 -7.367 -25.830 1.00 73.25 552 LYS A C 1
ATOM 4353 O O . LYS A 1 552 ? 26.231 -8.539 -26.129 1.00 73.25 552 LYS A O 1
ATOM 4358 N N . VAL A 1 553 ? 26.244 -6.365 -26.678 1.00 81.75 553 VAL A N 1
ATOM 4359 C CA . VAL A 1 553 ? 26.794 -6.535 -28.030 1.00 81.75 553 VAL A CA 1
ATOM 4360 C C . VAL A 1 553 ? 28.201 -7.107 -27.954 1.00 81.75 553 VAL A C 1
ATOM 4362 O O . VAL A 1 553 ? 28.494 -8.061 -28.671 1.00 81.75 553 VAL A O 1
ATOM 4365 N N . LYS A 1 554 ? 29.033 -6.617 -27.030 1.00 84.75 554 LYS A N 1
ATOM 4366 C CA . LYS A 1 554 ? 30.360 -7.173 -26.759 1.00 84.75 554 LYS A CA 1
ATOM 4367 C C . LYS A 1 554 ? 30.274 -8.660 -26.414 1.00 84.75 554 LYS A C 1
ATOM 4369 O O . LYS A 1 554 ? 30.867 -9.484 -27.102 1.00 84.75 554 LYS A O 1
ATOM 4374 N N . ARG A 1 555 ? 29.457 -9.019 -25.418 1.00 82.88 555 ARG A N 1
ATOM 4375 C CA . ARG A 1 555 ? 29.302 -10.407 -24.957 1.00 82.88 555 ARG A CA 1
ATOM 4376 C C . ARG A 1 555 ? 28.698 -11.320 -26.026 1.00 82.88 555 ARG A C 1
ATOM 4378 O O . ARG A 1 555 ? 29.113 -12.468 -26.152 1.00 82.88 555 ARG A O 1
ATOM 4385 N N . ASN A 1 556 ? 27.717 -10.843 -26.791 1.00 83.94 556 ASN A N 1
ATOM 4386 C CA . ASN A 1 556 ? 27.121 -11.601 -27.893 1.00 83.94 556 ASN A CA 1
ATOM 4387 C C . ASN A 1 556 ? 28.128 -11.831 -29.021 1.00 83.94 556 ASN A C 1
ATOM 4389 O O . ASN A 1 556 ? 28.192 -12.936 -29.552 1.00 83.94 556 ASN A O 1
ATOM 4393 N N . THR A 1 557 ? 28.941 -10.822 -29.338 1.00 87.06 557 THR A N 1
ATOM 4394 C CA . THR A 1 557 ? 30.016 -10.932 -30.331 1.00 87.06 557 THR A CA 1
ATOM 4395 C C . THR A 1 557 ? 31.083 -11.920 -29.869 1.00 87.06 557 THR A C 1
ATOM 4397 O O . THR A 1 557 ? 31.477 -12.786 -30.641 1.00 87.06 557 THR A O 1
ATOM 4400 N N . GLU A 1 558 ? 31.482 -11.877 -28.596 1.00 87.38 558 GLU A N 1
ATOM 4401 C CA . GLU A 1 558 ? 32.415 -12.842 -27.998 1.00 87.38 558 GLU A CA 1
ATOM 4402 C C . GLU A 1 558 ? 31.847 -14.268 -28.002 1.00 87.38 558 GLU A C 1
ATOM 4404 O O . GLU A 1 558 ? 32.527 -15.208 -28.405 1.00 87.38 558 GLU A O 1
ATOM 4409 N N . LYS A 1 559 ? 30.571 -14.451 -27.633 1.00 84.81 559 LYS A N 1
ATOM 4410 C CA . LYS A 1 559 ? 29.895 -15.758 -27.709 1.00 84.81 559 LYS A CA 1
ATOM 4411 C C . LYS A 1 559 ? 29.814 -16.284 -29.140 1.00 84.81 559 LYS A C 1
ATOM 4413 O O . LYS A 1 559 ? 30.072 -17.466 -29.364 1.00 84.81 559 LYS A O 1
ATOM 4418 N N . TYR A 1 560 ? 29.462 -15.426 -30.095 1.00 86.25 560 TYR A N 1
ATOM 4419 C CA . TYR A 1 560 ? 29.404 -15.777 -31.511 1.00 86.25 560 TYR A CA 1
ATOM 4420 C C . TYR A 1 560 ? 30.790 -16.172 -32.033 1.00 86.25 560 TYR A C 1
ATOM 4422 O O . TYR A 1 560 ? 30.930 -17.236 -32.639 1.00 86.25 560 TYR A O 1
ATOM 4430 N N . ALA A 1 561 ? 31.820 -15.384 -31.709 1.00 85.81 561 ALA A N 1
ATOM 4431 C CA . ALA A 1 561 ? 33.208 -15.658 -32.059 1.00 85.81 561 ALA A CA 1
ATOM 4432 C C . ALA A 1 561 ? 33.683 -17.010 -31.512 1.00 85.81 561 ALA A C 1
ATOM 4434 O O . ALA A 1 561 ? 34.172 -17.840 -32.278 1.00 85.81 561 ALA A O 1
ATOM 4435 N N . CYS A 1 562 ? 33.420 -17.287 -30.232 1.00 82.12 562 CYS A N 1
ATOM 4436 C CA . CYS A 1 562 ? 33.703 -18.581 -29.615 1.00 82.12 562 CYS A CA 1
ATOM 4437 C C . CYS A 1 562 ? 32.955 -19.738 -30.299 1.00 82.12 562 CYS A C 1
ATOM 4439 O O . CYS A 1 562 ? 33.548 -20.787 -30.535 1.00 82.12 562 CYS A O 1
ATOM 4441 N N . SER A 1 563 ? 31.676 -19.557 -30.656 1.00 83.94 563 SER A N 1
ATOM 4442 C CA . SER A 1 563 ? 30.860 -20.601 -31.305 1.00 83.94 563 SER A CA 1
ATOM 4443 C C . SER A 1 563 ? 31.305 -20.944 -32.732 1.00 83.94 563 SER A C 1
ATOM 4445 O O . SER A 1 563 ? 31.064 -22.050 -33.209 1.00 83.94 563 SER A O 1
ATOM 4447 N N . LYS A 1 564 ? 31.955 -19.996 -33.415 1.00 85.81 564 LYS A N 1
ATOM 4448 C CA . LYS A 1 564 ? 32.491 -20.146 -34.775 1.00 85.81 564 LYS A CA 1
ATOM 4449 C C . LYS A 1 564 ? 34.008 -20.367 -34.794 1.00 85.81 564 LYS A C 1
ATOM 4451 O O . LYS A 1 564 ? 34.589 -20.421 -35.872 1.00 85.81 564 LYS A O 1
ATOM 4456 N N . HIS A 1 565 ? 34.629 -20.522 -33.620 1.00 83.62 565 HIS A N 1
ATOM 4457 C CA . HIS A 1 565 ? 36.073 -20.700 -33.433 1.00 83.62 565 HIS A CA 1
ATOM 4458 C C . HIS A 1 565 ? 36.938 -19.570 -34.021 1.00 83.62 565 HIS A C 1
ATOM 4460 O O . HIS A 1 565 ? 38.070 -19.803 -34.443 1.00 83.62 565 HIS A O 1
ATOM 4466 N N . PHE A 1 566 ? 36.434 -18.333 -34.029 1.00 83.81 566 PHE A N 1
ATOM 4467 C CA . PHE A 1 566 ? 37.241 -17.171 -34.393 1.00 83.81 566 PHE A CA 1
ATOM 4468 C C . PHE A 1 566 ? 38.216 -16.824 -33.259 1.00 83.81 566 PHE A C 1
ATOM 4470 O O . PHE A 1 566 ? 37.816 -16.689 -32.105 1.00 83.81 566 PHE A O 1
ATOM 4477 N N . THR A 1 567 ? 39.497 -16.654 -33.586 1.00 79.25 567 THR A N 1
ATOM 4478 C CA . THR A 1 567 ? 40.540 -16.229 -32.633 1.00 79.25 567 THR A CA 1
ATOM 4479 C C . THR A 1 567 ? 40.574 -14.712 -32.444 1.00 79.25 567 THR A C 1
ATOM 4481 O O . THR A 1 567 ? 40.793 -14.245 -31.328 1.00 79.25 567 THR A O 1
ATOM 4484 N N . ASN A 1 568 ? 40.274 -13.955 -33.507 1.00 85.62 568 ASN A N 1
ATOM 4485 C CA . ASN A 1 568 ? 40.239 -12.494 -33.506 1.00 85.62 568 ASN A CA 1
ATOM 4486 C C . ASN A 1 568 ? 38.835 -11.975 -33.839 1.00 85.62 568 ASN A C 1
ATOM 4488 O O . ASN A 1 568 ? 38.213 -12.421 -34.805 1.00 85.62 568 ASN A O 1
ATOM 4492 N N . ILE A 1 569 ? 38.354 -10.996 -33.072 1.00 85.81 569 ILE A N 1
ATOM 4493 C CA . ILE A 1 569 ? 37.082 -10.308 -33.316 1.00 85.81 569 ILE A CA 1
ATOM 4494 C C . ILE A 1 569 ? 37.359 -9.082 -34.187 1.00 85.81 569 ILE A C 1
ATOM 4496 O O . ILE A 1 569 ? 37.877 -8.070 -33.711 1.00 85.81 569 ILE A O 1
ATOM 4500 N N . THR A 1 570 ? 37.030 -9.194 -35.474 1.00 89.88 570 THR A N 1
ATOM 4501 C CA . THR A 1 570 ? 37.060 -8.095 -36.449 1.00 89.88 570 THR A CA 1
ATOM 4502 C C . THR A 1 570 ? 35.696 -7.404 -36.542 1.00 89.88 570 THR A C 1
ATOM 4504 O O . THR A 1 570 ? 34.688 -7.904 -36.036 1.00 89.88 570 THR A O 1
ATOM 4507 N N . VAL A 1 571 ? 35.648 -6.256 -37.225 1.00 85.94 571 VAL A N 1
ATOM 4508 C CA . VAL A 1 571 ? 34.399 -5.528 -37.510 1.00 85.94 571 VAL A CA 1
ATOM 4509 C C . VAL A 1 571 ? 33.395 -6.425 -38.257 1.00 85.94 571 VAL A C 1
ATOM 4511 O O . VAL A 1 571 ? 32.208 -6.424 -37.945 1.00 85.94 571 VAL A O 1
ATOM 4514 N N . GLU A 1 572 ? 33.870 -7.268 -39.175 1.00 85.44 572 GLU A N 1
ATOM 4515 C CA . GLU A 1 572 ? 33.043 -8.231 -39.916 1.00 85.44 572 GLU A CA 1
ATOM 4516 C C . GLU A 1 572 ? 32.411 -9.288 -38.998 1.00 85.44 572 GLU A C 1
ATOM 4518 O O . GLU A 1 572 ? 31.219 -9.573 -39.111 1.00 85.44 572 GLU A O 1
ATOM 4523 N N . VAL A 1 573 ? 33.175 -9.829 -38.040 1.00 85.12 573 VAL A N 1
ATOM 4524 C CA . VAL A 1 573 ? 32.661 -10.789 -37.044 1.00 85.12 573 VAL A CA 1
ATOM 4525 C C . VAL A 1 573 ? 31.610 -10.132 -36.147 1.00 85.12 573 VAL A C 1
ATOM 4527 O O . VAL A 1 573 ? 30.615 -10.769 -35.802 1.00 85.12 573 VAL A O 1
ATOM 4530 N N . MET A 1 574 ? 31.790 -8.853 -35.808 1.00 84.56 574 MET A N 1
ATOM 4531 C CA . MET A 1 574 ? 30.815 -8.069 -35.047 1.00 84.56 574 MET A CA 1
ATOM 4532 C C . MET A 1 574 ? 29.498 -7.870 -35.819 1.00 84.56 574 MET A C 1
ATOM 4534 O O . MET A 1 574 ? 28.422 -8.057 -35.245 1.00 84.56 574 MET A O 1
ATOM 4538 N N . TYR A 1 575 ? 29.554 -7.559 -37.119 1.00 85.25 575 TYR A N 1
ATOM 4539 C CA . TYR A 1 575 ? 28.354 -7.458 -37.961 1.00 85.25 575 TYR A CA 1
ATOM 4540 C C . TYR A 1 575 ? 27.669 -8.817 -38.165 1.00 85.25 575 TYR A C 1
ATOM 4542 O O . TYR A 1 575 ? 26.454 -8.915 -37.993 1.00 85.25 575 TYR A O 1
ATOM 4550 N N . ALA A 1 576 ? 28.436 -9.884 -38.405 1.00 83.50 576 ALA A N 1
ATOM 4551 C CA . ALA A 1 576 ? 27.901 -11.240 -38.520 1.00 83.50 576 ALA A CA 1
ATOM 4552 C C . ALA A 1 576 ? 27.224 -11.717 -37.218 1.00 83.50 576 ALA A C 1
ATOM 4554 O O . ALA A 1 576 ? 26.167 -12.346 -37.255 1.00 83.50 576 ALA A O 1
ATOM 4555 N N . ALA A 1 577 ? 27.786 -11.374 -36.052 1.00 84.25 577 ALA A N 1
ATOM 4556 C CA . ALA A 1 577 ? 27.174 -11.663 -34.754 1.00 84.25 577 ALA A CA 1
ATOM 4557 C C . ALA A 1 577 ? 25.846 -10.914 -34.554 1.00 84.25 577 ALA A C 1
ATOM 4559 O O . ALA A 1 577 ? 24.903 -11.462 -33.981 1.00 84.25 577 ALA A O 1
ATOM 4560 N N . LYS A 1 578 ? 25.757 -9.668 -35.034 1.00 81.75 578 LYS A N 1
ATOM 4561 C CA . LYS A 1 578 ? 24.531 -8.860 -34.985 1.00 81.75 578 LYS A CA 1
ATOM 4562 C C . LYS A 1 578 ? 23.422 -9.462 -35.854 1.00 81.75 578 LYS A C 1
ATOM 4564 O O . LYS A 1 578 ? 22.292 -9.565 -35.386 1.00 81.75 578 LYS A O 1
ATOM 4569 N N . GLU A 1 579 ? 23.737 -9.892 -37.074 1.00 81.19 579 GLU A N 1
ATOM 4570 C CA . GLU A 1 579 ? 22.778 -10.553 -37.976 1.00 81.19 579 GLU A CA 1
ATOM 4571 C C . GLU A 1 579 ? 22.303 -11.908 -37.429 1.00 81.19 579 GLU A C 1
ATOM 4573 O O . GLU A 1 579 ? 21.110 -12.220 -37.459 1.00 81.19 579 GLU A O 1
ATOM 4578 N N . ALA A 1 580 ? 23.214 -12.689 -36.842 1.00 77.75 580 ALA A N 1
ATOM 4579 C CA . ALA A 1 580 ? 22.872 -13.943 -36.176 1.00 77.75 580 ALA A CA 1
ATOM 4580 C C . ALA A 1 580 ? 21.965 -13.727 -34.949 1.00 77.75 580 ALA A C 1
ATOM 4582 O O . ALA A 1 580 ? 21.071 -14.524 -34.683 1.00 77.75 580 ALA A O 1
ATOM 4583 N N . ALA A 1 581 ? 22.159 -12.637 -34.202 1.00 66.44 581 ALA A N 1
ATOM 4584 C CA . ALA A 1 581 ? 21.307 -12.296 -33.065 1.00 66.44 581 ALA A CA 1
ATOM 4585 C C . ALA A 1 581 ? 19.915 -11.787 -33.486 1.00 66.44 581 ALA A C 1
ATOM 4587 O O . ALA A 1 581 ? 18.953 -12.024 -32.761 1.00 66.44 581 ALA A O 1
ATOM 4588 N N . ALA A 1 582 ? 19.805 -11.117 -34.639 1.00 58.72 582 ALA A N 1
ATOM 4589 C CA . ALA A 1 582 ? 18.542 -10.615 -35.191 1.00 58.72 582 ALA A CA 1
ATOM 4590 C C . ALA A 1 582 ? 17.679 -11.706 -35.854 1.00 58.72 582 ALA A C 1
ATOM 4592 O O . ALA A 1 582 ? 16.482 -11.517 -36.021 1.00 58.72 582 ALA A O 1
ATOM 4593 N N . SER A 1 583 ? 18.275 -12.844 -36.224 1.00 47.50 583 SER A N 1
ATOM 4594 C CA . SER A 1 583 ? 17.575 -14.007 -36.798 1.00 47.50 583 SER A CA 1
ATOM 4595 C C . SER A 1 583 ? 17.069 -15.009 -35.745 1.00 47.50 583 SER A C 1
ATOM 4597 O O . SER A 1 583 ? 16.389 -15.971 -36.093 1.00 47.50 583 SER A O 1
ATOM 4599 N N . LEU A 1 584 ? 17.391 -14.785 -34.464 1.00 41.97 584 LEU A N 1
ATOM 4600 C CA . LEU A 1 584 ? 16.985 -15.596 -33.302 1.00 41.97 584 LEU A CA 1
ATOM 4601 C C . LEU A 1 584 ? 15.897 -14.931 -32.433 1.00 41.97 584 LEU A C 1
ATOM 4603 O O . LEU A 1 584 ? 15.496 -15.501 -31.416 1.00 41.97 584 LEU A O 1
ATOM 4607 N N . THR A 1 585 ? 15.457 -13.730 -32.807 1.00 33.78 585 THR A N 1
ATOM 4608 C CA . THR A 1 585 ? 14.322 -12.981 -32.236 1.00 33.78 585 THR A CA 1
ATOM 4609 C C . THR A 1 585 ? 13.173 -12.984 -33.216 1.00 33.78 585 THR A C 1
ATOM 4611 O O . THR A 1 585 ? 12.026 -13.158 -32.754 1.00 33.78 585 THR A O 1
#